Protein AF-0000000072275704 (afdb_homodimer)

Foldseek 3Di:
DPPPQDDLCPVPQLVVLLVVVVVVQVVQVVVLVVQLVVVVVVDPDDDDPVRSLVSNQRHQQDADVVVLQVLLVCCLVQVWQEEEEERCQLNNSVSSNLSSNVSSVHHAYEYEDADPVRLVNNCVSCVSSVRNVRYDYHHDDLLPPVLVDAQHQEYEYDDDLLCLQSNCVSNVVRYDAFRKYKHFLCLVCVVDPSNVVNCVQQVPCQNQKDWDWDNPGNIIIIITRRDHD/DPPPQDQLCPVPQLVVLLVVVVVQQVVQVVVLVVQLVVVVVVDPDDDDPVRVLVSNQRHQQDADVVVLQVLLVCCLVQVWQEEEEERCQLNNSVSSNLSSNVSSVHHAYEYEGADPVRLVNNCVSCVSSVRNVRYDYHHDDLLPGVLVDAQHQEYEYDDDLLCLQSNCVSNVVRYDAFRKYKHFLCLVCVVDPSNVVNCVQQVDCQNQKDWDWDNPGNIIIIITRNDHD

Nearest PDB structures (foldseek):
  6jcl-assembly1_A  TM=7.753E-01  e=9.212E-14  Mycobacterium tuberculosis H37Rv
  5zy6-assembly2_B  TM=7.036E-01  e=2.107E-12  Schizosaccharomyces pombe 972h-
  5zy5-assembly1_A  TM=6.950E-01  e=4.540E-12  Schizosaccharomyces pombe 972h-
  5zy6-assembly1_A  TM=7.105E-01  e=1.394E-11  Schizosaccharomyces pombe 972h-
  8k1f-assembly1_A  TM=7.308E-01  e=5.423E-11  Fusobacterium nucleatum subsp. nucleatum ATCC 25586

pLDDT: mean 93.41, std 9.56, range [27.0, 98.94]

Secondary structure (DSSP, 8-state):
-------GGGSHHHHHHHHHHHHHHHHHHHHHHHHHHHHHHH-SSPPPHHHHHHHTTT---PPPHHHHHHHHHHHHHH--SEEEEE--TTSHHHHHHHHHHHHHT--EEEEEE--HHHHHHHHHHHHHHT-GGGEEEEES-HHHHGGG--SEEEEEE-S-GGGHHHHHHHHGGGEEEEEEEEEETHHHHTTSHHHHHHHHHHH-GGGTEEEEEE-STT-EEEEEE----/-------GGGSHHHHHHHHHHHHHHHHHHHHHHHHHHHHHHH-SSPPPHHHHHHHTTT---PPPHHHHHHHHHHHHHH--SEEEEE--TTSHHHHHHHHHHHHHT--EEEEEES-HHHHHHHHHHHHHHT-GGGEEEEES-HHHHGGG--SEEEEEE-S-GGGHHHHHHHHGGGEEEEEEEEEETHHHHTTSHHHHHHHHHHH-GGGTEEEEEE-STT-EEEEEE----

Structure (mmCIF, N/CA/C/O backbone):
data_AF-0000000072275704-model_v1
#
loop_
_entity.id
_entity.type
_entity.pdbx_description
1 polymer 'O-methyltransferase, family 3'
#
loop_
_atom_site.group_PDB
_atom_site.id
_atom_site.type_symbol
_atom_site.label_atom_id
_atom_site.label_alt_id
_atom_site.label_comp_id
_atom_site.label_asym_id
_atom_site.label_entity_id
_atom_site.label_seq_id
_atom_site.pdbx_PDB_ins_code
_atom_site.Cartn_x
_atom_site.Cartn_y
_atom_site.Cartn_z
_atom_site.occupancy
_atom_site.B_iso_or_equiv
_atom_site.auth_seq_id
_atom_site.auth_comp_id
_atom_site.auth_asym_id
_atom_site.auth_atom_id
_atom_site.pdbx_PDB_model_num
ATOM 1 N N . MET A 1 1 ? -19.953 10.539 -22.594 1 27 1 MET A N 1
ATOM 2 C CA . MET A 1 1 ? -20.547 9.609 -21.641 1 27 1 MET A CA 1
ATOM 3 C C . MET A 1 1 ? -19.625 9.352 -20.469 1 27 1 MET A C 1
ATOM 5 O O . MET A 1 1 ? -18.484 8.898 -20.641 1 27 1 MET A O 1
ATOM 9 N N . THR A 1 2 ? -19.453 9.992 -19.406 1 36.88 2 THR A N 1
ATOM 10 C CA . THR A 1 2 ? -18.562 9.938 -18.25 1 36.88 2 THR A CA 1
ATOM 11 C C . THR A 1 2 ? -18.438 8.516 -17.719 1 36.88 2 THR A C 1
ATOM 13 O O . THR A 1 2 ? -19.438 7.918 -17.312 1 36.88 2 THR A O 1
ATOM 16 N N . SER A 1 3 ? -17.828 7.633 -18.312 1 39 3 SER A N 1
ATOM 17 C CA . SER A 1 3 ? -17.875 6.191 -18.094 1 39 3 SER A CA 1
ATOM 18 C C . SER A 1 3 ? -17.984 5.867 -16.609 1 39 3 SER A C 1
ATOM 20 O O . SER A 1 3 ? -17.203 6.375 -15.797 1 39 3 SER A O 1
ATOM 22 N N . ALA A 1 4 ? -19.078 5.574 -16.062 1 50.78 4 ALA A N 1
ATOM 23 C CA . ALA A 1 4 ? -19.469 5.254 -14.695 1 50.78 4 ALA A CA 1
ATOM 24 C C . ALA A 1 4 ? -18.359 4.465 -13.984 1 50.78 4 ALA A C 1
ATOM 26 O O . ALA A 1 4 ? -17.797 3.523 -14.555 1 50.78 4 ALA A O 1
ATOM 27 N N . VAL A 1 5 ? -17.672 5.062 -12.945 1 65.31 5 VAL A N 1
ATOM 28 C CA . VAL A 1 5 ? -16.656 4.434 -12.109 1 65.31 5 VAL A CA 1
ATOM 29 C C . VAL A 1 5 ? -17.078 3.014 -11.75 1 65.31 5 VAL A C 1
ATOM 31 O O . VAL A 1 5 ? -18.219 2.789 -11.328 1 65.31 5 VAL A O 1
ATOM 34 N N . ARG A 1 6 ? -16.438 1.991 -12.391 1 77.19 6 ARG A N 1
ATOM 35 C CA . ARG A 1 6 ? -16.703 0.568 -12.219 1 77.19 6 ARG A CA 1
ATOM 36 C C . ARG A 1 6 ? -15.867 -0.025 -11.094 1 77.19 6 ARG A C 1
ATOM 38 O O . ARG A 1 6 ? -14.688 0.313 -10.953 1 77.19 6 ARG A O 1
ATOM 45 N N . ASN A 1 7 ? -16.609 -0.559 -10.141 1 91 7 ASN A N 1
ATOM 46 C CA . ASN A 1 7 ? -15.969 -1.464 -9.195 1 91 7 ASN A CA 1
ATOM 47 C C . ASN A 1 7 ? -16.266 -2.924 -9.523 1 91 7 ASN A C 1
ATOM 49 O O . ASN A 1 7 ? -17.281 -3.471 -9.07 1 91 7 ASN A O 1
ATOM 53 N N . SER A 1 8 ? -15.328 -3.523 -10.242 1 94 8 SER A N 1
ATOM 54 C CA . SER A 1 8 ? -15.531 -4.875 -10.75 1 94 8 SER A CA 1
ATOM 55 C C . SER A 1 8 ? -15.656 -5.883 -9.617 1 94 8 SER A C 1
ATOM 57 O O . SER A 1 8 ? -16.172 -6.984 -9.805 1 94 8 SER A O 1
ATOM 59 N N . LEU A 1 9 ? -15.141 -5.543 -8.445 1 94.12 9 LEU A N 1
ATOM 60 C CA . LEU A 1 9 ? -15.305 -6.449 -7.316 1 94.12 9 LEU A CA 1
ATOM 61 C C . LEU A 1 9 ? -16.766 -6.59 -6.938 1 94.12 9 LEU A C 1
ATOM 63 O O . LEU A 1 9 ? -17.156 -7.559 -6.277 1 94.12 9 LEU A O 1
ATOM 67 N N . LEU A 1 10 ? -17.547 -5.605 -7.336 1 92.44 10 LEU A N 1
ATOM 68 C CA . LEU A 1 10 ? -18.969 -5.633 -7.008 1 92.44 10 LEU A CA 1
ATOM 69 C C . LEU A 1 10 ? -19.781 -6.176 -8.172 1 92.44 10 LEU A C 1
ATOM 71 O O . LEU A 1 10 ? -21 -6.344 -8.062 1 92.44 10 LEU A O 1
ATOM 75 N N . ASP A 1 11 ? -19.141 -6.398 -9.328 1 94.31 11 ASP A N 1
ATOM 76 C CA . ASP A 1 11 ? -19.781 -7.102 -10.438 1 94.31 11 ASP A CA 1
ATOM 77 C C . ASP A 1 11 ? -20.172 -8.516 -10.031 1 94.31 11 ASP A C 1
ATOM 79 O O . ASP A 1 11 ? -19.328 -9.305 -9.594 1 94.31 11 ASP A O 1
ATOM 83 N N . PRO A 1 12 ? -21.422 -8.867 -10.164 1 96 12 PRO A N 1
ATOM 84 C CA . PRO A 1 12 ? -21.891 -10.172 -9.68 1 96 12 PRO A CA 1
ATOM 85 C C . PRO A 1 12 ? -21.125 -11.336 -10.312 1 96 12 PRO A C 1
ATOM 87 O O . PRO A 1 12 ? -20.906 -12.359 -9.656 1 96 12 PRO A O 1
ATOM 90 N N . LYS A 1 13 ? -20.781 -11.211 -11.555 1 97 13 LYS A N 1
ATOM 91 C CA . LYS A 1 13 ? -20.016 -12.266 -12.211 1 97 13 LYS A CA 1
ATOM 92 C C . LYS A 1 13 ? -18.641 -12.422 -11.578 1 97 13 LYS A C 1
ATOM 94 O O . LYS A 1 13 ? -18.188 -13.547 -11.336 1 97 13 LYS A O 1
ATOM 99 N N . VAL A 1 14 ? -18 -11.359 -11.312 1 98.19 14 VAL A N 1
ATOM 100 C CA . VAL A 1 14 ? -16.672 -11.359 -10.734 1 98.19 14 VAL A CA 1
ATOM 101 C C . VAL A 1 14 ? -16.734 -11.805 -9.273 1 98.19 14 VAL A C 1
ATOM 103 O O . VAL A 1 14 ? -16.016 -12.711 -8.859 1 98.19 14 VAL A O 1
ATOM 106 N N . SER A 1 15 ? -17.656 -11.195 -8.516 1 97.69 15 SER A N 1
ATOM 107 C CA . SER A 1 15 ? -17.75 -11.484 -7.086 1 97.69 15 SER A CA 1
ATOM 108 C C . SER A 1 15 ? -18.125 -12.945 -6.84 1 97.69 15 SER A C 1
ATOM 110 O O . SER A 1 15 ? -17.641 -13.562 -5.895 1 97.69 15 SER A O 1
ATOM 112 N N . ALA A 1 16 ? -18.938 -13.516 -7.684 1 98.56 16 ALA A N 1
ATOM 113 C CA . ALA A 1 16 ? -19.344 -14.906 -7.535 1 98.56 16 ALA A CA 1
ATOM 114 C C . ALA A 1 16 ? -18.141 -15.844 -7.711 1 98.56 16 ALA A C 1
ATOM 116 O O . ALA A 1 16 ? -18 -16.812 -6.969 1 98.56 16 ALA A O 1
ATOM 117 N N . VAL A 1 17 ? -17.359 -15.555 -8.695 1 98.81 17 VAL A N 1
ATOM 118 C CA . VAL A 1 17 ? -16.188 -16.391 -8.945 1 98.81 17 VAL A CA 1
ATOM 119 C C . VAL A 1 17 ? -15.188 -16.25 -7.809 1 98.81 17 VAL A C 1
ATO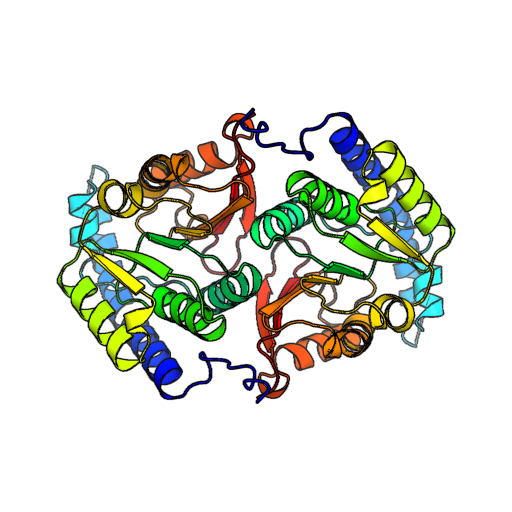M 121 O O . VAL A 1 17 ? -14.633 -17.25 -7.332 1 98.81 17 VAL A O 1
ATOM 124 N N . ILE A 1 18 ? -14.938 -15.008 -7.324 1 98.62 18 ILE A N 1
ATOM 125 C CA . ILE A 1 18 ? -14.023 -14.781 -6.211 1 98.62 18 ILE A CA 1
ATOM 126 C C . ILE A 1 18 ? -14.5 -15.555 -4.984 1 98.62 18 ILE A C 1
ATOM 128 O O . ILE A 1 18 ? -13.703 -16.234 -4.328 1 98.62 18 ILE A O 1
ATOM 132 N N . GLU A 1 19 ? -15.758 -15.492 -4.73 1 98.25 19 GLU A N 1
ATOM 133 C CA . GLU A 1 19 ? -16.328 -16.188 -3.58 1 98.25 19 GLU A CA 1
ATOM 134 C C . GLU A 1 19 ? -16.172 -17.703 -3.721 1 98.25 19 GLU A C 1
ATOM 136 O O . GLU A 1 19 ? -15.875 -18.391 -2.744 1 98.25 19 GLU A O 1
ATOM 141 N N . ARG A 1 20 ? -16.422 -18.188 -4.863 1 98.19 20 ARG A N 1
ATOM 142 C CA . ARG A 1 20 ? -16.312 -19.609 -5.109 1 98.19 20 ARG A CA 1
ATOM 143 C C . ARG A 1 20 ? -14.867 -20.094 -4.941 1 98.19 20 ARG A C 1
ATOM 145 O O . ARG A 1 20 ? -14.617 -21.125 -4.328 1 98.19 20 ARG A O 1
ATOM 152 N N . VAL A 1 21 ? -13.93 -19.344 -5.527 1 98.12 21 VAL A N 1
ATOM 153 C CA . VAL A 1 21 ? -12.523 -19.703 -5.41 1 98.12 21 VAL A CA 1
ATOM 154 C C . VAL A 1 21 ? -12.102 -19.672 -3.943 1 98.12 21 VAL A C 1
ATOM 156 O O . VAL A 1 21 ? -11.375 -20.547 -3.479 1 98.12 21 VAL A O 1
ATOM 159 N N . TRP A 1 22 ? -12.586 -18.672 -3.223 1 97.38 22 TRP A N 1
ATOM 160 C CA . TRP A 1 22 ? -12.297 -18.578 -1.796 1 97.38 22 TRP A CA 1
ATOM 161 C C . TRP A 1 22 ? -12.859 -19.781 -1.042 1 97.38 22 TRP A C 1
ATOM 163 O O . TRP A 1 22 ? -12.18 -20.359 -0.187 1 97.38 22 TRP A O 1
ATOM 173 N N . ALA A 1 23 ? -14.086 -20.156 -1.321 1 96.88 23 ALA A N 1
ATOM 174 C CA . ALA A 1 23 ? -14.727 -21.312 -0.684 1 96.88 23 ALA A CA 1
ATOM 175 C C . ALA A 1 23 ? -13.961 -22.594 -0.979 1 96.88 23 ALA A C 1
ATOM 177 O O . ALA A 1 23 ? -13.812 -23.453 -0.104 1 96.88 23 ALA A O 1
ATOM 178 N N . LEU A 1 24 ? -13.531 -22.719 -2.209 1 95.5 24 LEU A N 1
ATOM 179 C CA . LEU A 1 24 ? -12.727 -23.891 -2.59 1 95.5 24 LEU A CA 1
ATOM 180 C C . LEU A 1 24 ? -11.469 -23.984 -1.736 1 95.5 24 LEU A C 1
ATOM 182 O O . LEU A 1 24 ? -11.125 -25.062 -1.249 1 95.5 24 LEU A O 1
ATOM 186 N N . GLN A 1 25 ? -10.789 -22.875 -1.6 1 93.31 25 GLN A N 1
ATOM 187 C CA . GLN A 1 25 ? -9.57 -22.844 -0.797 1 93.31 25 GLN A CA 1
ATOM 188 C C . GLN A 1 25 ? -9.844 -23.297 0.633 1 93.31 25 GLN A C 1
ATOM 190 O O . GLN A 1 25 ? -9.062 -24.062 1.206 1 93.31 25 GLN A O 1
ATOM 195 N N . ALA A 1 26 ? -10.883 -22.797 1.194 1 92.75 26 ALA A N 1
ATOM 196 C CA . ALA A 1 26 ? -11.25 -23.156 2.562 1 92.75 26 ALA A CA 1
ATOM 197 C C . ALA A 1 26 ? -11.484 -24.656 2.695 1 92.75 26 ALA A C 1
ATOM 199 O O . ALA A 1 26 ? -11.203 -25.234 3.742 1 92.75 26 ALA A O 1
ATOM 200 N N . GLU A 1 27 ? -11.945 -25.203 1.637 1 94.31 27 GLU A N 1
ATOM 201 C CA . GLU A 1 27 ? -12.258 -26.625 1.626 1 94.31 27 GLU A CA 1
ATOM 202 C C . GLU A 1 27 ? -10.992 -27.469 1.479 1 94.31 27 GLU A C 1
ATOM 204 O O . GLU A 1 27 ? -10.797 -28.438 2.213 1 94.31 27 GLU A O 1
ATOM 209 N N . ILE A 1 28 ? -10.117 -27.094 0.656 1 94.25 28 ILE A N 1
ATOM 210 C CA . ILE A 1 28 ? -9.078 -28.031 0.229 1 94.25 28 ILE A CA 1
ATOM 211 C C . ILE A 1 28 ? -7.781 -27.734 0.981 1 94.25 28 ILE A C 1
ATOM 213 O O . ILE A 1 28 ? -6.895 -28.594 1.067 1 94.25 28 ILE A O 1
ATOM 217 N N . ASN A 1 29 ? -7.586 -26.516 1.508 1 93.62 29 ASN A N 1
ATOM 218 C CA . ASN A 1 29 ? -6.32 -26.141 2.121 1 93.62 29 ASN A CA 1
ATOM 219 C C . ASN A 1 29 ? -6.027 -26.969 3.365 1 93.62 29 ASN A C 1
ATOM 221 O O . ASN A 1 29 ? -4.883 -27.375 3.592 1 93.62 29 ASN A O 1
ATOM 225 N N . PRO A 1 30 ? -7.062 -27.25 4.215 1 91.56 30 PRO A N 1
ATOM 226 C CA . PRO A 1 30 ? -6.746 -28.078 5.379 1 91.56 30 PRO A CA 1
ATOM 227 C C . PRO A 1 30 ? -6.145 -29.438 4.996 1 91.56 30 PRO A C 1
ATOM 229 O O . PRO A 1 30 ? -5.164 -29.875 5.602 1 91.56 30 PRO A O 1
ATOM 232 N N . VAL A 1 31 ? -6.66 -30 4.023 1 89.12 31 VAL A N 1
ATOM 233 C CA . VAL A 1 31 ? -6.141 -31.281 3.549 1 89.12 31 VAL A CA 1
ATOM 234 C C . VAL A 1 31 ? -4.754 -31.078 2.945 1 89.12 31 VAL A C 1
ATOM 236 O O . VAL A 1 31 ? -3.824 -31.828 3.254 1 89.12 31 VAL A O 1
ATOM 239 N N . GLY A 1 32 ? -4.621 -30.141 2.08 1 90.06 32 GLY A N 1
ATOM 240 C CA . GLY A 1 32 ? -3.338 -29.844 1.461 1 90.06 32 GLY A CA 1
ATOM 241 C C . GLY A 1 32 ? -2.242 -29.547 2.469 1 90.06 32 GLY A C 1
ATOM 242 O O . GLY A 1 32 ? -1.127 -30.062 2.346 1 90.06 32 GLY A O 1
ATOM 243 N N . GLU A 1 33 ? -2.561 -28.75 3.43 1 89.06 33 GLU A N 1
ATOM 244 C CA . GLU A 1 33 ? -1.594 -28.406 4.465 1 89.06 33 GLU A CA 1
ATOM 245 C C . GLU A 1 33 ? -1.188 -29.625 5.281 1 89.06 33 GLU A C 1
ATOM 247 O O . GLU A 1 33 ? -0.024 -29.766 5.664 1 89.06 33 GLU A O 1
ATOM 252 N N . ALA A 1 34 ? -2.195 -30.469 5.566 1 89.5 34 ALA A N 1
ATOM 253 C CA . ALA A 1 34 ? -1.901 -31.688 6.316 1 89.5 34 ALA A CA 1
ATOM 254 C C . ALA A 1 34 ? -0.917 -32.562 5.555 1 89.5 34 ALA A C 1
ATOM 256 O O . ALA A 1 34 ? -0.005 -33.156 6.152 1 89.5 34 ALA A O 1
ATOM 257 N N . VAL A 1 35 ? -1.096 -32.625 4.297 1 87.12 35 VAL A N 1
ATOM 258 C CA . VAL A 1 35 ? -0.225 -33.438 3.451 1 87.12 35 VAL A CA 1
ATOM 259 C C . VAL A 1 35 ? 1.192 -32.875 3.473 1 87.12 35 VAL A C 1
ATOM 261 O O . VAL A 1 35 ? 2.16 -33.625 3.674 1 87.12 35 VAL A O 1
ATOM 264 N N . VAL A 1 36 ? 1.309 -31.609 3.287 1 87.25 36 VAL A N 1
ATOM 265 C CA . VAL A 1 36 ? 2.609 -30.953 3.25 1 87.25 36 VAL A CA 1
ATOM 266 C C . VAL A 1 36 ? 3.303 -31.109 4.602 1 87.25 36 VAL A C 1
ATOM 268 O O . VAL A 1 36 ? 4.492 -31.422 4.664 1 87.25 36 VAL A O 1
ATOM 271 N N . ARG A 1 37 ? 2.574 -30.938 5.621 1 86.44 37 ARG A N 1
ATOM 272 C CA . ARG A 1 37 ? 3.129 -31.031 6.969 1 86.44 37 ARG A CA 1
ATOM 273 C C . ARG A 1 37 ? 3.607 -32.438 7.262 1 86.44 37 ARG A C 1
ATOM 275 O O . ARG A 1 37 ? 4.656 -32.656 7.879 1 86.44 37 ARG A O 1
ATOM 282 N N . ALA A 1 38 ? 2.822 -33.375 6.898 1 87.81 38 ALA A N 1
ATOM 283 C CA . ALA A 1 38 ? 3.199 -34.75 7.098 1 87.81 38 ALA A CA 1
ATOM 284 C C . ALA A 1 38 ? 4.48 -35.094 6.336 1 87.81 38 ALA A C 1
ATOM 286 O O . ALA A 1 38 ? 5.344 -35.812 6.852 1 87.81 38 ALA A O 1
ATOM 287 N N . ASP A 1 39 ? 4.539 -34.625 5.133 1 87.06 39 ASP A N 1
ATOM 288 C CA . ASP A 1 39 ? 5.734 -34.844 4.324 1 87.06 39 ASP A CA 1
ATOM 289 C C . ASP A 1 39 ? 6.957 -34.188 4.949 1 87.06 39 ASP A C 1
ATOM 291 O O . ASP A 1 39 ? 8.039 -34.75 4.988 1 87.06 39 ASP A O 1
ATOM 295 N N . MET A 1 40 ? 6.742 -32.938 5.395 1 83.5 40 MET A N 1
ATOM 296 C CA . MET A 1 40 ? 7.824 -32.188 6.023 1 83.5 40 MET A CA 1
ATOM 297 C C . MET A 1 40 ? 8.328 -32.906 7.273 1 83.5 40 MET A C 1
ATOM 299 O O . MET A 1 40 ? 9.531 -32.938 7.535 1 83.5 40 MET A O 1
ATOM 303 N N . ALA A 1 41 ? 7.441 -33.5 8 1 86.5 41 ALA A N 1
ATOM 304 C CA . ALA A 1 41 ? 7.785 -34.188 9.242 1 86.5 41 ALA A CA 1
ATOM 305 C C . ALA A 1 41 ? 8.625 -35.438 8.977 1 86.5 41 ALA A C 1
ATOM 307 O O . ALA A 1 41 ? 9.461 -35.812 9.797 1 86.5 41 ALA A O 1
ATOM 308 N N . ARG A 1 42 ? 8.461 -35.938 7.922 1 88.94 42 ARG A N 1
ATOM 309 C CA . ARG A 1 42 ? 9.125 -37.188 7.598 1 88.94 42 ARG A CA 1
ATOM 310 C C . ARG A 1 42 ? 10.477 -36.938 6.93 1 88.94 42 ARG A C 1
ATOM 312 O O . ARG A 1 42 ? 11.297 -37.844 6.816 1 88.94 42 ARG A O 1
ATOM 319 N N . ARG A 1 43 ? 10.609 -35.688 6.555 1 85.25 43 ARG A N 1
ATOM 320 C CA . ARG A 1 43 ? 11.789 -35.375 5.742 1 85.25 43 ARG A CA 1
ATOM 321 C C . ARG A 1 43 ? 12.969 -35 6.613 1 85.25 43 ARG A C 1
ATOM 323 O O . ARG A 1 43 ? 12.797 -34.406 7.68 1 85.25 43 ARG A O 1
ATOM 330 N N . THR A 1 44 ? 14.172 -35.375 6.148 1 85.88 44 THR A N 1
ATOM 331 C CA . THR A 1 44 ? 15.398 -35 6.824 1 85.88 44 THR A CA 1
ATOM 332 C C . THR A 1 44 ? 16.109 -33.875 6.066 1 85.88 44 THR A C 1
ATOM 334 O O . THR A 1 44 ? 17.078 -33.281 6.566 1 85.88 44 THR A O 1
ATOM 337 N N . THR A 1 45 ? 15.672 -33.719 4.859 1 83.5 45 THR A N 1
ATOM 338 C CA . THR A 1 45 ? 16.234 -32.656 4.027 1 83.5 45 THR A CA 1
ATOM 339 C C . THR A 1 45 ? 15.148 -31.719 3.541 1 83.5 45 THR A C 1
ATOM 341 O O . THR A 1 45 ? 13.984 -32.094 3.453 1 83.5 45 THR A O 1
ATOM 344 N N . PRO A 1 46 ? 15.492 -30.438 3.252 1 80.31 46 PRO A N 1
ATOM 345 C CA . PRO A 1 46 ? 14.492 -29.516 2.721 1 80.31 46 PRO A CA 1
ATOM 346 C C . PRO A 1 46 ? 13.922 -29.953 1.376 1 80.31 46 PRO A C 1
ATOM 348 O O . PRO A 1 46 ? 14.562 -30.734 0.658 1 80.31 46 PRO A O 1
ATOM 351 N N . PHE A 1 47 ? 12.734 -29.531 1.095 1 85.31 47 PHE A N 1
ATOM 352 C CA . PHE A 1 47 ? 12.133 -29.812 -0.202 1 85.31 47 PHE A CA 1
ATOM 353 C C . PHE A 1 47 ? 12.945 -29.188 -1.327 1 85.31 47 PHE A C 1
ATOM 355 O O . PHE A 1 47 ? 13.43 -28.062 -1.2 1 85.31 47 PHE A O 1
ATOM 362 N N . THR A 1 48 ? 13.117 -30.047 -2.35 1 83.81 48 THR A N 1
ATOM 363 C CA . THR A 1 48 ? 13.484 -29.406 -3.604 1 83.81 48 THR A CA 1
ATOM 364 C C . THR A 1 48 ? 12.305 -28.625 -4.176 1 83.81 48 THR A C 1
ATOM 366 O O . THR A 1 48 ? 11.172 -28.781 -3.715 1 83.81 48 THR A O 1
ATOM 369 N N . HIS A 1 49 ? 12.609 -27.781 -5.102 1 83.56 49 HIS A N 1
ATOM 370 C CA . HIS A 1 49 ? 11.555 -27 -5.75 1 83.56 49 HIS A CA 1
ATOM 371 C C . HIS A 1 49 ? 10.477 -27.906 -6.324 1 83.56 49 HIS A C 1
ATOM 373 O O . HIS A 1 49 ? 9.289 -27.719 -6.059 1 83.56 49 HIS A O 1
ATOM 379 N N . ARG A 1 50 ? 10.867 -28.922 -7.004 1 84.5 50 ARG A N 1
ATOM 380 C CA . ARG A 1 50 ? 9.922 -29.828 -7.633 1 84.5 50 ARG A CA 1
ATOM 381 C C . ARG A 1 50 ? 9.109 -30.594 -6.586 1 84.5 50 ARG A C 1
ATOM 383 O 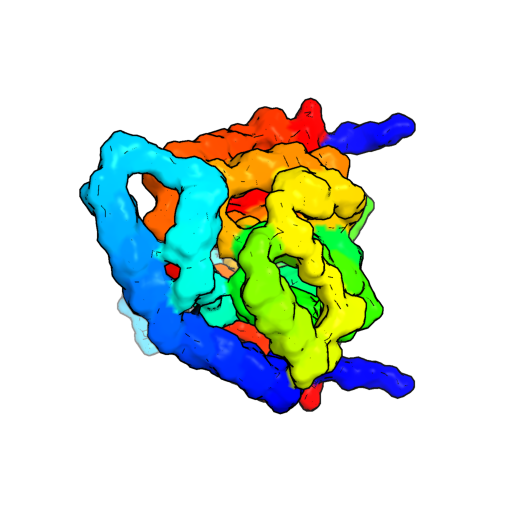O . ARG A 1 50 ? 7.91 -30.812 -6.766 1 84.5 50 ARG A O 1
ATOM 390 N N . GLU A 1 51 ? 9.703 -30.984 -5.547 1 87.31 51 GLU A N 1
ATOM 391 C CA . GLU A 1 51 ? 9.039 -31.75 -4.5 1 87.31 51 GLU A CA 1
ATOM 392 C C . GLU A 1 51 ? 7.977 -30.922 -3.789 1 87.31 51 GLU A C 1
ATOM 394 O O . GLU A 1 51 ? 6.879 -31.406 -3.523 1 87.31 51 GLU A O 1
ATOM 399 N N . ILE A 1 52 ? 8.336 -29.766 -3.486 1 87.25 52 ILE A N 1
ATOM 400 C CA . ILE A 1 52 ? 7.387 -28.938 -2.752 1 87.25 52 ILE A CA 1
ATOM 401 C C . ILE A 1 52 ? 6.211 -28.578 -3.656 1 87.25 52 ILE A C 1
ATOM 403 O O . ILE A 1 52 ? 5.074 -28.453 -3.188 1 87.25 52 ILE A O 1
ATOM 407 N N . VAL A 1 53 ? 6.508 -28.312 -4.902 1 87.81 53 VAL A N 1
ATOM 408 C CA . VAL A 1 53 ? 5.438 -28.062 -5.859 1 87.81 53 VAL A CA 1
ATOM 409 C C . VAL A 1 53 ? 4.473 -29.234 -5.883 1 87.81 53 VAL A C 1
ATOM 411 O O . VAL A 1 53 ? 3.258 -29.062 -5.809 1 87.81 53 VAL A O 1
ATOM 414 N N . ALA A 1 54 ? 5.008 -30.406 -5.934 1 88.75 54 ALA A N 1
ATOM 415 C CA . ALA A 1 54 ? 4.18 -31.609 -5.953 1 88.75 54 ALA A CA 1
ATOM 416 C C . ALA A 1 54 ? 3.383 -31.75 -4.66 1 88.75 54 ALA A C 1
ATOM 418 O O . ALA A 1 54 ? 2.207 -32.125 -4.684 1 88.75 54 ALA A O 1
ATOM 419 N N . ALA A 1 55 ? 4.012 -31.484 -3.594 1 88.5 55 ALA A N 1
ATOM 420 C CA . ALA A 1 55 ? 3.379 -31.625 -2.285 1 88.5 55 ALA A CA 1
ATOM 421 C C . ALA A 1 55 ? 2.215 -30.641 -2.131 1 88.5 55 ALA A C 1
ATOM 423 O O . ALA A 1 55 ? 1.243 -30.938 -1.431 1 88.5 55 ALA A O 1
ATOM 424 N N . CYS A 1 56 ? 2.258 -29.516 -2.842 1 90.81 56 CYS A N 1
ATOM 425 C CA . CYS A 1 56 ? 1.255 -28.469 -2.686 1 90.81 56 CYS A CA 1
ATOM 426 C C . CYS A 1 56 ? 0.153 -28.594 -3.729 1 90.81 56 CYS A C 1
ATOM 428 O O . CYS A 1 56 ? -0.748 -27.766 -3.803 1 90.81 56 CYS A O 1
ATOM 430 N N . ALA A 1 57 ? 0.182 -29.672 -4.449 1 88.88 57 ALA A N 1
ATOM 431 C CA . ALA A 1 57 ? -0.731 -29.844 -5.574 1 88.88 57 ALA A CA 1
ATOM 432 C C . ALA A 1 57 ? -2.184 -29.844 -5.105 1 88.88 57 ALA A C 1
ATOM 434 O O . ALA A 1 57 ? -3.062 -29.328 -5.797 1 88.88 57 ALA A O 1
ATOM 435 N N . ALA A 1 58 ? -2.406 -30.297 -3.92 1 88.5 58 ALA A N 1
ATOM 436 C CA . ALA A 1 58 ? -3.777 -30.516 -3.467 1 88.5 58 ALA A CA 1
ATOM 437 C C . ALA A 1 58 ? -4.352 -29.25 -2.83 1 88.5 58 ALA A C 1
ATOM 439 O O . ALA A 1 58 ? -5.555 -29.156 -2.58 1 88.5 58 ALA A O 1
ATOM 440 N N . GLY A 1 59 ? -3.492 -28.266 -2.588 1 91.06 59 GLY A N 1
ATOM 441 C CA . GLY A 1 59 ? -3.965 -27.031 -1.964 1 91.06 59 GLY A CA 1
ATOM 442 C C . GLY A 1 59 ? -3.984 -25.859 -2.912 1 91.06 59 GLY A C 1
ATOM 443 O O . GLY A 1 59 ? -3.424 -25.922 -4.008 1 91.06 59 GLY A O 1
ATOM 444 N N . SER A 1 60 ? -4.68 -24.797 -2.555 1 89.75 60 SER A N 1
ATOM 445 C CA . SER A 1 60 ? -4.707 -23.562 -3.316 1 89.75 60 SER A CA 1
ATOM 446 C C . SER A 1 60 ? -3.826 -22.5 -2.668 1 89.75 60 SER A C 1
ATOM 448 O O . SER A 1 60 ? -3.127 -21.75 -3.361 1 89.75 60 SER A O 1
ATOM 450 N N . PHE A 1 61 ? -3.883 -22.375 -1.301 1 89.31 61 PHE A N 1
ATOM 451 C CA . PHE A 1 61 ? -3.051 -21.547 -0.438 1 89.31 61 PHE A CA 1
ATOM 452 C C . PHE A 1 61 ? -3.129 -20.078 -0.854 1 89.31 61 PHE A C 1
ATOM 454 O O . PHE A 1 61 ? -2.102 -19.422 -1.012 1 89.31 61 PHE A O 1
ATOM 461 N N . ALA A 1 62 ? -4.254 -19.562 -1.122 1 90.88 62 ALA A N 1
ATOM 462 C CA . ALA A 1 62 ? -4.465 -18.172 -1.544 1 90.88 62 ALA A CA 1
ATOM 463 C C . ALA A 1 62 ? -4.258 -17.219 -0.381 1 90.88 62 ALA A C 1
ATOM 465 O O . ALA A 1 62 ? -4.348 -17.609 0.785 1 90.88 62 ALA A O 1
ATOM 466 N N . CYS A 1 63 ? -3.967 -15.984 -0.712 1 95.81 63 CYS A N 1
ATOM 467 C CA . CYS A 1 63 ? -3.902 -14.922 0.284 1 95.81 63 CYS A CA 1
ATOM 468 C C . CYS A 1 63 ? -5.273 -14.664 0.896 1 95.81 63 CYS A C 1
ATOM 470 O O . CYS A 1 63 ? -6.293 -15.062 0.334 1 95.81 63 CYS A O 1
ATOM 472 N N . PRO A 1 64 ? -5.344 -14.062 2.092 1 95.81 64 PRO A N 1
ATOM 473 C CA . PRO A 1 64 ? -6.637 -13.672 2.666 1 95.81 64 PRO A CA 1
ATOM 474 C C . PRO A 1 64 ? -7.363 -12.633 1.824 1 95.81 64 PRO A C 1
ATOM 476 O O . PRO A 1 64 ? -6.734 -11.898 1.058 1 95.81 64 PRO A O 1
ATOM 479 N N . PRO A 1 65 ? -8.688 -12.586 1.965 1 96.88 65 PRO A N 1
ATOM 480 C CA . PRO A 1 65 ? -9.492 -11.641 1.179 1 96.88 65 PRO A CA 1
ATOM 481 C C . PRO A 1 65 ? -9.031 -10.195 1.348 1 96.88 65 PRO A C 1
ATOM 483 O O . PRO A 1 65 ? -9.117 -9.406 0.404 1 96.88 65 PRO A O 1
ATOM 486 N N . GLU A 1 66 ? -8.555 -9.828 2.529 1 97.38 66 GLU A N 1
ATOM 487 C CA . GLU A 1 66 ? -8.07 -8.477 2.795 1 97.38 66 GLU A CA 1
ATOM 488 C C . GLU A 1 66 ? -6.887 -8.133 1.896 1 97.38 66 GLU A C 1
ATOM 490 O O . GLU A 1 66 ? -6.785 -7.008 1.402 1 97.38 66 GLU A O 1
ATOM 495 N N . ILE A 1 67 ? -6.059 -9.117 1.696 1 97.94 67 ILE A N 1
ATOM 496 C CA . ILE A 1 67 ? -4.906 -8.891 0.833 1 97.94 67 ILE A CA 1
ATOM 497 C C . ILE A 1 67 ? -5.367 -8.766 -0.619 1 97.94 67 ILE A C 1
ATOM 499 O O . ILE A 1 67 ? -4.84 -7.945 -1.375 1 97.94 67 ILE A O 1
ATOM 503 N N . GLY A 1 68 ? -6.336 -9.562 -1.044 1 98.19 68 GLY A N 1
ATOM 504 C CA . GLY A 1 68 ? -6.934 -9.367 -2.355 1 98.19 68 GLY A CA 1
ATOM 505 C C . GLY A 1 68 ? -7.434 -7.949 -2.58 1 98.19 68 GLY A C 1
ATOM 506 O O . GLY A 1 68 ? -7.148 -7.344 -3.615 1 98.19 68 GLY A O 1
ATOM 507 N N . ARG A 1 69 ? -8.109 -7.422 -1.581 1 97.25 69 ARG A N 1
ATOM 508 C CA . ARG A 1 69 ? -8.633 -6.062 -1.675 1 97.25 69 ARG A CA 1
ATOM 509 C C . ARG A 1 69 ? -7.504 -5.039 -1.687 1 97.25 69 ARG A C 1
ATOM 511 O O . ARG A 1 69 ? -7.605 -4 -2.342 1 97.25 69 ARG A O 1
ATOM 518 N N . THR A 1 70 ? -6.496 -5.332 -0.94 1 98.25 70 THR A N 1
ATOM 519 C CA . THR A 1 70 ? -5.324 -4.461 -0.943 1 98.25 70 THR A CA 1
ATOM 520 C C . THR A 1 70 ? -4.672 -4.434 -2.324 1 98.25 70 THR A C 1
ATOM 522 O O . THR A 1 70 ? -4.309 -3.367 -2.824 1 98.25 70 THR A O 1
ATOM 525 N N . LEU A 1 71 ? -4.551 -5.566 -2.936 1 98.69 71 LEU A N 1
ATOM 526 C CA . LEU A 1 71 ? -3.979 -5.641 -4.273 1 98.69 71 LEU A CA 1
ATOM 527 C C . LEU A 1 71 ? -4.848 -4.891 -5.277 1 98.69 71 LEU A C 1
ATOM 529 O O . LEU A 1 71 ? -4.332 -4.176 -6.141 1 98.69 71 LEU A O 1
ATOM 533 N N . TYR A 1 72 ? -6.145 -5.055 -5.191 1 98.38 72 TYR A N 1
ATOM 534 C CA . TYR A 1 72 ? -7.062 -4.289 -6.027 1 98.38 72 TYR A CA 1
ATOM 535 C C . TYR A 1 72 ? -6.809 -2.791 -5.883 1 98.38 72 TYR A C 1
ATOM 537 O O . TYR A 1 72 ? -6.652 -2.082 -6.879 1 98.38 72 TYR A O 1
ATOM 545 N N . ALA A 1 73 ? -6.711 -2.354 -4.656 1 98.19 73 ALA A N 1
ATOM 546 C CA . ALA A 1 73 ? -6.523 -0.932 -4.371 1 98.19 73 ALA A CA 1
ATOM 547 C C . ALA A 1 73 ? -5.199 -0.429 -4.941 1 98.19 73 ALA A C 1
ATOM 549 O O . ALA A 1 73 ? -5.145 0.642 -5.551 1 98.19 73 ALA A O 1
ATOM 550 N N . LEU A 1 74 ? -4.152 -1.153 -4.73 1 98.69 74 LEU A N 1
ATOM 551 C CA . LEU A 1 74 ? -2.832 -0.759 -5.207 1 98.69 74 LEU A CA 1
ATOM 552 C C . LEU A 1 74 ? -2.807 -0.671 -6.73 1 98.69 74 LEU A C 1
ATOM 554 O O . LEU A 1 74 ? -2.271 0.286 -7.293 1 98.69 74 LEU A O 1
ATOM 558 N N . VAL A 1 75 ? -3.414 -1.639 -7.375 1 98.75 75 VAL A N 1
ATOM 559 C CA . VAL A 1 75 ? -3.434 -1.645 -8.836 1 98.75 75 VAL A CA 1
ATOM 560 C C . VAL A 1 75 ? -4.254 -0.462 -9.344 1 98.75 75 VAL A C 1
ATOM 562 O O . VAL A 1 75 ? -3.863 0.202 -10.305 1 98.75 75 VAL A O 1
ATOM 565 N N . ARG A 1 76 ? -5.383 -0.181 -8.727 1 97.94 76 ARG A N 1
ATOM 566 C CA . ARG A 1 76 ? -6.184 0.977 -9.109 1 97.94 76 ARG A CA 1
ATOM 567 C C . ARG A 1 76 ? -5.367 2.264 -9.008 1 97.94 76 ARG A C 1
ATOM 569 O O . ARG A 1 76 ? -5.445 3.121 -9.891 1 97.94 76 ARG A O 1
ATOM 576 N N . ALA A 1 77 ? -4.613 2.332 -7.969 1 98.19 77 ALA A N 1
ATOM 577 C CA . ALA A 1 77 ? -3.877 3.562 -7.695 1 98.19 77 ALA A CA 1
ATOM 578 C C . ALA A 1 77 ? -2.646 3.678 -8.594 1 98.19 77 ALA A C 1
ATOM 580 O O . ALA A 1 77 ? -2.363 4.746 -9.133 1 98.19 77 ALA A O 1
ATOM 581 N N . ILE A 1 78 ? -1.922 2.605 -8.75 1 98.62 78 ILE A N 1
ATOM 582 C CA . ILE A 1 78 ? -0.648 2.59 -9.461 1 98.62 78 ILE A CA 1
ATOM 583 C C . ILE A 1 78 ? -0.896 2.688 -10.969 1 98.62 78 ILE A C 1
ATOM 585 O O . ILE A 1 78 ? -0.09 3.268 -11.695 1 98.62 78 ILE A O 1
ATOM 589 N N . ARG A 1 79 ? -2.018 2.088 -11.398 1 98.25 79 ARG A N 1
ATOM 590 C CA . ARG A 1 79 ? -2.318 1.955 -12.82 1 98.25 79 ARG A CA 1
ATOM 591 C C . ARG A 1 79 ? -1.138 1.352 -13.57 1 98.25 79 ARG A C 1
ATOM 593 O O . ARG A 1 79 ? -0.686 1.907 -14.578 1 98.25 79 ARG A O 1
ATOM 600 N N . PRO A 1 80 ? -0.728 0.18 -13.102 1 98.75 80 PRO A N 1
ATOM 601 C CA . PRO A 1 80 ? 0.445 -0.444 -13.719 1 98.75 80 PRO A CA 1
ATOM 602 C C . PRO A 1 80 ? 0.186 -0.899 -15.156 1 98.75 80 PRO A C 1
ATOM 604 O O . PRO A 1 80 ? -0.911 -1.369 -15.469 1 98.75 80 PRO A O 1
ATOM 607 N N . LYS A 1 81 ? 1.183 -0.74 -16.016 1 98.75 81 LYS A N 1
ATOM 608 C CA . LYS A 1 81 ? 1.123 -1.333 -17.344 1 98.75 81 LYS A CA 1
ATOM 609 C C . LYS A 1 81 ? 1.408 -2.83 -17.297 1 98.75 81 LYS A C 1
ATOM 611 O O . LYS A 1 81 ? 0.802 -3.609 -18.031 1 98.75 81 LYS A O 1
ATOM 616 N N . VAL A 1 82 ? 2.289 -3.246 -16.422 1 98.94 82 VAL A N 1
ATOM 617 C CA . VAL A 1 82 ? 2.686 -4.645 -16.312 1 98.94 82 VAL A CA 1
ATOM 618 C C . VAL A 1 82 ? 2.707 -5.066 -14.844 1 98.94 82 VAL A C 1
ATOM 620 O O . VAL A 1 82 ? 3.402 -4.453 -14.023 1 98.94 82 VAL A O 1
ATOM 623 N N . VAL A 1 83 ? 1.959 -6.105 -14.523 1 98.94 83 VAL A N 1
ATOM 624 C CA . VAL A 1 83 ? 1.953 -6.75 -13.211 1 98.94 83 VAL A CA 1
ATOM 625 C C . VAL A 1 83 ? 2.443 -8.188 -13.344 1 98.94 83 VAL A C 1
ATOM 627 O O . VAL A 1 83 ? 2.062 -8.898 -14.281 1 98.94 83 VAL A O 1
ATOM 630 N N . LEU A 1 84 ? 3.324 -8.586 -12.422 1 98.94 84 LEU A N 1
ATOM 631 C CA . LEU A 1 84 ? 3.736 -9.984 -12.328 1 98.94 84 LEU A CA 1
ATOM 632 C C . LEU A 1 84 ? 3.221 -10.617 -11.047 1 98.94 84 LEU A C 1
ATOM 634 O O . LEU A 1 84 ? 3.215 -9.977 -9.992 1 98.94 84 LEU A O 1
ATOM 638 N N . GLU A 1 85 ? 2.809 -11.844 -11.141 1 98.88 85 GLU A N 1
ATOM 639 C CA . GLU A 1 85 ? 2.391 -12.633 -9.984 1 98.88 85 GLU A CA 1
ATOM 640 C C . GLU A 1 85 ? 3.1 -13.984 -9.953 1 98.88 85 GLU A C 1
ATOM 642 O O . GLU A 1 85 ? 2.99 -14.766 -10.898 1 98.88 85 GLU A O 1
ATOM 647 N N . PHE A 1 86 ? 3.869 -14.188 -8.906 1 98.12 86 PHE A N 1
ATOM 648 C CA . PHE A 1 86 ? 4.402 -15.5 -8.578 1 98.12 86 PHE A CA 1
ATOM 649 C C . PHE A 1 86 ? 3.469 -16.25 -7.629 1 98.12 86 PHE A C 1
ATOM 651 O O . PHE A 1 86 ? 3.275 -15.82 -6.488 1 98.12 86 PHE A O 1
ATOM 658 N N . GLY A 1 87 ? 2.941 -17.359 -8.133 1 95.88 87 GLY A N 1
ATOM 659 C CA . GLY A 1 87 ? 2.006 -18.125 -7.32 1 95.88 87 GLY A CA 1
ATOM 660 C C . GLY A 1 87 ? 0.554 -17.828 -7.652 1 95.88 87 GLY A C 1
ATOM 661 O O . GLY A 1 87 ? -0.225 -17.453 -6.773 1 95.88 87 GLY A O 1
ATOM 662 N N . THR A 1 88 ? 0.142 -18.203 -8.867 1 97.62 88 THR A N 1
ATOM 663 C CA . THR A 1 88 ? -1.216 -17.938 -9.328 1 97.62 88 THR A CA 1
ATOM 664 C C . THR A 1 88 ? -2.207 -18.891 -8.672 1 97.62 88 THR A C 1
ATOM 666 O O . THR A 1 88 ? -3.324 -18.5 -8.328 1 97.62 88 THR A O 1
ATOM 669 N N . ALA A 1 89 ? -1.79 -20.203 -8.523 1 96.81 89 ALA A N 1
ATOM 670 C CA . ALA A 1 89 ? -2.676 -21.234 -8.016 1 96.81 89 ALA A CA 1
ATOM 671 C C . ALA A 1 89 ? -4.02 -21.219 -8.734 1 96.81 89 ALA A C 1
ATOM 673 O O . ALA A 1 89 ? -4.07 -21.281 -9.969 1 96.81 89 ALA A O 1
ATOM 674 N N . HIS A 1 90 ? -5.113 -21.109 -8.031 1 97.94 90 HIS A N 1
ATOM 675 C CA . HIS A 1 90 ? -6.426 -21.156 -8.672 1 97.94 90 HIS A CA 1
ATOM 676 C C . HIS A 1 90 ? -6.883 -19.75 -9.078 1 97.94 90 HIS A C 1
ATOM 678 O O . HIS A 1 90 ? -8 -19.578 -9.57 1 97.94 90 HIS A O 1
ATOM 684 N N . GLY A 1 91 ? -6.09 -18.719 -8.82 1 98.5 91 GLY A N 1
ATOM 685 C CA . GLY A 1 91 ? -6.289 -17.391 -9.383 1 98.5 91 GLY A CA 1
ATOM 686 C C . GLY A 1 91 ? -7.023 -16.453 -8.453 1 98.5 91 GLY A C 1
ATOM 687 O O . GLY A 1 91 ? -7.68 -15.508 -8.898 1 98.5 91 GLY A O 1
ATOM 688 N N . PHE A 1 92 ? -6.988 -16.656 -7.105 1 98.56 92 PHE A N 1
ATOM 689 C CA . PHE A 1 92 ? -7.746 -15.828 -6.176 1 98.56 92 PHE A CA 1
ATOM 690 C C . PHE A 1 92 ? -7.254 -14.383 -6.215 1 98.56 92 PHE A C 1
ATOM 692 O O . PHE A 1 92 ? -8.031 -13.469 -6.504 1 98.56 92 PHE A O 1
ATOM 699 N N . SER A 1 93 ? -5.941 -14.172 -5.926 1 98.62 93 SER A N 1
ATOM 700 C CA . SER A 1 93 ? -5.383 -12.828 -6.008 1 98.62 93 SER A CA 1
ATOM 701 C C . SER A 1 93 ? -5.41 -12.297 -7.438 1 98.62 93 SER A C 1
ATOM 703 O O . SER A 1 93 ? -5.645 -11.109 -7.664 1 98.62 93 SER A O 1
ATOM 705 N N . THR A 1 94 ? -5.23 -13.211 -8.344 1 98.88 94 THR A N 1
ATOM 706 C CA . THR A 1 94 ? -5.238 -12.891 -9.766 1 98.88 94 THR A CA 1
ATOM 707 C C . THR A 1 94 ? -6.543 -12.203 -10.156 1 98.88 94 THR A C 1
ATOM 709 O O . THR A 1 94 ? -6.531 -11.227 -10.906 1 98.88 94 THR A O 1
ATOM 712 N N . LEU A 1 95 ? -7.629 -12.695 -9.664 1 98.94 95 LEU A N 1
ATOM 713 C CA . LEU A 1 95 ? -8.945 -12.148 -9.961 1 98.94 95 LEU A CA 1
ATOM 714 C C . LEU A 1 95 ? -9.062 -10.711 -9.461 1 98.94 95 LEU A C 1
ATOM 716 O O . LEU A 1 95 ? -9.625 -9.852 -10.148 1 98.94 95 LEU A O 1
ATOM 720 N N . HIS A 1 96 ? -8.508 -10.414 -8.305 1 98.75 96 HIS A N 1
ATOM 721 C CA . HIS A 1 96 ? -8.547 -9.07 -7.754 1 98.75 96 HIS A CA 1
ATOM 722 C C . HIS A 1 96 ? -7.707 -8.102 -8.586 1 98.75 96 HIS A C 1
ATOM 724 O O . HIS A 1 96 ? -8.148 -6.996 -8.891 1 98.75 96 HIS A O 1
ATOM 730 N N . ILE A 1 97 ? -6.516 -8.539 -8.945 1 98.88 97 ILE A N 1
ATOM 731 C CA . ILE A 1 97 ? -5.625 -7.707 -9.75 1 98.88 97 ILE A CA 1
ATOM 732 C C . ILE A 1 97 ? -6.238 -7.461 -11.125 1 98.88 97 ILE A C 1
ATOM 734 O O . ILE A 1 97 ? -6.273 -6.328 -11.602 1 98.88 97 ILE A O 1
ATOM 738 N N . ALA A 1 98 ? -6.758 -8.523 -11.719 1 98.94 98 ALA A N 1
ATOM 739 C CA . ALA A 1 98 ? -7.379 -8.422 -13.031 1 98.94 98 ALA A CA 1
ATOM 740 C C . ALA A 1 98 ? -8.586 -7.484 -13 1 98.94 98 ALA A C 1
ATOM 742 O O . ALA A 1 98 ? -8.789 -6.695 -13.93 1 98.94 98 ALA A O 1
ATOM 743 N N . ALA A 1 99 ? -9.391 -7.598 -11.984 1 98.44 99 ALA A N 1
ATOM 744 C CA . ALA A 1 99 ? -10.539 -6.711 -11.828 1 98.44 99 ALA A CA 1
ATOM 745 C C . ALA A 1 99 ? -10.109 -5.25 -11.805 1 98.44 99 ALA A C 1
ATOM 747 O O . ALA A 1 99 ? -10.742 -4.398 -12.43 1 98.44 99 ALA A O 1
ATOM 748 N N . ALA A 1 100 ? -9.07 -4.973 -11.094 1 98.19 100 ALA A N 1
ATOM 749 C CA . ALA A 1 100 ? -8.562 -3.605 -11 1 98.19 100 ALA A CA 1
ATOM 750 C C . ALA A 1 100 ? -8.039 -3.119 -12.352 1 98.19 100 ALA A C 1
ATOM 752 O O . ALA A 1 100 ? -8.258 -1.965 -12.727 1 98.19 100 ALA A O 1
ATOM 753 N N . LEU A 1 101 ? -7.344 -3.988 -13.062 1 98.56 101 LEU A N 1
ATOM 754 C CA . LEU A 1 101 ? -6.848 -3.637 -14.391 1 98.56 101 LEU A CA 1
ATOM 755 C C . LEU A 1 101 ? -8 -3.312 -15.328 1 98.56 101 LEU A C 1
ATOM 757 O O . LEU A 1 101 ? -7.941 -2.332 -16.078 1 98.56 101 LEU A O 1
ATOM 761 N N . ARG A 1 102 ? -8.984 -4.137 -15.281 1 98.06 102 ARG A N 1
ATOM 762 C CA . ARG A 1 102 ? -10.18 -3.873 -16.094 1 98.06 102 ARG A CA 1
ATOM 763 C C . ARG A 1 102 ? -10.766 -2.502 -15.758 1 98.06 102 ARG A C 1
ATOM 765 O O . ARG A 1 102 ? -11.086 -1.728 -16.656 1 98.06 102 ARG A O 1
ATOM 772 N N . ASP A 1 103 ? -10.914 -2.246 -14.492 1 96.56 103 ASP A N 1
ATOM 773 C CA . ASP A 1 103 ? -11.516 -0.986 -14.062 1 96.56 103 ASP A CA 1
ATOM 774 C C . ASP A 1 103 ? -10.664 0.205 -14.5 1 96.56 103 ASP A C 1
ATOM 776 O O . ASP A 1 103 ? -11.195 1.28 -14.789 1 96.56 103 ASP A O 1
ATOM 780 N N . ASN A 1 104 ? -9.375 0.03 -14.555 1 96.38 104 ASN A N 1
ATOM 781 C CA . ASN A 1 104 ? -8.477 1.074 -15.031 1 96.38 104 ASN A CA 1
ATOM 782 C C . ASN A 1 104 ? -8.539 1.211 -16.547 1 96.38 104 ASN A C 1
ATOM 784 O O . ASN A 1 104 ? -8.195 2.262 -17.094 1 96.38 104 ASN A O 1
ATOM 788 N N . GLY A 1 105 ? -8.883 0.141 -17.25 1 97 105 GLY A N 1
ATOM 789 C CA . GLY A 1 105 ? -8.945 0.129 -18.703 1 97 105 GLY A CA 1
ATOM 790 C C . GLY A 1 105 ? -7.586 -0.019 -19.359 1 97 105 GLY A C 1
ATOM 791 O O . GLY A 1 105 ? -7.438 0.244 -20.562 1 97 105 GLY A O 1
ATOM 792 N N . GLU A 1 106 ? -6.609 -0.379 -18.578 1 97.69 106 GLU A N 1
ATOM 793 C CA . GLU A 1 106 ? -5.25 -0.521 -19.094 1 97.69 106 GLU A CA 1
ATOM 794 C C . GLU A 1 106 ? -4.43 -1.474 -18.234 1 97.69 106 GLU A C 1
ATOM 796 O O . GLU A 1 106 ? -4.824 -1.801 -17.109 1 97.69 106 GLU A O 1
ATOM 801 N N . GLY A 1 107 ? -3.336 -2.016 -18.828 1 98.62 107 GLY A N 1
ATOM 802 C CA . GLY A 1 107 ? -2.402 -2.883 -18.125 1 98.62 107 GLY A CA 1
ATOM 803 C C . GLY A 1 107 ? -2.656 -4.355 -18.375 1 98.62 107 GLY A C 1
ATOM 804 O O . GLY A 1 107 ? -3.623 -4.723 -19.047 1 98.62 107 GLY A O 1
ATOM 805 N N . HIS A 1 108 ? -1.75 -5.145 -17.844 1 98.88 108 HIS A N 1
ATOM 806 C CA . HIS A 1 108 ? -1.814 -6.59 -18.031 1 98.88 108 HIS A CA 1
ATOM 807 C C . HIS A 1 108 ? -1.086 -7.328 -16.906 1 98.88 108 HIS A C 1
ATOM 809 O O . HIS A 1 108 ? -0.039 -6.875 -16.438 1 98.88 108 HIS A O 1
ATOM 815 N N . LEU A 1 109 ? -1.667 -8.453 -16.531 1 98.94 109 LEU A N 1
ATOM 816 C CA . LEU A 1 109 ? -1.08 -9.305 -15.5 1 98.94 109 LEU A CA 1
ATOM 817 C C . LEU A 1 109 ? -0.489 -10.57 -16.109 1 98.94 109 LEU A C 1
ATOM 819 O O . LEU A 1 109 ? -1.144 -11.242 -16.922 1 98.94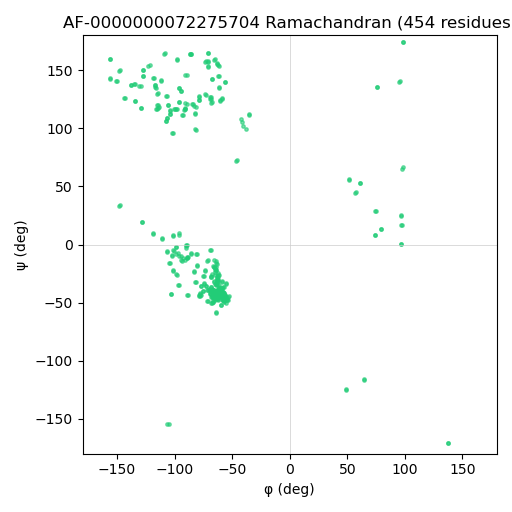 109 LEU A O 1
ATOM 823 N N . TYR A 1 110 ? 0.747 -10.844 -15.805 1 98.94 110 TYR A N 1
ATOM 824 C CA . TYR A 1 110 ? 1.372 -12.125 -16.078 1 98.94 110 TYR A CA 1
ATOM 825 C C . TYR A 1 110 ? 1.555 -12.938 -14.805 1 98.94 110 TYR A C 1
ATOM 827 O O . TYR A 1 110 ? 2.344 -12.562 -13.938 1 98.94 110 TYR A O 1
ATOM 835 N N . GLY A 1 111 ? 0.779 -13.977 -14.664 1 98.69 111 GLY A N 1
ATOM 836 C CA . GLY A 1 111 ? 0.937 -14.906 -13.562 1 98.69 111 GLY A CA 1
ATOM 837 C C . GLY A 1 111 ? 1.729 -16.156 -13.938 1 98.69 111 GLY A C 1
ATOM 838 O O . GLY A 1 111 ? 1.845 -16.484 -15.117 1 98.69 111 GLY A O 1
ATOM 839 N N . SER A 1 112 ? 2.273 -16.812 -12.906 1 98.12 112 SER A N 1
ATOM 840 C CA . SER A 1 112 ? 3.006 -18.047 -13.125 1 98.12 112 SER A CA 1
ATOM 841 C C . SER A 1 112 ? 2.52 -19.156 -12.195 1 98.12 112 SER A C 1
ATOM 843 O O . SER A 1 112 ? 2.252 -18.906 -11.023 1 98.12 112 SER A O 1
ATOM 845 N N . GLU A 1 113 ? 2.354 -20.312 -12.695 1 97 113 GLU A N 1
ATOM 846 C CA . GLU A 1 113 ? 1.938 -21.516 -11.984 1 97 113 GLU A CA 1
ATOM 847 C C . GLU A 1 113 ? 2.52 -22.766 -12.633 1 97 113 GLU A C 1
ATOM 849 O O . GLU A 1 113 ? 2.588 -22.859 -13.859 1 97 113 GLU A O 1
ATOM 854 N N . MET A 1 114 ? 2.92 -23.688 -11.789 1 95.81 114 MET A N 1
ATOM 855 C CA . MET A 1 114 ? 3.635 -24.859 -12.297 1 95.81 114 MET A CA 1
ATOM 856 C C . MET A 1 114 ? 2.689 -26.047 -12.469 1 95.81 114 MET A C 1
ATOM 858 O O . MET A 1 114 ? 2.947 -26.938 -13.281 1 95.81 114 MET A O 1
ATOM 862 N N . HIS A 1 115 ? 1.606 -26.078 -11.711 1 95.31 115 HIS A N 1
ATOM 863 C CA . HIS A 1 115 ? 0.67 -27.203 -11.797 1 95.31 115 HIS A CA 1
ATOM 864 C C . HIS A 1 115 ? -0.299 -27.016 -12.961 1 95.31 115 HIS A C 1
ATOM 866 O O . HIS A 1 115 ? -1.13 -26.109 -12.945 1 95.31 115 HIS A O 1
ATOM 872 N N . PRO A 1 116 ? -0.26 -27.953 -13.891 1 96.38 116 PRO A N 1
ATOM 873 C CA . PRO A 1 116 ? -1.139 -27.797 -15.055 1 96.38 116 PRO A CA 1
ATOM 874 C C . PRO A 1 116 ? -2.615 -27.719 -14.672 1 96.38 116 PRO A C 1
ATOM 876 O O . PRO A 1 116 ? -3.375 -26.953 -15.281 1 96.38 116 PRO A O 1
ATOM 879 N N . ALA A 1 117 ? -2.984 -28.469 -13.711 1 96.12 117 ALA A N 1
ATOM 880 C CA . ALA A 1 117 ? -4.387 -28.469 -13.305 1 96.12 117 ALA A CA 1
ATOM 881 C C . ALA A 1 117 ? -4.789 -27.125 -12.711 1 96.12 117 ALA A C 1
ATOM 883 O O . ALA A 1 117 ? -5.898 -26.641 -12.953 1 96.12 117 ALA A O 1
ATOM 884 N N . LYS A 1 118 ? -3.926 -26.5 -11.93 1 96.81 118 LYS A N 1
ATOM 885 C CA . LYS A 1 118 ? -4.207 -25.188 -11.359 1 96.81 118 LYS A CA 1
ATOM 886 C C . LYS A 1 118 ? -4.215 -24.109 -12.438 1 96.81 118 LYS A C 1
ATOM 888 O O . LYS A 1 118 ? -5.027 -23.188 -12.391 1 96.81 118 LYS A O 1
ATOM 893 N N . VAL A 1 119 ? -3.299 -24.25 -13.391 1 98.12 119 VAL A N 1
ATOM 894 C CA . VAL A 1 119 ? -3.273 -23.328 -14.523 1 98.12 119 VAL A CA 1
ATOM 895 C C . VAL A 1 119 ? -4.629 -23.344 -15.234 1 98.12 119 VAL A C 1
ATOM 897 O O . VAL A 1 119 ? -5.219 -22.281 -15.469 1 98.12 119 VAL A O 1
ATOM 900 N N . GLN A 1 120 ? -5.082 -24.531 -15.508 1 98.25 120 GLN A N 1
ATOM 901 C CA . GLN A 1 120 ? -6.359 -24.672 -16.203 1 98.25 120 GLN A CA 1
ATOM 902 C C . GLN A 1 120 ? -7.504 -24.109 -15.359 1 98.25 120 GLN A C 1
ATOM 904 O O . GLN A 1 120 ? -8.391 -23.438 -15.883 1 98.25 120 GLN A O 1
ATOM 909 N N . ALA A 1 121 ? -7.465 -24.375 -14.07 1 98.12 121 ALA A N 1
ATOM 910 C CA . ALA A 1 121 ? -8.5 -23.875 -13.172 1 98.12 121 ALA A CA 1
ATOM 911 C C . ALA A 1 121 ? -8.492 -22.344 -13.133 1 98.12 121 ALA A C 1
ATOM 913 O O . ALA A 1 121 ? -9.547 -21.719 -13.18 1 98.12 121 ALA A O 1
ATOM 914 N N . ALA A 1 122 ? -7.32 -21.766 -13.055 1 98.62 122 ALA A N 1
ATOM 915 C CA . ALA A 1 122 ? -7.195 -20.312 -13.031 1 98.62 122 ALA A CA 1
ATOM 916 C C . ALA A 1 122 ? -7.746 -19.688 -14.312 1 98.62 122 ALA A C 1
ATOM 918 O O . ALA A 1 122 ? -8.5 -18.703 -14.266 1 98.62 122 ALA A O 1
ATOM 919 N N . ARG A 1 123 ? -7.398 -20.297 -15.453 1 98.81 123 ARG A N 1
ATOM 920 C CA . ARG A 1 123 ? -7.887 -19.797 -16.734 1 98.81 123 ARG A CA 1
ATOM 921 C C . ARG A 1 123 ? -9.406 -19.891 -16.828 1 98.81 123 ARG A C 1
ATOM 923 O O . ARG A 1 123 ? -10.062 -18.969 -17.312 1 98.81 123 ARG A O 1
ATOM 930 N N . THR A 1 124 ? -9.93 -20.984 -16.359 1 98.75 124 THR A N 1
ATOM 931 C CA . THR A 1 124 ? -11.375 -21.172 -16.344 1 98.75 124 THR A CA 1
ATOM 932 C C . THR A 1 124 ? -12.055 -20.125 -15.461 1 98.75 124 THR A C 1
ATOM 934 O O . THR A 1 124 ? -13.047 -19.516 -15.859 1 98.75 124 THR A O 1
ATOM 937 N N . ASN A 1 125 ? -11.516 -19.922 -14.227 1 98.81 125 ASN A N 1
ATOM 938 C CA . ASN A 1 125 ? -12.062 -18.938 -13.305 1 98.81 125 ASN A CA 1
ATOM 939 C C . ASN A 1 125 ? -12.023 -17.531 -13.906 1 98.81 125 ASN A C 1
ATOM 941 O O . ASN A 1 125 ? -13 -16.781 -13.805 1 98.81 125 ASN A O 1
ATOM 945 N N . LEU A 1 126 ? -10.93 -17.188 -14.555 1 98.88 126 LEU A N 1
ATOM 946 C CA . LEU A 1 126 ? -10.781 -15.875 -15.18 1 98.88 126 LEU A CA 1
ATOM 947 C C . LEU A 1 126 ? -11.781 -15.695 -16.312 1 98.88 126 LEU A C 1
ATOM 949 O O . LEU A 1 126 ? -12.391 -14.625 -16.438 1 98.88 126 LEU A O 1
ATOM 953 N N . ALA A 1 127 ? -11.922 -16.75 -17.094 1 98.81 127 ALA A N 1
ATOM 954 C CA . ALA A 1 127 ? -12.883 -16.688 -18.203 1 98.81 127 ALA A CA 1
ATOM 955 C C . ALA A 1 127 ? -14.305 -16.516 -17.688 1 98.81 127 ALA A C 1
ATOM 957 O O . ALA A 1 127 ? -15.062 -15.703 -18.203 1 98.81 127 ALA A O 1
ATOM 958 N N . GLU A 1 128 ? -14.648 -17.25 -16.703 1 98.69 128 GLU A N 1
ATOM 959 C CA . GLU A 1 128 ? -15.984 -17.188 -16.109 1 98.69 128 GLU A CA 1
ATOM 960 C C . GLU A 1 128 ? -16.266 -15.789 -15.539 1 98.69 128 GLU A C 1
ATOM 962 O O . GLU A 1 128 ? -17.375 -15.297 -15.625 1 98.69 128 GLU A O 1
ATOM 967 N N . ALA A 1 129 ? -15.25 -15.164 -14.984 1 98.75 129 ALA A N 1
ATOM 968 C CA . ALA A 1 129 ? -15.383 -13.836 -14.391 1 98.75 129 ALA A CA 1
ATOM 969 C C . ALA A 1 129 ? -15.344 -12.742 -15.453 1 98.75 129 ALA A C 1
ATOM 971 O O . ALA A 1 129 ? -15.578 -11.57 -15.156 1 98.75 129 ALA A O 1
ATOM 972 N N . GLY A 1 130 ? -15.023 -13.125 -16.703 1 98.56 130 GLY A N 1
ATOM 973 C CA . GLY A 1 130 ? -14.906 -12.141 -17.781 1 98.56 130 GLY A CA 1
ATOM 974 C C . GLY A 1 130 ? -13.633 -11.32 -17.688 1 98.56 130 GLY A C 1
ATOM 975 O O . GLY A 1 130 ? -13.617 -10.156 -18.078 1 98.56 130 GLY A O 1
ATOM 976 N N . LEU A 1 131 ? -12.578 -11.898 -17.125 1 98.81 131 LEU A N 1
ATOM 977 C CA . LEU A 1 131 ? -11.359 -11.141 -16.875 1 98.81 131 LEU A CA 1
ATOM 978 C C . LEU A 1 131 ? -10.18 -11.727 -17.641 1 98.81 131 LEU A C 1
ATOM 980 O O . LEU A 1 131 ? -9.039 -11.289 -17.469 1 98.81 131 LEU A O 1
ATOM 984 N N . ALA A 1 132 ? -10.438 -12.672 -18.547 1 98.75 132 ALA A N 1
ATOM 985 C CA . ALA A 1 132 ? -9.383 -13.43 -19.219 1 98.75 132 ALA A CA 1
ATOM 986 C C . ALA A 1 132 ? -8.508 -12.516 -20.062 1 98.75 132 ALA A C 1
ATOM 988 O O . ALA A 1 132 ? -7.309 -12.758 -20.219 1 98.75 132 ALA A O 1
ATOM 989 N N . ASP A 1 133 ? -9.016 -11.422 -20.594 1 98.62 133 ASP A N 1
ATOM 990 C CA . ASP A 1 133 ? -8.281 -10.531 -21.5 1 98.62 133 ASP A CA 1
ATOM 991 C C . ASP A 1 133 ? -7.211 -9.75 -20.75 1 98.62 133 ASP A C 1
ATOM 993 O O . ASP A 1 133 ? -6.324 -9.148 -21.375 1 98.62 133 ASP A O 1
ATOM 997 N N . TRP A 1 134 ? -7.25 -9.734 -19.453 1 98.75 134 TRP A N 1
ATOM 998 C CA . TRP A 1 134 ? -6.379 -8.891 -18.641 1 98.75 134 TRP A CA 1
ATOM 999 C C . TRP A 1 134 ? -5.219 -9.695 -18.078 1 98.75 134 TRP A C 1
ATOM 1001 O O . TRP A 1 134 ? -4.328 -9.141 -17.422 1 98.75 134 TRP A O 1
ATOM 1011 N N . VAL A 1 135 ? -5.203 -11.031 -18.281 1 98.88 135 VAL A N 1
ATOM 1012 C CA . VAL A 1 135 ? -4.254 -11.891 -17.594 1 98.88 135 VAL A CA 1
ATOM 1013 C C . VAL A 1 135 ? -3.693 -12.93 -18.562 1 98.88 135 VAL A C 1
ATOM 1015 O O . VAL A 1 135 ? -4.426 -13.469 -19.391 1 98.88 135 VAL A O 1
ATOM 1018 N N . GLU A 1 136 ? -2.521 -13.156 -18.516 1 98.75 136 GLU A N 1
ATOM 1019 C CA . GLU A 1 136 ? -1.881 -14.344 -19.062 1 98.75 136 GLU A CA 1
ATOM 1020 C C . GLU A 1 136 ? -1.281 -15.211 -17.969 1 98.75 136 GLU A C 1
ATOM 1022 O O . GLU A 1 136 ? -0.469 -14.742 -17.172 1 98.75 136 GLU A O 1
ATOM 1027 N N . VAL A 1 137 ? -1.731 -16.438 -17.859 1 98.62 137 VAL A N 1
ATOM 1028 C CA . VAL A 1 137 ? -1.16 -17.391 -16.906 1 98.62 137 VAL A CA 1
ATOM 1029 C C . VAL A 1 137 ? -0.075 -18.203 -17.594 1 98.62 137 VAL A C 1
ATOM 1031 O O . VAL A 1 137 ? -0.371 -19.062 -18.438 1 98.62 137 VAL A O 1
ATOM 1034 N N . LEU A 1 138 ? 1.108 -18 -17.219 1 98.5 138 LEU A N 1
ATOM 1035 C CA . LEU A 1 138 ? 2.252 -18.703 -17.797 1 98.5 138 LEU A CA 1
ATOM 1036 C C . LEU A 1 138 ? 2.566 -19.969 -17.016 1 98.5 138 LEU A C 1
ATOM 1038 O O . LEU A 1 138 ? 2.92 -19.906 -15.836 1 98.5 138 LEU A O 1
ATOM 1042 N N . GLU A 1 139 ? 2.439 -21.094 -17.688 1 97.81 139 GLU A N 1
ATOM 1043 C CA . GLU A 1 139 ? 2.732 -22.375 -17.047 1 97.81 139 GLU A CA 1
ATOM 1044 C C . GLU A 1 139 ? 4.238 -22.641 -16.984 1 97.81 139 GLU A C 1
ATOM 1046 O O . GLU A 1 139 ? 4.93 -22.547 -18 1 97.81 139 GLU A O 1
ATOM 1051 N N . GLY A 1 140 ? 4.738 -22.875 -15.797 1 95.94 140 GLY A N 1
ATOM 1052 C CA . GLY A 1 140 ? 6.152 -23.172 -15.664 1 95.94 140 GLY A CA 1
ATOM 1053 C C . GLY A 1 140 ? 6.805 -22.469 -14.492 1 95.94 140 GLY A C 1
ATOM 1054 O O . GLY A 1 140 ? 6.117 -21.938 -13.625 1 95.94 140 GLY A O 1
ATOM 1055 N N . ASP A 1 141 ? 8.117 -22.562 -14.438 1 95.31 141 ASP A N 1
ATOM 1056 C CA . ASP A 1 141 ? 8.922 -21.969 -13.383 1 95.31 141 ASP A CA 1
ATOM 1057 C C . ASP A 1 141 ? 8.906 -20.438 -13.484 1 95.31 141 ASP A C 1
ATOM 1059 O O . ASP A 1 141 ? 9.195 -19.875 -14.547 1 95.31 141 ASP A O 1
ATOM 1063 N N . ALA A 1 142 ? 8.578 -19.781 -12.445 1 96.56 142 ALA A N 1
ATOM 1064 C CA . ALA A 1 142 ? 8.375 -18.328 -12.438 1 96.56 142 ALA A CA 1
ATOM 1065 C C . ALA A 1 142 ? 9.648 -17.594 -12.836 1 96.56 142 ALA A C 1
ATOM 1067 O O . ALA A 1 142 ? 9.594 -16.578 -13.516 1 96.56 142 ALA A O 1
ATOM 1068 N N . SER A 1 143 ? 10.836 -18.109 -12.359 1 96.06 143 SER A N 1
ATOM 1069 C CA . SER A 1 143 ? 12.094 -17.438 -12.695 1 96.06 143 SER A CA 1
ATOM 1070 C C . SER A 1 143 ? 12.336 -17.453 -14.195 1 96.06 143 SER A C 1
ATOM 1072 O O . SER A 1 143 ? 12.953 -16.531 -14.734 1 96.06 143 SER A O 1
ATOM 1074 N N . GLU A 1 144 ? 11.797 -18.453 -14.852 1 96.25 144 GLU A N 1
ATOM 1075 C CA . GLU A 1 144 ? 11.953 -18.578 -16.297 1 96.25 144 GLU A CA 1
ATOM 1076 C C . GLU A 1 144 ? 10.844 -17.828 -17.047 1 96.25 144 GLU A C 1
ATOM 1078 O O . GLU A 1 144 ? 11.109 -17.125 -18.016 1 96.25 144 GLU A O 1
ATOM 1083 N N . THR A 1 145 ? 9.625 -17.953 -16.609 1 97.5 145 THR A N 1
ATOM 1084 C CA . THR A 1 145 ? 8.484 -17.422 -17.344 1 97.5 145 THR A CA 1
ATOM 1085 C C . THR A 1 145 ? 8.352 -15.922 -17.125 1 97.5 145 THR A C 1
ATOM 1087 O O . THR A 1 145 ? 8.148 -15.172 -18.094 1 97.5 145 THR A O 1
ATOM 1090 N N . LEU A 1 146 ? 8.5 -15.406 -15.883 1 98.25 146 LEU A N 1
ATOM 1091 C CA . LEU A 1 146 ? 8.273 -14 -15.57 1 98.25 146 LEU A CA 1
ATOM 1092 C C . LEU A 1 146 ? 9.508 -13.172 -15.891 1 98.25 146 LEU A C 1
ATOM 1094 O O . LEU A 1 146 ? 9.406 -11.961 -16.125 1 98.25 146 LEU A O 1
ATOM 1098 N N . GLY A 1 147 ? 10.68 -13.812 -15.93 1 97.06 147 GLY A N 1
ATOM 1099 C CA . GLY A 1 147 ? 11.93 -13.102 -16.156 1 97.06 147 GLY A CA 1
ATOM 1100 C C . GLY A 1 147 ? 12.008 -12.438 -17.516 1 97.06 147 GLY A C 1
ATOM 1101 O O . GLY A 1 147 ? 12.797 -11.516 -17.703 1 97.06 147 GLY A O 1
ATOM 1102 N N . THR A 1 148 ? 11.148 -12.812 -18.422 1 94.12 148 THR A N 1
ATOM 1103 C CA . THR A 1 148 ? 11.234 -12.32 -19.797 1 94.12 148 THR A CA 1
ATOM 1104 C C . THR A 1 148 ? 10.312 -11.125 -20 1 94.12 148 THR A C 1
ATOM 1106 O O . THR A 1 148 ? 10.383 -10.445 -21.016 1 94.12 148 THR A O 1
ATOM 1109 N N . VAL A 1 149 ? 9.477 -10.812 -19.094 1 97.62 149 VAL A N 1
ATOM 1110 C CA . VAL A 1 149 ? 8.484 -9.758 -19.234 1 97.62 149 VAL A CA 1
ATOM 1111 C C . VAL A 1 149 ? 9.102 -8.406 -18.875 1 97.62 149 VAL A C 1
ATOM 1113 O O . VAL A 1 149 ? 9.594 -8.227 -17.75 1 97.62 149 VAL A O 1
ATOM 1116 N N . PRO A 1 150 ? 9.133 -7.426 -19.75 1 96.94 150 PRO A N 1
ATOM 1117 C CA . PRO A 1 150 ? 9.797 -6.148 -19.5 1 96.94 150 PRO A CA 1
ATOM 1118 C C . PRO A 1 150 ? 8.898 -5.148 -18.766 1 96.94 150 PRO A C 1
ATOM 1120 O O . PRO A 1 150 ? 7.691 -5.371 -18.656 1 96.94 150 PRO A O 1
ATOM 1123 N N . ASP A 1 151 ? 9.469 -4.164 -18.25 1 97.19 151 ASP A N 1
ATOM 1124 C CA . ASP A 1 151 ? 8.836 -2.928 -17.781 1 97.19 151 ASP A CA 1
ATOM 1125 C C . ASP A 1 151 ? 7.828 -3.209 -16.672 1 97.19 151 ASP A C 1
ATOM 1127 O O . ASP A 1 151 ? 6.676 -2.775 -16.75 1 97.19 151 ASP A O 1
ATOM 1131 N N . VAL A 1 152 ? 8.297 -3.916 -15.656 1 98.44 152 VAL A N 1
ATOM 1132 C CA . VAL A 1 152 ? 7.438 -4.371 -14.57 1 98.44 152 VAL A CA 1
ATOM 1133 C C . VAL A 1 152 ? 7.18 -3.223 -13.602 1 98.44 152 VAL A C 1
ATOM 1135 O O . VAL A 1 152 ? 8.117 -2.596 -13.109 1 98.44 152 VAL A O 1
ATOM 1138 N N . ASP A 1 153 ? 5.895 -2.971 -13.344 1 98.69 153 ASP A N 1
ATOM 1139 C CA . ASP A 1 153 ? 5.484 -1.914 -12.422 1 98.69 153 ASP A CA 1
ATOM 1140 C C . ASP A 1 153 ? 5.215 -2.473 -11.023 1 98.69 153 ASP A C 1
ATOM 1142 O O . ASP A 1 153 ? 5.379 -1.77 -10.031 1 98.69 153 ASP A O 1
ATOM 1146 N N . LEU A 1 154 ? 4.691 -3.67 -10.984 1 98.88 154 LEU A N 1
ATOM 1147 C CA . LEU A 1 154 ? 4.262 -4.301 -9.742 1 98.88 154 LEU A CA 1
ATOM 1148 C C . LEU A 1 154 ? 4.547 -5.797 -9.766 1 98.88 154 LEU A C 1
ATOM 1150 O O . LEU A 1 154 ? 4.219 -6.484 -10.734 1 98.88 154 LEU A O 1
ATOM 1154 N N . LEU A 1 155 ? 5.242 -6.277 -8.758 1 98.94 155 LEU A N 1
ATOM 1155 C CA . LEU A 1 155 ? 5.52 -7.695 -8.562 1 98.94 155 LEU A CA 1
ATOM 1156 C C . LEU A 1 155 ? 4.867 -8.203 -7.285 1 98.94 155 LEU A C 1
ATOM 1158 O O . LEU A 1 155 ? 5.121 -7.676 -6.199 1 98.94 155 LEU A O 1
ATOM 1162 N N . TYR A 1 156 ? 3.943 -9.133 -7.477 1 98.88 156 TYR A N 1
ATOM 1163 C CA . TYR A 1 156 ? 3.314 -9.789 -6.332 1 98.88 156 TYR A CA 1
ATOM 1164 C C . TYR A 1 156 ? 3.861 -11.195 -6.141 1 98.88 156 TYR A C 1
ATOM 1166 O O . TYR A 1 156 ? 3.727 -12.047 -7.02 1 98.88 156 TYR A O 1
ATOM 1174 N N . LEU A 1 157 ? 4.555 -11.398 -4.996 1 98.38 157 LEU A N 1
ATOM 1175 C CA . LEU A 1 157 ? 5.113 -12.695 -4.648 1 98.38 157 LEU A CA 1
ATOM 1176 C C . LEU A 1 157 ? 4.219 -13.43 -3.658 1 98.38 157 LEU A C 1
ATOM 1178 O O . LEU A 1 157 ? 4.051 -12.984 -2.521 1 98.38 157 LEU A O 1
ATOM 1182 N N . ASP A 1 158 ? 3.666 -14.555 -4.035 1 97.06 158 ASP A N 1
ATOM 1183 C CA . ASP A 1 158 ? 2.756 -15.312 -3.184 1 97.06 158 ASP A CA 1
ATOM 1184 C C . ASP A 1 158 ? 2.877 -16.812 -3.449 1 97.06 158 ASP A C 1
ATOM 1186 O O . ASP A 1 158 ? 1.875 -17.531 -3.453 1 97.06 158 ASP A O 1
ATOM 1190 N N . GLY A 1 159 ? 4.062 -17.281 -3.785 1 93.56 159 GLY A N 1
ATOM 1191 C CA . GLY A 1 159 ? 4.391 -18.688 -3.928 1 93.56 159 GLY A CA 1
ATOM 1192 C C . GLY A 1 159 ? 5.215 -19.234 -2.773 1 93.56 159 GLY A C 1
ATOM 1193 O O . GLY A 1 159 ? 5.062 -18.781 -1.634 1 93.56 159 GLY A O 1
ATOM 1194 N N . TRP A 1 160 ? 5.977 -20.297 -3.113 1 90.19 160 TRP A N 1
ATOM 1195 C CA . TRP A 1 160 ? 6.859 -20.875 -2.102 1 90.19 160 TRP A CA 1
ATOM 1196 C C . TRP A 1 160 ? 7.988 -19.922 -1.751 1 90.19 160 TRP A C 1
ATOM 1198 O O . TRP A 1 160 ? 8.773 -19.531 -2.619 1 90.19 160 TRP A O 1
ATOM 1208 N N . THR A 1 161 ? 8.078 -19.562 -0.498 1 91.56 161 THR A N 1
ATOM 1209 C CA . THR A 1 161 ? 8.93 -18.469 -0.054 1 91.56 161 THR A CA 1
ATOM 1210 C C . THR A 1 161 ? 10.398 -18.766 -0.344 1 91.56 161 THR A C 1
ATOM 1212 O O . THR A 1 161 ? 11.195 -17.844 -0.544 1 91.56 161 THR A O 1
ATOM 1215 N N . ASP A 1 162 ? 10.758 -20.016 -0.456 1 90.12 162 ASP A N 1
ATOM 1216 C CA . ASP A 1 162 ? 12.141 -20.391 -0.729 1 90.12 162 ASP A CA 1
ATOM 1217 C C . ASP A 1 162 ? 12.578 -19.891 -2.107 1 90.12 162 ASP A C 1
ATOM 1219 O O . ASP A 1 162 ? 13.773 -19.844 -2.4 1 90.12 162 ASP A O 1
ATOM 1223 N N . HIS A 1 163 ? 11.625 -19.5 -2.912 1 93.19 163 HIS A N 1
ATOM 1224 C CA . HIS A 1 163 ? 11.953 -19.109 -4.277 1 93.19 163 HIS A CA 1
ATOM 1225 C C . HIS A 1 163 ? 11.758 -17.609 -4.48 1 93.19 163 HIS A C 1
ATOM 1227 O O . HIS A 1 163 ? 11.906 -17.094 -5.598 1 93.19 163 HIS A O 1
ATOM 1233 N N . TYR A 1 164 ? 11.461 -16.844 -3.471 1 96.75 164 TYR A N 1
ATOM 1234 C CA . TYR A 1 164 ? 11.18 -15.422 -3.596 1 96.75 164 TYR A CA 1
ATOM 1235 C C . TYR A 1 164 ? 12.391 -14.68 -4.152 1 96.75 164 TYR A C 1
ATOM 1237 O O . TYR A 1 164 ? 12.258 -13.859 -5.066 1 96.75 164 TYR A O 1
ATOM 1245 N N . LEU A 1 165 ? 13.555 -15.031 -3.639 1 97.56 165 LEU A N 1
ATOM 1246 C CA . LEU A 1 165 ? 14.758 -14.305 -4.055 1 97.56 165 LEU A CA 1
ATOM 1247 C C . LEU A 1 165 ? 15.102 -14.617 -5.504 1 97.56 165 LEU A C 1
ATOM 1249 O O . LEU A 1 165 ? 15.406 -13.711 -6.285 1 97.56 165 LEU A O 1
ATOM 1253 N N . ASP A 1 166 ? 15 -15.93 -5.902 1 96.62 166 ASP A N 1
ATOM 1254 C CA . ASP A 1 166 ? 15.305 -16.312 -7.277 1 96.62 166 ASP A CA 1
ATOM 1255 C C . ASP A 1 166 ? 14.367 -15.633 -8.266 1 96.62 166 ASP A C 1
ATOM 1257 O O . ASP A 1 166 ? 14.797 -15.156 -9.312 1 96.62 166 ASP A O 1
ATOM 1261 N N . VAL A 1 167 ? 13.094 -15.586 -7.922 1 97.75 167 VAL A N 1
ATOM 1262 C CA . VAL A 1 167 ? 12.109 -14.969 -8.797 1 97.75 167 VAL A CA 1
ATOM 1263 C C . VAL A 1 167 ? 12.367 -13.469 -8.891 1 97.75 167 VAL A C 1
ATOM 1265 O O . VAL A 1 167 ? 12.375 -12.898 -9.984 1 97.75 167 VAL A O 1
ATOM 1268 N N . LEU A 1 168 ? 12.609 -12.812 -7.77 1 98.5 168 LEU A N 1
ATOM 1269 C CA . LEU A 1 168 ? 12.906 -11.383 -7.777 1 98.5 168 LEU A CA 1
ATOM 1270 C C . LEU A 1 168 ? 14.125 -11.086 -8.641 1 98.5 168 LEU A C 1
ATOM 1272 O O . LEU A 1 168 ? 14.094 -10.188 -9.484 1 98.5 168 LEU A O 1
ATOM 1276 N N . GLN A 1 169 ? 15.172 -11.852 -8.445 1 97.81 169 GLN A N 1
ATOM 1277 C CA . GLN A 1 169 ? 16.406 -11.609 -9.172 1 97.81 169 GLN A CA 1
ATOM 1278 C C . GLN A 1 169 ? 16.234 -11.852 -10.664 1 97.81 169 GLN A C 1
ATOM 1280 O O . GLN A 1 169 ? 16.828 -11.164 -11.492 1 97.81 169 GLN A O 1
ATOM 1285 N N . ALA A 1 170 ? 15.367 -12.781 -11.016 1 98.12 170 ALA A N 1
ATOM 1286 C CA . ALA A 1 170 ? 15.094 -13.07 -12.422 1 98.12 170 ALA A CA 1
ATOM 1287 C C . ALA A 1 170 ? 14.375 -11.906 -13.094 1 98.12 170 ALA A C 1
ATOM 1289 O O . ALA A 1 170 ? 14.539 -11.672 -14.289 1 98.12 170 ALA A O 1
ATOM 1290 N N . VAL A 1 171 ? 13.609 -11.133 -12.289 1 97.81 171 VAL A N 1
ATOM 1291 C CA . VAL A 1 171 ? 12.781 -10.102 -12.891 1 97.81 171 VAL A CA 1
ATOM 1292 C C . VAL A 1 171 ? 13.383 -8.727 -12.625 1 97.81 171 VAL A C 1
ATOM 1294 O O . VAL A 1 171 ? 12.938 -7.723 -13.188 1 97.81 171 VAL A O 1
ATOM 1297 N N . GLU A 1 172 ? 14.375 -8.648 -11.875 1 96.5 172 GLU A N 1
ATOM 1298 C CA . GLU A 1 172 ? 14.883 -7.406 -11.297 1 96.5 172 GLU A CA 1
ATOM 1299 C C . GLU A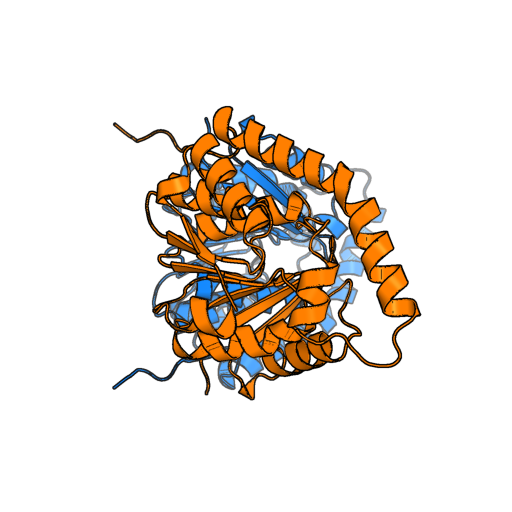 1 172 ? 15.297 -6.422 -12.391 1 96.5 172 GLU A C 1
ATOM 1301 O O . GLU A 1 172 ? 15.047 -5.219 -12.273 1 96.5 172 GLU A O 1
ATOM 1306 N N . ARG A 1 173 ? 15.945 -6.879 -13.469 1 94.5 173 ARG A N 1
ATOM 1307 C CA . ARG A 1 173 ? 16.406 -6.023 -14.547 1 94.5 173 ARG A CA 1
ATOM 1308 C C . ARG A 1 173 ? 15.242 -5.395 -15.297 1 94.5 173 ARG A C 1
ATOM 1310 O O . ARG A 1 173 ? 15.414 -4.414 -16.031 1 94.5 173 ARG A O 1
ATOM 1317 N N . ASN A 1 174 ? 14.094 -5.988 -15.141 1 96.62 174 ASN A N 1
ATOM 1318 C CA . ASN A 1 174 ? 12.914 -5.531 -15.867 1 96.62 174 ASN A CA 1
ATOM 1319 C C . ASN A 1 174 ? 12.031 -4.633 -15 1 96.62 174 ASN A C 1
ATOM 1321 O O . ASN A 1 174 ? 11.016 -4.117 -15.469 1 96.62 174 ASN A O 1
ATOM 1325 N N . LEU A 1 175 ? 12.406 -4.426 -13.734 1 96.69 175 LEU A N 1
ATOM 1326 C CA . LEU A 1 175 ? 11.648 -3.533 -12.867 1 96.69 175 LEU A CA 1
ATOM 1327 C C . LEU A 1 175 ? 11.875 -2.076 -13.258 1 96.69 175 LEU A C 1
ATOM 1329 O O . LEU A 1 175 ? 13.016 -1.639 -13.398 1 96.69 175 LEU A O 1
ATOM 1333 N N . ARG A 1 176 ? 10.836 -1.339 -13.445 1 94.62 176 ARG A N 1
ATOM 1334 C CA . ARG A 1 176 ? 11.023 0.102 -13.594 1 94.62 176 ARG A CA 1
ATOM 1335 C C . ARG A 1 176 ? 11.422 0.741 -12.266 1 94.62 176 ARG A C 1
ATOM 1337 O O . ARG A 1 176 ? 11.133 0.203 -11.195 1 94.62 176 ARG A O 1
ATOM 1344 N N . PRO A 1 177 ? 12.047 1.883 -12.312 1 93.75 177 PRO A N 1
ATOM 1345 C CA . PRO A 1 177 ? 12.258 2.605 -11.055 1 93.75 177 PRO A CA 1
ATOM 1346 C C . PRO A 1 177 ? 10.953 2.928 -10.328 1 93.75 177 PRO A C 1
ATOM 1348 O O . PRO A 1 177 ? 10.023 3.457 -10.938 1 93.75 177 PRO A O 1
ATOM 1351 N N . GLY A 1 178 ? 10.898 2.521 -9.094 1 96.12 178 GLY A N 1
ATOM 1352 C CA . GLY A 1 178 ? 9.711 2.779 -8.297 1 96.12 178 GLY A CA 1
ATOM 1353 C C . GLY A 1 178 ? 8.75 1.609 -8.266 1 96.12 178 GLY A C 1
ATOM 1354 O O . GLY A 1 178 ? 7.707 1.671 -7.605 1 96.12 178 GLY A O 1
ATOM 1355 N N . ALA A 1 179 ? 9.156 0.542 -8.969 1 98 179 ALA A N 1
ATOM 1356 C CA . ALA A 1 179 ? 8.289 -0.63 -8.961 1 98 179 ALA A CA 1
ATOM 1357 C C . ALA A 1 179 ? 8.016 -1.097 -7.531 1 98 179 ALA A C 1
ATOM 1359 O O . ALA A 1 179 ? 8.914 -1.091 -6.688 1 98 179 ALA A O 1
ATOM 1360 N N . LEU A 1 180 ? 6.762 -1.484 -7.297 1 98.75 180 LEU A N 1
ATOM 1361 C CA . LEU A 1 180 ? 6.367 -2.002 -5.992 1 98.75 180 LEU A CA 1
ATOM 1362 C C . LEU A 1 180 ? 6.445 -3.525 -5.969 1 98.75 180 LEU A C 1
ATOM 1364 O O . LEU A 1 180 ? 6.016 -4.188 -6.914 1 98.75 180 LEU A O 1
ATOM 1368 N N . ILE A 1 181 ? 7.07 -4.074 -4.934 1 98.75 181 ILE A N 1
ATOM 1369 C CA . ILE A 1 181 ? 7.105 -5.512 -4.684 1 98.75 181 ILE A CA 1
ATOM 1370 C C . ILE A 1 181 ? 6.34 -5.832 -3.4 1 98.75 181 ILE A C 1
ATOM 1372 O O . ILE A 1 181 ? 6.656 -5.301 -2.334 1 98.75 181 ILE A O 1
ATOM 1376 N N . GLN A 1 182 ? 5.305 -6.594 -3.508 1 98.5 182 GLN A N 1
ATOM 1377 C CA . GLN A 1 182 ? 4.551 -7.109 -2.371 1 98.5 182 GLN A CA 1
ATOM 1378 C C . GLN A 1 182 ? 4.801 -8.602 -2.178 1 98.5 182 GLN A C 1
ATOM 1380 O O . GLN A 1 182 ? 4.316 -9.43 -2.957 1 98.5 182 GLN A O 1
ATOM 1385 N N . ALA A 1 183 ? 5.57 -8.945 -1.142 1 98.25 183 ALA A N 1
ATOM 1386 C CA . ALA A 1 183 ? 5.91 -10.336 -0.861 1 98.25 183 ALA A CA 1
ATOM 1387 C C . ALA A 1 183 ? 5.105 -10.867 0.32 1 98.25 183 ALA A C 1
ATOM 1389 O O . ALA A 1 183 ? 5.371 -10.516 1.472 1 98.25 183 ALA A O 1
ATOM 1390 N N . ASP A 1 184 ? 4.25 -11.766 0.058 1 96.81 184 ASP A N 1
ATOM 1391 C CA . ASP A 1 184 ? 3.336 -12.281 1.072 1 96.81 184 ASP A CA 1
ATOM 1392 C C . ASP A 1 184 ? 3.973 -13.43 1.854 1 96.81 184 ASP A C 1
ATOM 1394 O O . ASP A 1 184 ? 5.066 -13.883 1.514 1 96.81 184 ASP A O 1
ATOM 1398 N N . ASP A 1 185 ? 3.447 -13.82 3.004 1 94 185 ASP A N 1
ATOM 1399 C CA . ASP A 1 185 ? 3.715 -15.008 3.809 1 94 185 ASP A CA 1
ATOM 1400 C C . ASP A 1 185 ? 5.059 -14.898 4.523 1 94 185 ASP A C 1
ATOM 1402 O O . ASP A 1 185 ? 5.512 -15.852 5.16 1 94 185 ASP A O 1
ATOM 1406 N N . VAL A 1 186 ? 5.676 -13.781 4.465 1 91.44 186 VAL A N 1
ATOM 1407 C CA . VAL A 1 186 ? 6.98 -13.672 5.109 1 91.44 186 VAL A CA 1
ATOM 1408 C C . VAL A 1 186 ? 6.805 -13.617 6.625 1 91.44 186 VAL A C 1
ATOM 1410 O O . VAL A 1 186 ? 7.746 -13.883 7.375 1 91.44 186 VAL A O 1
ATOM 1413 N N . GLY A 1 187 ? 5.617 -13.227 7.09 1 84.69 187 GLY A N 1
ATOM 1414 C CA . GLY A 1 187 ? 5.32 -13.336 8.508 1 84.69 187 GLY A CA 1
ATOM 1415 C C . GLY A 1 187 ? 5.098 -14.766 8.961 1 84.69 187 GLY A C 1
ATOM 1416 O O . GLY A 1 187 ? 5.531 -15.156 10.047 1 84.69 187 GLY A O 1
ATOM 1417 N N . LYS A 1 188 ? 4.5 -15.547 8.109 1 79.25 188 LYS A N 1
ATOM 1418 C CA . LYS A 1 188 ? 4.141 -16.922 8.406 1 79.25 188 LYS A CA 1
ATOM 1419 C C . LYS A 1 188 ? 5.332 -17.859 8.211 1 79.25 188 LYS A C 1
ATOM 1421 O O . LYS A 1 188 ? 5.539 -18.781 8.992 1 79.25 188 LYS A O 1
ATOM 1426 N N . PHE A 1 189 ? 6.223 -17.547 7.254 1 76.56 189 PHE A N 1
ATOM 1427 C CA . PHE A 1 189 ? 7.289 -18.469 6.871 1 76.56 189 PHE A CA 1
ATOM 1428 C C . PHE A 1 189 ? 8.641 -17.766 6.902 1 76.56 189 PHE A C 1
ATOM 1430 O O . PHE A 1 189 ? 9.594 -18.219 6.262 1 76.56 189 PHE A O 1
ATOM 1437 N N . GLY A 1 190 ? 8.711 -16.672 7.598 1 77.44 190 GLY A N 1
ATOM 1438 C CA . GLY A 1 190 ? 9.875 -15.805 7.594 1 77.44 190 GLY A CA 1
ATOM 1439 C C . GLY A 1 190 ? 11.086 -16.422 8.266 1 77.44 190 GLY A C 1
ATOM 1440 O O . GLY A 1 190 ? 12.203 -15.938 8.109 1 77.44 190 GLY A O 1
ATOM 1441 N N . ALA A 1 191 ? 10.852 -17.562 8.812 1 79.81 191 ALA A N 1
ATOM 1442 C CA . ALA A 1 191 ? 11.953 -18.188 9.531 1 79.81 191 ALA A CA 1
ATOM 1443 C C . ALA A 1 191 ? 12.711 -19.172 8.633 1 79.81 191 ALA A C 1
ATOM 1445 O O . ALA A 1 191 ? 13.812 -19.609 8.969 1 79.81 191 ALA A O 1
ATOM 1446 N N . GLY A 1 192 ? 12.094 -19.469 7.523 1 85.06 192 GLY A N 1
ATOM 1447 C CA . GLY A 1 192 ? 12.773 -20.359 6.586 1 85.06 192 GLY A CA 1
ATOM 1448 C C . GLY A 1 192 ? 13.961 -19.703 5.906 1 85.06 192 GLY A C 1
ATOM 1449 O O . GLY A 1 192 ? 14.023 -18.484 5.777 1 85.06 192 GLY A O 1
ATOM 1450 N N . SER A 1 193 ? 14.875 -20.516 5.512 1 86.44 193 SER A N 1
ATOM 1451 C CA . SER A 1 193 ? 16.125 -20.016 4.938 1 86.44 193 SER A CA 1
ATOM 1452 C C . SER A 1 193 ? 15.859 -19.188 3.684 1 86.44 193 SER A C 1
ATOM 1454 O O . SER A 1 193 ? 16.5 -18.156 3.473 1 86.44 193 SER A O 1
ATOM 1456 N N . GLY A 1 194 ? 14.969 -19.641 2.875 1 89.56 194 GLY A N 1
ATOM 1457 C CA . GLY A 1 194 ? 14.641 -18.891 1.673 1 89.56 194 GLY A CA 1
ATOM 1458 C C . GLY A 1 194 ? 14.047 -17.531 1.963 1 89.56 194 GLY A C 1
ATOM 1459 O O . GLY A 1 194 ? 14.469 -16.531 1.385 1 89.56 194 GLY A O 1
ATOM 1460 N N . ALA A 1 195 ? 13.102 -17.5 2.869 1 92.5 195 ALA A N 1
ATOM 1461 C CA . ALA A 1 195 ? 12.484 -16.234 3.268 1 92.5 195 ALA A CA 1
ATOM 1462 C C . ALA A 1 195 ? 13.516 -15.289 3.877 1 92.5 195 ALA A C 1
ATOM 1464 O O . ALA A 1 195 ? 13.508 -14.094 3.598 1 92.5 195 ALA A O 1
ATOM 1465 N N . LYS A 1 196 ? 14.406 -15.828 4.684 1 95.56 196 LYS A N 1
ATOM 1466 C CA . LYS A 1 196 ? 15.445 -15.016 5.312 1 95.56 196 LYS A CA 1
ATOM 1467 C C . LYS A 1 196 ? 16.375 -14.406 4.266 1 95.56 196 LYS A C 1
ATOM 1469 O O . LYS A 1 196 ? 16.766 -13.242 4.375 1 95.56 196 LYS A O 1
ATOM 1474 N N . ALA A 1 197 ? 16.734 -15.219 3.307 1 96.56 197 ALA A N 1
ATOM 1475 C CA . ALA A 1 197 ? 17.609 -14.727 2.244 1 96.56 197 ALA A CA 1
ATOM 1476 C C . ALA A 1 197 ? 16.938 -13.617 1.447 1 96.56 197 ALA A C 1
ATOM 1478 O O . ALA A 1 197 ? 17.562 -12.609 1.123 1 96.56 197 ALA A O 1
ATOM 1479 N N . TYR A 1 198 ? 15.719 -13.82 1.156 1 97.88 198 TYR A N 1
ATOM 1480 C CA . TYR A 1 198 ? 14.938 -12.812 0.447 1 97.88 198 TYR A CA 1
ATOM 1481 C C . TYR A 1 198 ? 14.883 -11.516 1.242 1 97.88 198 TYR A C 1
ATOM 1483 O O . TYR A 1 198 ? 15.164 -10.438 0.709 1 97.88 198 TYR A O 1
ATOM 1491 N N . LEU A 1 199 ? 14.492 -11.617 2.49 1 98 199 LEU A N 1
ATOM 1492 C CA . LEU A 1 199 ? 14.344 -10.445 3.352 1 98 199 LEU A CA 1
ATOM 1493 C C . LEU A 1 199 ? 15.672 -9.719 3.514 1 98 199 LEU A C 1
ATOM 1495 O O . LEU A 1 199 ? 15.719 -8.484 3.465 1 98 199 LEU A O 1
ATOM 1499 N N . ALA A 1 200 ? 16.766 -10.469 3.688 1 97.81 200 ALA A N 1
ATOM 1500 C CA . ALA A 1 200 ? 18.094 -9.852 3.789 1 97.81 200 ALA A CA 1
ATOM 1501 C C . ALA A 1 200 ? 18.406 -9.047 2.535 1 97.81 200 ALA A C 1
ATOM 1503 O O . ALA A 1 200 ? 18.984 -7.957 2.621 1 97.81 200 ALA A O 1
ATOM 1504 N N . TYR A 1 201 ? 18.047 -9.57 1.41 1 97.62 201 TYR A N 1
ATOM 1505 C CA . TYR A 1 201 ? 18.344 -8.938 0.134 1 97.62 201 TYR A CA 1
ATOM 1506 C C . TYR A 1 201 ? 17.578 -7.621 -0.013 1 97.62 201 TYR A C 1
ATOM 1508 O O . TYR A 1 201 ? 18.188 -6.578 -0.289 1 97.62 201 TYR A O 1
ATOM 1516 N N . VAL A 1 202 ? 16.297 -7.59 0.224 1 97.12 202 VAL A N 1
ATOM 1517 C CA . VAL A 1 202 ? 15.477 -6.41 -0.055 1 97.12 202 VAL A CA 1
ATOM 1518 C C . VAL A 1 202 ? 15.641 -5.391 1.072 1 97.12 202 VAL A C 1
ATOM 1520 O O . VAL A 1 202 ? 15.281 -4.223 0.917 1 97.12 202 VAL A O 1
ATOM 1523 N N . ARG A 1 203 ? 16.125 -5.809 2.211 1 96.38 203 ARG A N 1
ATOM 1524 C CA . ARG A 1 203 ? 16.312 -4.898 3.336 1 96.38 203 ARG A CA 1
ATOM 1525 C C . ARG A 1 203 ? 17.688 -4.246 3.295 1 96.38 203 ARG A C 1
ATOM 1527 O O . ARG A 1 203 ? 17.953 -3.291 4.031 1 96.38 203 ARG A O 1
ATOM 1534 N N . ASP A 1 204 ? 18.578 -4.746 2.441 1 94.81 204 ASP A N 1
ATOM 1535 C CA . ASP A 1 204 ? 19.859 -4.105 2.201 1 94.81 204 ASP A CA 1
ATOM 1536 C C . ASP A 1 204 ? 19.719 -2.969 1.189 1 94.81 204 ASP A C 1
ATOM 1538 O O . ASP A 1 204 ? 19.562 -3.213 -0.009 1 94.81 204 ASP A O 1
ATOM 1542 N N . GLN A 1 205 ? 19.906 -1.791 1.603 1 89.56 205 GLN A N 1
ATOM 1543 C CA . GLN A 1 205 ? 19.719 -0.609 0.768 1 89.56 205 GLN A CA 1
ATOM 1544 C C . GLN A 1 205 ? 20.688 -0.616 -0.413 1 89.56 205 GLN A C 1
ATOM 1546 O O . GLN A 1 205 ? 20.406 -0.018 -1.454 1 89.56 205 GLN A O 1
ATOM 1551 N N . ALA A 1 206 ? 21.766 -1.252 -0.256 1 91.88 206 ALA A N 1
ATOM 1552 C CA . ALA A 1 206 ? 22.766 -1.317 -1.32 1 91.88 206 ALA A CA 1
ATOM 1553 C C . ALA A 1 206 ? 22.219 -2.055 -2.539 1 91.88 206 ALA A C 1
ATOM 1555 O O . ALA A 1 206 ? 22.719 -1.894 -3.65 1 91.88 206 ALA A O 1
ATOM 1556 N N . ASN A 1 207 ? 21.156 -2.842 -2.318 1 94.69 207 ASN A N 1
ATOM 1557 C CA . ASN A 1 207 ? 20.562 -3.588 -3.422 1 94.69 207 ASN A CA 1
ATOM 1558 C C . ASN A 1 207 ? 19.469 -2.785 -4.113 1 94.69 207 ASN A C 1
ATOM 1560 O O . ASN A 1 207 ? 18.844 -3.262 -5.066 1 94.69 207 ASN A O 1
ATOM 1564 N N . GLY A 1 208 ? 19.156 -1.568 -3.615 1 93.62 208 GLY A N 1
ATOM 1565 C CA . GLY A 1 208 ? 18.297 -0.648 -4.34 1 93.62 208 GLY A CA 1
ATOM 1566 C C . GLY A 1 208 ? 16.859 -0.688 -3.871 1 93.62 208 GLY A C 1
ATOM 1567 O O . GLY A 1 208 ? 15.961 -0.204 -4.562 1 93.62 208 GLY A O 1
ATOM 1568 N N . TYR A 1 209 ? 16.672 -1.268 -2.66 1 95.75 209 TYR A N 1
ATOM 1569 C CA . TYR A 1 209 ? 15.297 -1.414 -2.193 1 95.75 209 TYR A CA 1
ATOM 1570 C C . TYR A 1 209 ? 15.07 -0.629 -0.906 1 95.75 209 TYR A C 1
ATOM 1572 O O . TYR A 1 209 ? 15.992 -0.452 -0.11 1 95.75 209 TYR A O 1
ATOM 1580 N N . SER A 1 210 ? 13.93 -0.047 -0.745 1 94.62 210 SER A N 1
ATOM 1581 C CA . SER A 1 210 ? 13.359 0.379 0.529 1 94.62 210 SER A CA 1
ATOM 1582 C C . SER A 1 210 ? 12.227 -0.54 0.961 1 94.62 210 SER A C 1
ATOM 1584 O O . SER A 1 210 ? 11.234 -0.693 0.241 1 94.62 210 SER A O 1
ATOM 1586 N N . SER A 1 211 ? 12.398 -1.157 2.127 1 96.69 211 SER A N 1
ATOM 1587 C CA . SER A 1 211 ? 11.477 -2.227 2.502 1 96.69 211 SER A CA 1
ATOM 1588 C C . SER A 1 211 ? 10.883 -1.987 3.885 1 96.69 211 SER A C 1
ATOM 1590 O O . SER A 1 211 ? 11.531 -1.396 4.75 1 96.69 211 SER A O 1
ATOM 1592 N N . VAL A 1 212 ? 9.625 -2.375 4.043 1 97.62 212 VAL A N 1
ATOM 1593 C CA . VAL A 1 212 ? 8.914 -2.324 5.316 1 97.62 212 VAL A CA 1
ATOM 1594 C C . VAL A 1 212 ? 8.156 -3.629 5.535 1 97.62 212 VAL A C 1
ATOM 1596 O O . VAL A 1 212 ? 7.531 -4.152 4.609 1 97.62 212 VAL A O 1
ATOM 1599 N N . THR A 1 213 ? 8.211 -4.117 6.75 1 96.5 213 THR A N 1
ATOM 1600 C CA . THR A 1 213 ? 7.496 -5.34 7.102 1 96.5 213 THR A CA 1
ATOM 1601 C C . THR A 1 213 ? 6.145 -5.02 7.73 1 96.5 213 THR A C 1
ATOM 1603 O O . THR A 1 213 ? 6.047 -4.141 8.586 1 96.5 213 THR A O 1
ATOM 1606 N N . PHE A 1 214 ? 5.129 -5.715 7.297 1 97.12 214 PHE A N 1
ATOM 1607 C CA . PHE A 1 214 ? 3.811 -5.703 7.922 1 97.12 214 PHE A CA 1
ATOM 1608 C C . PHE A 1 214 ? 3.447 -7.09 8.445 1 97.12 214 PHE A C 1
ATOM 1610 O O . PHE A 1 214 ? 3.672 -8.094 7.762 1 97.12 214 PHE A O 1
ATOM 1617 N N . THR A 1 215 ? 2.875 -7.172 9.656 1 96.25 215 THR A N 1
ATOM 1618 C CA . THR A 1 215 ? 2.631 -8.453 10.297 1 96.25 215 THR A CA 1
ATOM 1619 C C . THR A 1 215 ? 1.163 -8.852 10.18 1 96.25 215 THR A C 1
ATOM 1621 O O . THR A 1 215 ? 0.789 -9.977 10.516 1 96.25 215 THR A O 1
ATOM 1624 N N . ASP A 1 216 ? 0.299 -7.977 9.734 1 95.5 216 ASP A N 1
ATOM 1625 C CA . ASP A 1 216 ? -1.122 -8.273 9.578 1 95.5 216 ASP A CA 1
ATOM 1626 C C . ASP A 1 216 ? -1.341 -9.406 8.578 1 95.5 216 ASP A C 1
ATOM 1628 O O . ASP A 1 216 ? -0.52 -9.625 7.688 1 95.5 216 ASP A O 1
ATOM 1632 N N . TYR A 1 217 ? -2.457 -10.234 8.961 1 93.88 217 TYR A N 1
ATOM 1633 C CA . TYR A 1 217 ? -2.863 -11.328 8.094 1 93.88 217 TYR A CA 1
ATOM 1634 C C . TYR A 1 217 ? -1.77 -12.383 8 1 93.88 217 TYR A C 1
ATOM 1636 O O . TYR A 1 217 ? -1.349 -12.945 9.016 1 93.88 217 TYR A O 1
ATOM 1644 N N . GLN A 1 218 ? -1.131 -12.711 6.918 1 92.31 218 GLN A N 1
ATOM 1645 C CA . GLN A 1 218 ? -0.082 -13.727 6.828 1 92.31 218 GLN A CA 1
ATOM 1646 C C . GLN A 1 218 ? 1.301 -13.078 6.789 1 92.31 218 GLN A C 1
ATOM 1648 O O . GLN A 1 218 ? 2.311 -13.773 6.66 1 92.31 218 GLN A O 1
ATOM 1653 N N . GLY A 1 219 ? 1.326 -11.711 7.004 1 95.5 219 GLY A N 1
ATOM 1654 C CA . GLY A 1 219 ? 2.572 -10.961 6.996 1 95.5 219 GLY A CA 1
ATOM 1655 C C . GLY A 1 219 ? 3.117 -10.727 5.598 1 95.5 219 GLY A C 1
ATOM 1656 O O . GLY A 1 219 ? 3.1 -11.633 4.762 1 95.5 219 GLY A O 1
ATOM 1657 N N . PHE A 1 220 ? 3.547 -9.523 5.336 1 96.62 220 PHE A N 1
ATOM 1658 C CA . PHE A 1 220 ? 4.156 -9.266 4.035 1 96.62 220 PHE A CA 1
ATOM 1659 C C . PHE A 1 220 ? 5.242 -8.203 4.152 1 96.62 220 PHE A C 1
ATOM 1661 O O . PHE A 1 220 ? 5.285 -7.457 5.133 1 96.62 220 PHE A O 1
ATOM 1668 N N . GLU A 1 221 ? 6.227 -8.336 3.266 1 98 221 GLU A N 1
ATOM 1669 C CA . GLU A 1 221 ? 7.25 -7.312 3.061 1 98 221 GLU A CA 1
ATOM 1670 C C . GLU A 1 221 ? 6.922 -6.438 1.854 1 98 221 GLU A C 1
ATOM 1672 O O . GLU A 1 221 ? 6.738 -6.941 0.745 1 98 221 GLU A O 1
ATOM 1677 N N . GLN A 1 222 ? 6.703 -5.188 2.092 1 98.5 222 GLN A N 1
ATOM 1678 C CA . GLN A 1 222 ? 6.496 -4.23 1.012 1 98.5 222 GLN A CA 1
ATOM 1679 C C . GLN A 1 222 ? 7.793 -3.508 0.662 1 98.5 222 GLN A C 1
ATOM 1681 O O . GLN A 1 222 ? 8.43 -2.902 1.528 1 98.5 222 GLN A O 1
ATOM 1686 N N . SER A 1 223 ? 8.188 -3.615 -0.612 1 98 223 SER A N 1
ATOM 1687 C CA . SER A 1 223 ? 9.43 -2.992 -1.052 1 98 223 SER A CA 1
ATOM 1688 C C . SER A 1 223 ? 9.211 -2.109 -2.273 1 98 223 SER A C 1
ATOM 1690 O O . SER A 1 223 ? 8.242 -2.301 -3.016 1 98 223 SER A O 1
ATOM 1692 N N . CYS A 1 224 ? 9.977 -1.139 -2.385 1 96.94 224 CYS A N 1
ATOM 1693 C CA . CYS A 1 224 ? 10.086 -0.317 -3.584 1 96.94 224 CYS A CA 1
ATOM 1694 C C . CYS A 1 224 ? 11.469 -0.445 -4.207 1 96.94 224 CYS A C 1
ATOM 1696 O O . CYS A 1 224 ? 12.477 -0.314 -3.518 1 96.94 224 CYS A O 1
ATOM 1698 N N . PHE A 1 225 ? 11.461 -0.706 -5.488 1 96.25 225 PHE A N 1
ATOM 1699 C CA . PHE A 1 225 ? 12.727 -0.701 -6.203 1 96.25 225 PHE A CA 1
ATOM 1700 C C . PHE A 1 225 ? 13.133 0.719 -6.578 1 96.25 225 PHE A C 1
ATOM 1702 O O . PHE A 1 225 ? 12.688 1.249 -7.598 1 96.25 225 PHE A O 1
ATOM 1709 N N . ALA A 1 226 ? 13.984 1.343 -5.871 1 89 226 ALA A N 1
ATOM 1710 C CA . ALA A 1 226 ? 14.398 2.729 -6.07 1 89 226 ALA A CA 1
ATOM 1711 C C . ALA A 1 226 ? 15.531 2.816 -7.086 1 89 226 ALA A C 1
ATOM 1713 O O . ALA A 1 226 ? 15.828 3.895 -7.605 1 89 226 ALA A O 1
ATOM 1714 N N . GLY A 1 227 ? 16.047 1.7 -7.48 1 78.88 227 GLY A N 1
ATOM 1715 C CA . GLY A 1 227 ? 17.203 1.653 -8.375 1 78.88 227 GLY A CA 1
ATOM 1716 C C . GLY A 1 227 ? 18.516 1.517 -7.641 1 78.88 227 GLY A C 1
ATOM 1717 O O . GLY A 1 227 ? 18.656 2.002 -6.516 1 78.88 227 GLY A O 1
ATOM 1718 N N . ARG A 1 228 ? 19.422 0.715 -8.172 1 71.69 228 ARG A N 1
ATOM 1719 C CA . ARG A 1 228 ? 20.719 0.52 -7.555 1 71.69 228 ARG A CA 1
ATOM 1720 C C . ARG A 1 228 ? 21.562 1.789 -7.641 1 71.69 228 ARG A C 1
ATOM 1722 O O . ARG A 1 228 ? 21.531 2.494 -8.648 1 71.69 228 ARG A O 1
ATOM 1729 N N . PRO A 1 229 ? 22.062 2.281 -6.469 1 59.78 229 PRO A N 1
ATOM 1730 C CA . PRO A 1 229 ? 22.922 3.473 -6.457 1 59.78 229 PRO A CA 1
ATOM 1731 C C . PRO A 1 229 ? 24.094 3.369 -7.426 1 59.78 229 PRO A C 1
ATOM 1733 O O . PRO A 1 229 ? 24.562 2.266 -7.715 1 59.78 229 PRO A O 1
ATOM 1736 N N . MET B 1 1 ? 21.969 9.898 -21.453 1 27.06 1 MET B N 1
ATOM 1737 C CA . MET B 1 1 ? 22.531 9.758 -20.109 1 27.06 1 MET B CA 1
ATOM 1738 C C . MET B 1 1 ? 21.547 9.07 -19.172 1 27.06 1 MET B C 1
ATOM 1740 O O . MET B 1 1 ? 20.422 9.555 -18.969 1 27.06 1 MET B O 1
ATOM 1744 N N . THR B 1 2 ? 21.312 7.832 -19.016 1 36.97 2 THR B N 1
ATOM 1745 C CA . THR B 1 2 ? 20.344 7.031 -18.266 1 36.97 2 THR B CA 1
ATOM 1746 C C . THR B 1 2 ? 20.203 7.543 -16.828 1 36.97 2 THR B C 1
ATOM 1748 O O . THR B 1 2 ? 21.172 7.555 -16.078 1 36.97 2 THR B O 1
ATOM 1751 N N . SER B 1 3 ? 19.625 8.578 -16.531 1 38.81 3 SER B N 1
ATOM 1752 C CA . SER B 1 3 ? 19.672 9.32 -15.273 1 38.81 3 SER B CA 1
ATOM 1753 C C . SER B 1 3 ? 19.656 8.375 -14.078 1 38.81 3 SER B C 1
ATOM 1755 O O . SER B 1 3 ? 18.812 7.48 -13.992 1 38.81 3 SER B O 1
ATOM 1757 N N . ALA B 1 4 ? 20.688 8.109 -13.453 1 50.28 4 ALA B N 1
ATOM 1758 C CA . ALA B 1 4 ? 20.953 7.246 -12.305 1 50.28 4 ALA B CA 1
ATOM 1759 C C . ALA B 1 4 ? 19.797 7.258 -11.32 1 50.28 4 ALA B C 1
ATOM 1761 O O . ALA B 1 4 ? 19.25 8.32 -11.008 1 50.28 4 ALA B O 1
ATOM 1762 N N . VAL B 1 5 ? 19.016 6.102 -11.164 1 63.88 5 VAL B N 1
ATOM 1763 C CA . VAL B 1 5 ? 17.922 5.926 -10.219 1 63.88 5 VAL B CA 1
ATOM 1764 C C . VAL B 1 5 ? 18.297 6.523 -8.867 1 63.88 5 VAL B C 1
ATOM 1766 O O . VAL B 1 5 ? 19.375 6.258 -8.344 1 63.88 5 VAL B O 1
ATOM 1769 N N . ARG B 1 6 ? 17.656 7.691 -8.508 1 76.56 6 ARG B N 1
ATOM 1770 C CA . ARG B 1 6 ? 17.906 8.445 -7.281 1 76.56 6 ARG B CA 1
ATOM 1771 C C . ARG B 1 6 ? 16.969 7.973 -6.164 1 76.56 6 ARG B C 1
ATOM 1773 O O . ARG B 1 6 ? 15.797 7.703 -6.398 1 76.56 6 ARG B O 1
ATOM 1780 N N . ASN B 1 7 ? 17.641 7.539 -5.082 1 91 7 ASN B N 1
ATOM 1781 C CA . ASN B 1 7 ? 16.922 7.391 -3.82 1 91 7 ASN B CA 1
ATOM 1782 C C . ASN B 1 7 ? 17.203 8.555 -2.873 1 91 7 ASN B C 1
ATOM 1784 O O . ASN B 1 7 ? 18.172 8.523 -2.111 1 91 7 ASN B O 1
ATOM 1788 N N . SER B 1 8 ? 16.297 9.508 -2.912 1 94.06 8 SER B N 1
ATOM 1789 C CA . SER B 1 8 ? 16.484 10.75 -2.168 1 94.06 8 SER B CA 1
ATOM 1790 C C . SER B 1 8 ? 16.516 10.492 -0.665 1 94.06 8 SER B C 1
ATOM 1792 O O . SER B 1 8 ? 17.016 11.32 0.101 1 94.06 8 SER B O 1
ATOM 1794 N N . LEU B 1 9 ? 15.953 9.383 -0.229 1 94.12 9 LEU B N 1
ATOM 1795 C CA . LEU B 1 9 ? 16.031 9.07 1.193 1 94.12 9 LEU B CA 1
ATOM 1796 C C . LEU B 1 9 ? 17.469 8.82 1.623 1 94.12 9 LEU B C 1
ATOM 1798 O O . LEU B 1 9 ? 17.797 8.914 2.811 1 94.12 9 LEU B O 1
ATOM 1802 N N . LEU B 1 10 ? 18.297 8.516 0.652 1 92.5 10 LEU B N 1
ATOM 1803 C CA . LEU B 1 10 ? 19.688 8.234 0.954 1 92.5 10 LEU B CA 1
ATOM 1804 C C . LEU B 1 10 ? 20.562 9.469 0.688 1 92.5 10 LEU B C 1
ATOM 1806 O O . LEU B 1 10 ? 21.766 9.453 0.954 1 92.5 10 LEU B O 1
ATOM 1810 N N . ASP B 1 11 ? 19.969 10.508 0.089 1 94.31 11 ASP B N 1
ATOM 1811 C CA . ASP B 1 11 ? 20.656 11.789 -0.029 1 94.31 11 ASP B CA 1
ATOM 1812 C C . ASP B 1 11 ? 21 12.359 1.347 1 94.31 11 ASP B C 1
ATOM 1814 O O . ASP B 1 11 ? 20.109 12.531 2.189 1 94.31 11 ASP B O 1
ATOM 1818 N N . PRO B 1 12 ? 22.234 12.656 1.599 1 95.94 12 PRO B N 1
ATOM 1819 C CA . PRO B 1 12 ? 22.641 13.086 2.939 1 95.94 12 PRO B CA 1
ATOM 1820 C C . PRO B 1 12 ? 21.891 14.328 3.414 1 95.94 12 PRO B C 1
ATOM 1822 O O . PRO B 1 12 ? 21.594 14.461 4.605 1 95.94 12 PRO B O 1
ATOM 1825 N N . LYS B 1 13 ? 21.609 15.227 2.527 1 97 13 LYS B N 1
ATOM 1826 C CA . LYS B 1 13 ? 20.859 16.422 2.902 1 97 13 LYS B CA 1
ATOM 1827 C C . LYS B 1 13 ? 19.438 16.062 3.348 1 97 13 LYS B C 1
ATOM 1829 O O . LYS B 1 13 ? 18.953 16.578 4.348 1 97 13 LYS B O 1
ATOM 1834 N N . VAL B 1 14 ? 18.828 15.203 2.646 1 98.19 14 VAL B N 1
ATOM 1835 C CA . VAL B 1 14 ? 17.453 14.789 2.941 1 98.19 14 VAL B CA 1
ATOM 1836 C C . VAL B 1 14 ? 17.438 13.93 4.203 1 98.19 14 VAL B C 1
ATOM 1838 O O . VAL B 1 14 ? 16.672 14.195 5.129 1 98.19 14 VAL B O 1
ATOM 1841 N N . SER B 1 15 ? 18.344 12.922 4.25 1 97.69 15 SER B N 1
ATOM 1842 C CA . SER B 1 15 ? 18.344 11.992 5.375 1 97.69 15 SER B CA 1
ATOM 1843 C C . SER B 1 15 ? 18.672 12.711 6.68 1 97.69 15 SER B C 1
ATOM 1845 O O . SER B 1 15 ? 18.125 12.375 7.73 1 97.69 15 SER B O 1
ATOM 1847 N N . ALA B 1 16 ? 19.516 13.711 6.645 1 98.56 16 ALA B N 1
ATOM 1848 C CA . ALA B 1 16 ? 19.875 14.469 7.844 1 98.56 16 ALA B CA 1
ATOM 1849 C C . ALA B 1 16 ? 18.672 15.219 8.398 1 98.56 16 ALA B C 1
ATOM 1851 O O . ALA B 1 16 ? 18.453 15.258 9.609 1 98.56 16 ALA B O 1
ATOM 1852 N N . VAL B 1 17 ? 17.938 15.812 7.516 1 98.81 17 VAL B N 1
ATOM 1853 C CA . VAL B 1 17 ? 16.766 16.562 7.953 1 98.81 17 VAL B CA 1
ATOM 1854 C C . VAL B 1 17 ? 15.711 15.617 8.5 1 98.81 17 VAL B C 1
ATOM 1856 O O . VAL B 1 17 ? 15.102 15.883 9.547 1 98.81 17 VAL B O 1
ATOM 1859 N N . ILE B 1 18 ? 15.469 14.469 7.828 1 98.56 18 ILE B N 1
ATOM 1860 C CA . ILE B 1 18 ? 14.5 13.477 8.297 1 98.56 18 ILE B CA 1
ATOM 1861 C C . ILE B 1 18 ? 14.891 13 9.695 1 98.56 18 ILE B C 1
ATOM 1863 O O . ILE B 1 18 ? 14.047 12.938 10.586 1 98.56 18 ILE B O 1
ATOM 1867 N N . GLU B 1 19 ? 16.141 12.734 9.867 1 98.25 19 GLU B N 1
ATOM 1868 C CA . GLU B 1 19 ? 16.625 12.266 11.164 1 98.25 19 GLU B CA 1
ATOM 1869 C C . GLU B 1 19 ? 16.438 13.328 12.242 1 98.25 19 GLU B C 1
ATOM 1871 O O . GLU B 1 19 ? 16.078 13.008 13.375 1 98.25 19 GLU B O 1
ATOM 1876 N N . ARG B 1 20 ? 16.734 14.508 11.922 1 98.19 20 ARG B N 1
ATOM 1877 C CA . ARG B 1 20 ? 16.594 15.602 12.875 1 98.19 20 ARG B CA 1
ATOM 1878 C C . ARG B 1 20 ? 15.133 15.805 13.273 1 98.19 20 ARG B C 1
ATOM 1880 O O . ARG B 1 20 ? 14.828 15.984 14.453 1 98.19 20 ARG B O 1
ATOM 1887 N N . VAL B 1 21 ? 14.258 15.805 12.266 1 98.12 21 VAL B N 1
ATOM 1888 C CA . VAL B 1 21 ? 12.836 15.984 12.555 1 98.12 21 VAL B CA 1
ATOM 1889 C C . VAL B 1 21 ? 12.336 14.828 13.414 1 98.12 21 VAL B C 1
ATOM 1891 O O . VAL B 1 21 ? 11.562 15.039 14.352 1 98.12 21 VAL B O 1
ATOM 1894 N N . TRP B 1 22 ? 12.805 13.641 13.117 1 97.31 22 TRP B N 1
ATOM 1895 C CA . TRP B 1 22 ? 12.445 12.477 13.914 1 97.31 22 TRP B CA 1
ATOM 1896 C C . TRP B 1 22 ? 12.938 12.625 15.352 1 97.31 22 TRP B C 1
ATOM 1898 O O . TRP B 1 22 ? 12.203 12.336 16.297 1 97.31 22 TRP B O 1
ATOM 1908 N N . ALA B 1 23 ? 14.164 13.055 15.547 1 96.88 23 ALA B N 1
ATOM 1909 C CA . ALA B 1 23 ? 14.742 13.258 16.875 1 96.88 23 ALA B CA 1
ATOM 1910 C C . ALA B 1 23 ? 13.961 14.312 17.656 1 96.88 23 ALA B C 1
ATOM 1912 O O . ALA B 1 23 ? 13.75 14.172 18.859 1 96.88 23 ALA B O 1
ATOM 1913 N N . LEU B 1 24 ? 13.594 15.359 16.969 1 95.31 24 LEU B N 1
ATOM 1914 C CA . LEU B 1 24 ? 12.789 16.406 17.594 1 95.31 24 LEU B CA 1
ATOM 1915 C C . LEU B 1 24 ? 11.484 15.828 18.125 1 95.31 24 LEU B C 1
ATOM 1917 O O . LEU B 1 24 ? 11.078 16.141 19.25 1 95.31 24 LEU B O 1
ATOM 1921 N N . GLN B 1 25 ? 10.82 15.055 17.312 1 93.12 25 GLN B N 1
ATOM 1922 C CA . GLN B 1 25 ? 9.562 14.445 17.734 1 93.12 25 GLN B CA 1
ATOM 1923 C C . GLN B 1 25 ? 9.742 13.617 19 1 93.12 25 GLN B C 1
ATOM 1925 O O . GLN B 1 25 ? 8.914 13.672 19.906 1 93.12 25 GLN B O 1
ATOM 1930 N N . ALA B 1 26 ? 10.773 12.828 19.016 1 92.62 26 ALA B N 1
ATOM 1931 C CA . ALA B 1 26 ? 11.062 11.977 20.156 1 92.62 26 ALA B CA 1
ATOM 1932 C C . ALA B 1 26 ? 11.25 12.812 21.422 1 92.62 26 ALA B C 1
ATOM 1934 O O . ALA B 1 26 ? 10.891 12.375 22.516 1 92.62 26 ALA B O 1
ATOM 1935 N N . GLU B 1 27 ? 11.758 13.969 21.219 1 94.25 27 GLU B N 1
ATOM 1936 C CA . GLU B 1 27 ? 12.031 14.859 22.328 1 94.25 27 GLU B CA 1
ATOM 1937 C C . GLU B 1 27 ? 10.758 15.539 22.828 1 94.25 27 GLU B C 1
ATOM 1939 O O . GLU B 1 27 ? 10.5 15.578 24.031 1 94.25 27 GLU B O 1
ATOM 1944 N N . ILE B 1 28 ? 9.93 15.961 21.984 1 94.19 28 ILE B N 1
ATOM 1945 C CA . ILE B 1 28 ? 8.891 16.906 22.375 1 94.19 28 ILE B CA 1
ATOM 1946 C C . ILE B 1 28 ? 7.566 16.172 22.547 1 94.19 28 ILE B C 1
ATOM 1948 O O . ILE B 1 28 ? 6.656 16.656 23.219 1 94.19 28 ILE B O 1
ATOM 1952 N N . ASN B 1 29 ? 7.379 15 21.938 1 93.5 29 ASN B N 1
ATOM 1953 C CA . ASN B 1 29 ? 6.09 14.32 21.953 1 93.5 29 ASN B CA 1
ATOM 1954 C C . ASN B 1 29 ? 5.703 13.883 23.359 1 93.5 29 ASN B C 1
ATOM 1956 O O . ASN B 1 29 ? 4.539 13.992 23.75 1 93.5 29 ASN B O 1
ATOM 1960 N N . PRO B 1 30 ? 6.68 13.383 24.172 1 91.44 30 PRO B N 1
ATOM 1961 C CA . PRO B 1 30 ? 6.273 13.016 25.531 1 91.44 30 PRO B CA 1
ATOM 1962 C C . PRO B 1 30 ? 5.641 14.172 26.297 1 91.44 30 PRO B C 1
ATOM 1964 O O . PRO B 1 30 ? 4.613 13.992 26.953 1 91.44 30 PRO B O 1
ATOM 1967 N N . VAL B 1 31 ? 6.18 15.266 26.156 1 88.88 31 VAL B N 1
ATOM 1968 C CA . VAL B 1 31 ? 5.637 16.453 26.812 1 88.88 31 VAL B CA 1
ATOM 1969 C C . VAL B 1 31 ? 4.289 16.812 26.203 1 88.88 31 VAL B C 1
ATOM 1971 O O . VAL B 1 31 ? 3.316 17.062 26.906 1 88.88 31 VAL B O 1
ATOM 1974 N N . GLY B 1 32 ? 4.238 16.891 24.922 1 89.94 32 GLY B N 1
ATOM 1975 C CA . GLY B 1 32 ? 3.004 17.203 24.219 1 89.94 32 GLY B CA 1
ATOM 1976 C C . GLY B 1 32 ? 1.869 16.25 24.547 1 89.94 32 GLY B C 1
ATOM 1977 O O . GLY B 1 32 ? 0.742 16.688 24.797 1 89.94 32 GLY B O 1
ATOM 1978 N N . GLU B 1 33 ? 2.172 15.008 24.547 1 89 33 GLU B N 1
ATOM 1979 C CA . GLU B 1 33 ? 1.17 13.992 24.859 1 89 33 GLU B CA 1
ATOM 1980 C C . GLU B 1 33 ? 0.671 14.133 26.297 1 89 33 GLU B C 1
ATOM 1982 O O . GLU B 1 33 ? -0.515 13.93 26.562 1 89 33 GLU B O 1
ATOM 1987 N N . ALA B 1 34 ? 1.623 14.422 27.203 1 89.38 34 ALA B N 1
ATOM 1988 C CA . ALA B 1 34 ? 1.239 14.609 28.594 1 89.38 34 ALA B CA 1
ATOM 1989 C C . ALA B 1 34 ? 0.255 15.766 28.75 1 89.38 34 ALA B C 1
ATOM 1991 O O . ALA B 1 34 ? -0.709 15.672 29.5 1 89.38 34 ALA B O 1
ATOM 1992 N N . VAL B 1 35 ? 0.491 16.781 28 1 87.31 35 VAL B N 1
ATOM 1993 C CA . VAL B 1 35 ? -0.37 17.969 28.047 1 87.31 35 VAL B CA 1
ATOM 1994 C C . VAL B 1 35 ? -1.759 17.609 27.516 1 87.31 35 VAL B C 1
ATOM 1996 O O . VAL B 1 35 ? -2.77 17.922 28.156 1 87.31 35 VAL B O 1
ATOM 1999 N N . VAL B 1 36 ? -1.801 16.969 26.422 1 87.31 36 VAL B N 1
ATOM 2000 C CA . VAL B 1 36 ? -3.066 16.594 25.781 1 87.31 36 VAL B CA 1
ATOM 2001 C C . VAL B 1 36 ? -3.838 15.648 26.703 1 87.31 36 VAL B C 1
ATOM 2003 O O . VAL B 1 36 ? -5.043 15.82 26.906 1 87.31 36 VAL B O 1
ATOM 2006 N N . ARG B 1 37 ? -3.154 14.742 27.25 1 86.31 37 ARG B N 1
ATOM 2007 C CA . ARG B 1 37 ? -3.783 13.758 28.125 1 86.31 37 ARG B CA 1
ATOM 2008 C C . ARG B 1 37 ? -4.348 14.422 29.375 1 86.31 37 ARG B C 1
ATOM 2010 O O . ARG B 1 37 ? -5.438 14.07 29.828 1 86.31 37 ARG B O 1
ATOM 2017 N N . ALA B 1 38 ? -3.592 15.258 29.922 1 87.69 38 ALA B N 1
ATOM 2018 C CA . ALA B 1 38 ? -4.043 15.984 31.109 1 87.69 38 ALA B CA 1
ATOM 2019 C C . ALA B 1 38 ? -5.297 16.797 30.812 1 87.69 38 ALA B C 1
ATOM 2021 O O . ALA B 1 38 ? -6.223 16.844 31.625 1 87.69 38 ALA B O 1
ATOM 2022 N N . ASP B 1 39 ? -5.27 17.453 29.688 1 87.06 39 ASP B N 1
ATOM 2023 C CA . ASP B 1 39 ? -6.426 18.234 29.281 1 87.06 39 ASP B CA 1
ATOM 2024 C C . ASP B 1 39 ? -7.645 17.344 29.062 1 87.06 39 ASP B C 1
ATOM 2026 O O . ASP B 1 39 ? -8.758 17.688 29.453 1 87.06 39 ASP B O 1
ATOM 2030 N N . MET B 1 40 ? -7.402 16.234 28.391 1 83.38 40 MET B N 1
ATOM 2031 C CA . MET B 1 40 ? -8.484 15.289 28.109 1 83.38 40 MET B CA 1
ATOM 2032 C C . MET B 1 40 ? -9.086 14.758 29.406 1 83.38 40 MET B C 1
ATOM 2034 O O . MET B 1 40 ? -10.305 14.586 29.5 1 83.38 40 MET B O 1
ATOM 2038 N N . ALA B 1 41 ? -8.266 14.547 30.375 1 86.25 41 ALA B N 1
ATOM 2039 C CA . ALA B 1 41 ? -8.711 14.008 31.656 1 86.25 41 ALA B CA 1
ATOM 2040 C C . ALA B 1 41 ? -9.602 15.008 32.406 1 86.25 41 ALA B C 1
ATOM 2042 O O . ALA B 1 41 ? -10.484 14.617 33.156 1 86.25 41 ALA B O 1
ATOM 2043 N N . ARG B 1 42 ? -9.414 16.141 32.125 1 88.62 42 ARG B N 1
ATOM 2044 C CA . ARG B 1 42 ? -10.133 17.172 32.844 1 88.62 42 ARG B CA 1
ATOM 2045 C C . ARG B 1 42 ? -11.422 17.562 32.125 1 88.62 42 ARG B C 1
ATOM 2047 O O . ARG B 1 42 ? -12.289 18.219 32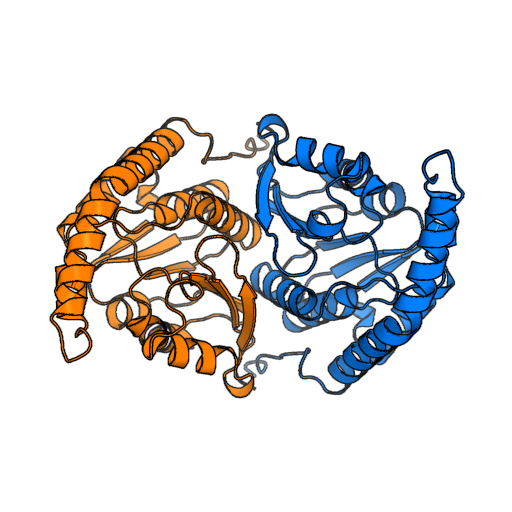.719 1 88.62 42 ARG B O 1
ATOM 2054 N N . ARG B 1 43 ? -11.469 17.078 30.922 1 84.94 43 ARG B N 1
ATOM 2055 C CA . ARG B 1 43 ? -12.578 17.531 30.078 1 84.94 43 ARG B CA 1
ATOM 2056 C C . ARG B 1 43 ? -13.781 16.609 30.203 1 84.94 43 ARG B C 1
ATOM 2058 O O . ARG B 1 43 ? -13.617 15.398 30.422 1 84.94 43 ARG B O 1
ATOM 2065 N N . THR B 1 44 ? -14.984 17.219 30.109 1 84.94 44 THR B N 1
ATOM 2066 C CA . THR B 1 44 ? -16.219 16.438 30.125 1 84.94 44 THR B CA 1
ATOM 2067 C C . THR B 1 44 ? -16.812 16.359 28.719 1 84.94 44 THR B C 1
ATOM 2069 O O . THR B 1 44 ? -17.766 15.609 28.484 1 84.94 44 THR B O 1
ATOM 2072 N N . THR B 1 45 ? -16.312 17.234 27.922 1 82.56 45 THR B N 1
ATOM 2073 C CA . THR B 1 45 ? -16.781 17.25 26.531 1 82.56 45 THR B CA 1
ATOM 2074 C C . THR B 1 45 ? -15.609 17.031 25.578 1 82.56 45 THR B C 1
ATOM 2076 O O . THR B 1 45 ? -14.461 17.328 25.906 1 82.56 45 THR B O 1
ATOM 2079 N N . PRO B 1 46 ? -15.875 16.5 24.359 1 80.19 46 PRO B N 1
ATOM 2080 C CA . PRO B 1 46 ? -14.797 16.344 23.375 1 80.19 46 PRO B CA 1
ATOM 2081 C C . PRO B 1 46 ? -14.18 17.688 22.969 1 80.19 46 PRO B C 1
ATOM 2083 O O . PRO B 1 46 ? -14.82 18.734 23.109 1 80.19 46 PRO B O 1
ATOM 2086 N N . PHE B 1 47 ? -12.953 17.625 22.547 1 85.25 47 PHE B N 1
ATOM 2087 C CA . PHE B 1 47 ? -12.289 18.828 22.031 1 85.25 47 PHE B CA 1
ATOM 2088 C C . PHE B 1 47 ? -13.008 19.359 20.812 1 85.25 47 PHE B C 1
ATOM 2090 O O . PHE B 1 47 ? -13.445 18.594 19.953 1 85.25 47 PHE B O 1
ATOM 2097 N N . THR B 1 48 ? -13.164 20.703 20.859 1 83.5 48 THR B N 1
ATOM 2098 C CA . THR B 1 48 ? -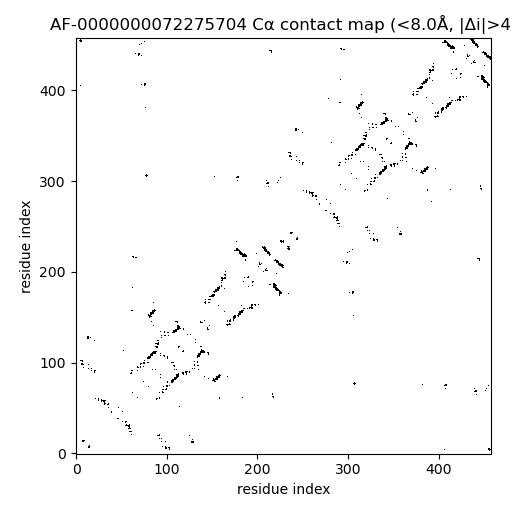13.43 21.312 19.578 1 83.5 48 THR B CA 1
ATOM 2099 C C . THR B 1 48 ? -12.18 21.281 18.688 1 83.5 48 THR B C 1
ATOM 2101 O O . THR B 1 48 ? -11.086 20.984 19.172 1 83.5 48 THR B O 1
ATOM 2104 N N . HIS B 1 49 ? -12.406 21.516 17.438 1 83.12 49 HIS B N 1
ATOM 2105 C CA . HIS B 1 49 ? -11.289 21.531 16.5 1 83.12 49 HIS B CA 1
ATOM 2106 C C . HIS B 1 49 ? -10.219 22.516 16.938 1 83.12 49 HIS B C 1
ATOM 2108 O O . HIS B 1 49 ? -9.039 22.172 17.016 1 83.12 49 HIS B O 1
ATOM 2114 N N . ARG B 1 50 ? -10.609 23.688 17.328 1 84.25 50 ARG B N 1
ATOM 2115 C CA . ARG B 1 50 ? -9.664 24.719 17.734 1 84.25 50 ARG B CA 1
ATOM 2116 C C . ARG B 1 50 ? -8.953 24.328 19.031 1 84.25 50 ARG B C 1
ATOM 2118 O O . ARG B 1 50 ? -7.754 24.578 19.188 1 84.25 50 ARG B O 1
ATOM 2125 N N . GLU B 1 51 ? -9.625 23.734 19.922 1 87.25 51 GLU B N 1
ATOM 2126 C CA . GLU B 1 51 ? -9.07 23.359 21.219 1 87.25 51 GLU B CA 1
ATOM 2127 C C . GLU B 1 51 ? -8.008 22.281 21.062 1 87.25 51 GLU B C 1
ATOM 2129 O O . GLU B 1 51 ? -6.949 22.344 21.688 1 87.25 51 GLU B O 1
ATOM 2134 N N . ILE B 1 52 ? -8.312 21.359 20.281 1 87.19 52 ILE B N 1
ATOM 2135 C CA . ILE B 1 52 ? -7.367 20.25 20.125 1 87.19 52 ILE B CA 1
ATOM 2136 C C . ILE B 1 52 ? -6.117 20.734 19.406 1 87.19 52 ILE B C 1
ATOM 2138 O O . ILE B 1 52 ? -5.012 20.266 19.672 1 87.19 52 ILE B O 1
ATOM 2142 N N . VAL B 1 53 ? -6.332 21.578 18.422 1 88.06 53 VAL B N 1
ATOM 2143 C CA . VAL B 1 53 ? -5.191 22.172 17.719 1 88.06 53 VAL B CA 1
ATOM 2144 C C . VAL B 1 53 ? -4.281 22.875 18.734 1 88.06 53 VAL B C 1
ATOM 2146 O O . VAL B 1 53 ? -3.066 22.672 18.734 1 88.06 53 VAL B O 1
ATOM 2149 N N . ALA B 1 54 ? -4.855 23.625 19.609 1 88.81 54 ALA B N 1
ATOM 2150 C CA . ALA B 1 54 ? -4.086 24.344 20.625 1 88.81 54 ALA B CA 1
ATOM 2151 C C . ALA B 1 54 ? -3.389 23.359 21.562 1 88.81 54 ALA B C 1
ATOM 2153 O O . ALA B 1 54 ? -2.229 23.578 21.938 1 88.81 54 ALA B O 1
ATOM 2154 N N . ALA B 1 55 ? -4.082 22.375 21.938 1 88.5 55 ALA B N 1
ATOM 2155 C CA . ALA B 1 55 ? -3.551 21.391 22.875 1 88.5 55 ALA B CA 1
ATOM 2156 C C . ALA B 1 55 ? -2.357 20.656 22.297 1 88.5 55 ALA B C 1
ATOM 2158 O O . ALA B 1 55 ? -1.446 20.25 23.016 1 88.5 55 ALA B O 1
ATOM 2159 N N . CYS B 1 56 ? -2.295 20.516 20.953 1 90.88 56 CYS B N 1
ATOM 2160 C CA . CYS B 1 56 ? -1.265 19.734 20.297 1 90.88 56 CYS B CA 1
ATOM 2161 C C . CYS B 1 56 ? -0.109 20.609 19.828 1 90.88 56 CYS B C 1
ATOM 2163 O O . CYS B 1 56 ? 0.814 20.141 19.172 1 90.88 56 CYS B O 1
ATOM 2165 N N . ALA B 1 57 ? -0.126 21.844 20.25 1 88.88 57 ALA B N 1
ATOM 2166 C CA . ALA B 1 57 ? 0.84 22.812 19.75 1 88.88 57 ALA B CA 1
ATOM 2167 C C . ALA B 1 57 ? 2.266 22.406 20.109 1 88.88 57 ALA B C 1
ATOM 2169 O O . ALA B 1 57 ? 3.193 22.609 19.328 1 88.88 57 ALA B O 1
ATOM 2170 N N . ALA B 1 58 ? 2.416 21.734 21.203 1 88.5 58 ALA B N 1
ATOM 2171 C CA . ALA B 1 58 ? 3.758 21.469 21.719 1 88.5 58 ALA B CA 1
ATOM 2172 C C . ALA B 1 58 ? 4.32 20.172 21.156 1 88.5 58 ALA B C 1
ATOM 2174 O O . ALA B 1 58 ? 5.512 19.891 21.312 1 88.5 58 ALA B O 1
ATOM 2175 N N . GLY B 1 59 ? 3.475 19.406 20.5 1 91.06 59 GLY B N 1
ATOM 2176 C CA . GLY B 1 59 ? 3.941 18.141 19.953 1 91.06 59 GLY B CA 1
ATOM 2177 C C . GLY B 1 59 ? 4.051 18.141 18.438 1 91.06 59 GLY B C 1
ATOM 2178 O O . GLY B 1 59 ? 3.559 19.047 17.781 1 91.06 59 GLY B O 1
ATOM 2179 N N . SER B 1 60 ? 4.75 17.172 17.891 1 89.88 60 SER B N 1
ATOM 2180 C CA . SER B 1 60 ? 4.852 16.984 16.438 1 89.88 60 SER B CA 1
ATOM 2181 C C . SER B 1 60 ? 3.961 15.844 15.977 1 89.88 60 SER B C 1
ATOM 2183 O O . SER B 1 60 ? 3.316 15.938 14.93 1 89.88 60 SER B O 1
ATOM 2185 N N . PHE B 1 61 ? 3.945 14.711 16.734 1 89.5 61 PHE B N 1
ATOM 2186 C CA . PHE B 1 61 ? 3.082 13.547 16.578 1 89.5 61 PHE B CA 1
ATOM 2187 C C . PHE B 1 61 ? 3.223 12.945 15.188 1 89.5 61 PHE B C 1
ATOM 2189 O O . PHE B 1 61 ? 2.223 12.688 14.516 1 89.5 61 PHE B O 1
ATOM 2196 N N . ALA B 1 62 ? 4.379 12.773 14.68 1 91 62 ALA B N 1
ATOM 2197 C CA . ALA B 1 62 ? 4.648 12.227 13.352 1 91 62 ALA B CA 1
ATOM 2198 C C . ALA B 1 62 ? 4.398 10.719 13.312 1 91 62 ALA B C 1
ATOM 2200 O O . ALA B 1 62 ? 4.398 10.062 14.359 1 91 62 ALA B O 1
ATOM 2201 N N . CYS B 1 63 ? 4.145 10.219 12.133 1 95.81 63 CYS B N 1
ATOM 2202 C CA . CYS B 1 63 ? 4.047 8.773 11.93 1 95.81 63 CYS B CA 1
ATOM 2203 C C . CYS B 1 63 ? 5.387 8.094 12.18 1 95.81 63 CYS B C 1
ATOM 2205 O O . CYS B 1 63 ? 6.43 8.758 12.195 1 95.81 63 CYS B O 1
ATOM 2207 N N . PRO B 1 64 ? 5.406 6.793 12.453 1 95.75 64 PRO B N 1
ATOM 2208 C CA . PRO B 1 64 ? 6.668 6.062 12.578 1 95.75 64 PRO B CA 1
ATOM 2209 C C . PRO B 1 64 ? 7.469 6.047 11.281 1 95.75 64 PRO B C 1
ATOM 2211 O O . PRO B 1 64 ? 6.898 6.199 10.195 1 95.75 64 PRO B O 1
ATOM 2214 N N . PRO B 1 65 ? 8.789 5.879 11.398 1 96.81 65 PRO B N 1
ATOM 2215 C CA . PRO B 1 65 ? 9.648 5.883 10.219 1 96.81 65 PRO B CA 1
ATOM 2216 C C . PRO B 1 65 ? 9.227 4.852 9.172 1 96.81 65 PRO B C 1
ATOM 2218 O O . PRO B 1 65 ? 9.375 5.09 7.969 1 96.81 65 PRO B O 1
ATOM 2221 N N . GLU B 1 66 ? 8.695 3.719 9.609 1 97.31 66 GLU B N 1
ATOM 2222 C CA . GLU B 1 66 ? 8.227 2.678 8.695 1 97.31 66 GLU B CA 1
ATOM 2223 C C . GLU B 1 66 ? 7.105 3.191 7.801 1 97.31 66 GLU B C 1
ATOM 2225 O O . GLU B 1 66 ? 7.059 2.873 6.613 1 97.31 66 GLU B O 1
ATOM 2230 N N . ILE B 1 67 ? 6.273 3.984 8.398 1 97.94 67 ILE B N 1
ATOM 2231 C CA . ILE B 1 67 ? 5.172 4.539 7.617 1 97.94 67 ILE B CA 1
ATOM 2232 C C . ILE B 1 67 ? 5.711 5.582 6.637 1 97.94 67 ILE B C 1
ATOM 2234 O O . ILE B 1 67 ? 5.242 5.672 5.5 1 97.94 67 ILE B O 1
ATOM 2238 N N . GLY B 1 68 ? 6.684 6.391 7.039 1 98.19 68 GLY B N 1
ATOM 2239 C CA . GLY B 1 68 ? 7.355 7.273 6.102 1 98.19 68 GLY B CA 1
ATOM 2240 C C . GLY B 1 68 ? 7.898 6.547 4.883 1 98.19 68 GLY B C 1
ATOM 2241 O O . GLY B 1 68 ? 7.688 6.98 3.75 1 98.19 68 GLY B O 1
ATOM 2242 N N . ARG B 1 69 ? 8.523 5.414 5.129 1 97.25 69 ARG B N 1
ATOM 2243 C CA . ARG B 1 69 ? 9.086 4.621 4.039 1 97.25 69 ARG B CA 1
ATOM 2244 C C . ARG B 1 69 ? 7.984 4.02 3.178 1 97.25 69 ARG B C 1
ATOM 2246 O O . ARG B 1 69 ? 8.141 3.875 1.964 1 97.25 69 ARG B O 1
ATOM 2253 N N . THR B 1 70 ? 6.938 3.641 3.828 1 98.25 70 THR B N 1
ATOM 2254 C CA . THR B 1 70 ? 5.789 3.131 3.09 1 98.25 70 THR B CA 1
ATOM 2255 C C . THR B 1 70 ? 5.215 4.203 2.168 1 98.25 70 THR B C 1
ATOM 2257 O O . THR B 1 70 ? 4.914 3.934 1.004 1 98.25 70 THR B O 1
ATOM 2260 N N . LEU B 1 71 ? 5.098 5.395 2.656 1 98.69 71 LEU B N 1
ATOM 2261 C CA . LEU B 1 71 ? 4.598 6.496 1.844 1 98.69 71 LEU B CA 1
ATOM 2262 C C . LEU B 1 71 ? 5.539 6.789 0.68 1 98.69 71 LEU B C 1
ATOM 2264 O O . LEU B 1 71 ? 5.086 7.023 -0.444 1 98.69 71 LEU B O 1
ATOM 2268 N N . TYR B 1 72 ? 6.832 6.801 0.937 1 98.44 72 TYR B N 1
ATOM 2269 C CA . TYR B 1 72 ? 7.809 6.945 -0.134 1 98.44 72 TYR B CA 1
ATOM 2270 C C . TYR B 1 72 ? 7.59 5.902 -1.224 1 98.44 72 TYR B C 1
ATOM 2272 O O . TYR B 1 72 ? 7.5 6.242 -2.406 1 98.44 72 TYR B O 1
ATOM 2280 N N . ALA B 1 73 ? 7.426 4.672 -0.806 1 98.19 73 ALA B N 1
ATOM 2281 C CA . ALA B 1 73 ? 7.258 3.564 -1.746 1 98.19 73 ALA B CA 1
ATOM 2282 C C . ALA B 1 73 ? 5.98 3.73 -2.564 1 98.19 73 ALA B C 1
ATOM 2284 O O . ALA B 1 73 ? 5.984 3.531 -3.781 1 98.19 73 ALA B O 1
ATOM 2285 N N . LEU B 1 74 ? 4.91 4.043 -1.928 1 98.69 74 LEU B N 1
ATOM 2286 C CA . LEU B 1 74 ? 3.625 4.203 -2.604 1 98.69 74 LEU B CA 1
ATOM 2287 C C . LEU B 1 74 ? 3.686 5.332 -3.625 1 98.69 74 LEU B C 1
ATOM 2289 O O . LEU B 1 74 ? 3.207 5.184 -4.75 1 98.69 74 LEU B O 1
ATOM 2293 N N . VAL B 1 75 ? 4.305 6.43 -3.242 1 98.75 75 VAL B N 1
ATOM 2294 C CA . VAL B 1 75 ? 4.402 7.566 -4.148 1 98.75 75 VAL B CA 1
ATOM 2295 C C . VAL B 1 75 ? 5.281 7.203 -5.344 1 98.75 75 VAL B C 1
ATOM 2297 O O . VAL B 1 75 ? 4.957 7.543 -6.484 1 98.75 75 VAL B O 1
ATOM 2300 N N . ARG B 1 76 ? 6.379 6.512 -5.121 1 98 76 ARG B N 1
ATOM 2301 C CA . ARG B 1 76 ? 7.23 6.066 -6.219 1 98 76 ARG B CA 1
ATOM 2302 C C . ARG B 1 76 ? 6.445 5.203 -7.199 1 98 76 ARG B C 1
ATOM 2304 O O . ARG B 1 76 ? 6.59 5.348 -8.414 1 98 76 ARG B O 1
ATOM 2311 N N . ALA B 1 77 ? 5.633 4.371 -6.645 1 98.19 77 ALA B N 1
ATOM 2312 C CA . ALA B 1 77 ? 4.914 3.404 -7.469 1 98.19 77 ALA B CA 1
ATOM 2313 C C . ALA B 1 77 ? 3.736 4.062 -8.188 1 98.19 77 ALA B C 1
ATOM 2315 O O . ALA B 1 77 ? 3.512 3.826 -9.375 1 98.19 77 ALA B O 1
ATOM 2316 N N . ILE B 1 78 ? 2.988 4.875 -7.488 1 98.62 78 ILE B N 1
ATOM 2317 C CA . ILE B 1 78 ? 1.754 5.469 -7.988 1 98.62 78 ILE B CA 1
ATOM 2318 C C . ILE B 1 78 ? 2.084 6.574 -8.992 1 98.62 78 ILE B C 1
ATOM 2320 O O . ILE B 1 78 ? 1.331 6.805 -9.938 1 98.62 78 ILE B O 1
ATOM 2324 N N . ARG B 1 79 ? 3.215 7.262 -8.734 1 98.25 79 ARG B N 1
ATOM 2325 C CA . ARG B 1 79 ? 3.586 8.445 -9.5 1 98.25 79 ARG B CA 1
ATOM 2326 C C . ARG B 1 79 ? 2.432 9.445 -9.562 1 98.25 79 ARG B C 1
ATOM 2328 O O . ARG B 1 79 ? 2.049 9.891 -10.648 1 98.25 79 ARG B O 1
ATOM 2335 N N . PRO B 1 80 ? 1.966 9.812 -8.375 1 98.75 80 PRO B N 1
ATOM 2336 C CA . PRO B 1 80 ? 0.813 10.711 -8.336 1 98.75 80 PRO B CA 1
ATOM 2337 C C . PRO B 1 80 ? 1.139 12.109 -8.859 1 98.75 80 PRO B C 1
ATOM 2339 O O . PRO B 1 80 ? 2.24 12.617 -8.633 1 98.75 80 PRO B O 1
ATOM 2342 N N . LYS B 1 81 ? 0.206 12.703 -9.57 1 98.75 81 LYS B N 1
ATOM 2343 C CA . LYS B 1 81 ? 0.325 14.109 -9.938 1 98.75 81 LYS B CA 1
ATOM 2344 C C . LYS B 1 81 ? 0 15.023 -8.758 1 98.75 81 LYS B C 1
ATOM 2346 O O . LYS B 1 81 ? 0.627 16.062 -8.578 1 98.75 81 LYS B O 1
ATOM 2351 N N . VAL B 1 82 ? -0.94 14.625 -7.938 1 98.94 82 VAL B N 1
ATOM 2352 C CA . VAL B 1 82 ? -1.378 15.43 -6.801 1 98.94 82 VAL B CA 1
ATOM 2353 C C . VAL B 1 82 ? -1.491 14.555 -5.555 1 98.94 82 VAL B C 1
ATOM 2355 O O . VAL B 1 82 ? -2.217 13.555 -5.559 1 98.94 82 VAL B O 1
ATOM 2358 N N . VAL B 1 83 ? -0.791 14.93 -4.504 1 98.94 83 VAL B N 1
ATOM 2359 C CA . VAL B 1 83 ? -0.87 14.312 -3.18 1 98.94 83 VAL B CA 1
ATOM 2360 C C . VAL B 1 83 ? -1.39 15.336 -2.168 1 98.94 83 VAL B C 1
ATOM 2362 O O . VAL B 1 83 ? -0.979 16.5 -2.182 1 98.94 83 VAL B O 1
ATOM 2365 N N . LEU B 1 84 ? -2.324 14.891 -1.338 1 98.94 84 LEU B N 1
ATOM 2366 C CA . LEU B 1 84 ? -2.777 15.703 -0.216 1 98.94 84 LEU B CA 1
ATOM 2367 C C . LEU B 1 84 ? -2.352 15.086 1.112 1 98.94 84 LEU B C 1
ATOM 2369 O O . LEU B 1 84 ? -2.389 13.859 1.272 1 98.94 84 LEU B O 1
ATOM 2373 N N . GLU B 1 85 ? -1.968 15.914 2.023 1 98.88 85 GLU B N 1
ATOM 2374 C CA . GLU B 1 85 ? -1.634 15.5 3.383 1 98.88 85 GLU B CA 1
ATOM 2375 C C . GLU B 1 85 ? -2.379 16.344 4.414 1 98.88 85 GLU B C 1
ATOM 2377 O O . GLU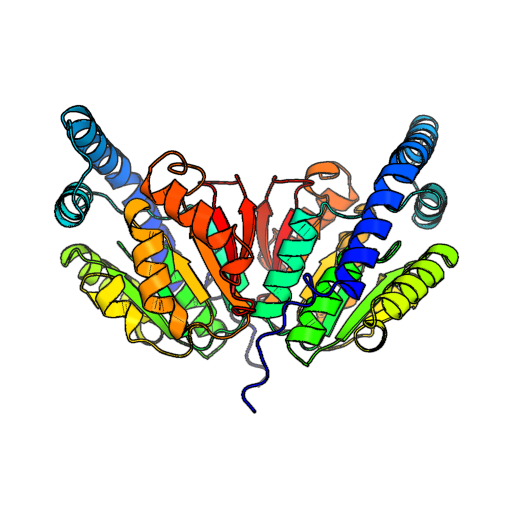 B 1 85 ? -2.238 17.562 4.445 1 98.88 85 GLU B O 1
ATOM 2382 N N . PHE B 1 86 ? -3.215 15.672 5.18 1 98.06 86 PHE B N 1
ATOM 2383 C CA . PHE B 1 86 ? -3.797 16.25 6.383 1 98.06 86 PHE B CA 1
ATOM 2384 C C . PHE B 1 86 ? -2.934 15.945 7.602 1 98.06 86 PHE B C 1
ATOM 2386 O O . PHE B 1 86 ? -2.783 14.789 7.988 1 98.06 86 PHE B O 1
ATOM 2393 N N . GLY B 1 87 ? -2.416 17.031 8.211 1 95.88 87 GLY B N 1
ATOM 2394 C CA . GLY B 1 87 ? -1.542 16.844 9.352 1 95.88 87 GLY B CA 1
ATOM 2395 C C . GLY B 1 87 ? -0.069 16.891 9 1 95.88 87 GLY B C 1
ATOM 2396 O O . GLY B 1 87 ? 0.672 15.945 9.281 1 95.88 87 GLY B O 1
ATOM 2397 N N . THR B 1 88 ? 0.401 18.062 8.547 1 97.62 88 THR B N 1
ATOM 2398 C CA . THR B 1 88 ? 1.787 18.219 8.117 1 97.62 88 THR B CA 1
ATOM 2399 C C . THR B 1 88 ? 2.721 18.281 9.32 1 97.62 88 THR B C 1
ATOM 2401 O O . THR B 1 88 ? 3.824 17.734 9.289 1 97.62 88 THR B O 1
ATOM 2404 N N . ALA B 1 89 ? 2.268 19 10.406 1 96.81 89 ALA B N 1
ATOM 2405 C CA . ALA B 1 89 ? 3.1 19.234 11.586 1 96.81 89 ALA B CA 1
ATOM 2406 C C . ALA B 1 89 ? 4.48 19.75 11.188 1 96.81 89 ALA B C 1
ATOM 2408 O O . ALA B 1 89 ? 4.594 20.75 10.469 1 96.81 89 ALA B O 1
ATOM 2409 N N . HIS B 1 90 ? 5.543 19.109 11.609 1 97.88 90 HIS B N 1
ATOM 2410 C CA . HIS B 1 90 ? 6.887 19.594 11.305 1 97.88 90 HIS B CA 1
ATOM 2411 C C . HIS B 1 90 ? 7.395 19.031 9.992 1 97.88 90 HIS B C 1
ATOM 2413 O O . HIS B 1 90 ? 8.539 19.281 9.594 1 97.88 90 HIS B O 1
ATOM 2419 N N . GLY B 1 91 ? 6.613 18.188 9.289 1 98.5 91 GLY B N 1
ATOM 2420 C CA . GLY B 1 91 ? 6.879 17.781 7.918 1 98.5 91 GLY B CA 1
ATOM 2421 C C . GLY B 1 91 ? 7.59 16.453 7.812 1 98.5 91 GLY B C 1
ATOM 2422 O O . GLY B 1 91 ? 8.297 16.188 6.836 1 98.5 91 GLY B O 1
ATOM 2423 N N . PHE B 1 92 ? 7.465 15.539 8.812 1 98.56 92 PHE B N 1
ATOM 2424 C CA . PHE B 1 92 ? 8.195 14.273 8.789 1 98.56 92 PHE B CA 1
ATOM 2425 C C . PHE B 1 92 ? 7.742 13.414 7.617 1 98.56 92 PHE B C 1
ATOM 2427 O O . PHE B 1 92 ? 8.555 13.039 6.766 1 98.56 92 PHE B O 1
ATOM 2434 N N . SER B 1 93 ? 6.43 13.086 7.566 1 98.62 93 SER B N 1
ATOM 2435 C CA . SER B 1 93 ? 5.906 12.32 6.438 1 98.62 93 SER B CA 1
ATOM 2436 C C . SER B 1 93 ? 6.027 13.102 5.137 1 98.62 93 SER B C 1
ATOM 2438 O O . SER B 1 93 ? 6.301 12.531 4.082 1 98.62 93 SER B O 1
ATOM 2440 N N . THR B 1 94 ? 5.867 14.391 5.27 1 98.88 94 THR B N 1
ATOM 2441 C CA . THR B 1 94 ? 5.961 15.297 4.129 1 98.88 94 THR B CA 1
ATOM 2442 C C . THR B 1 94 ? 7.301 15.133 3.42 1 98.88 94 THR B C 1
ATOM 2444 O O . THR B 1 94 ? 7.359 15.094 2.188 1 98.88 94 THR B O 1
ATOM 2447 N N . LEU B 1 95 ? 8.352 15.031 4.172 1 98.94 95 LEU B N 1
ATOM 2448 C CA . LEU B 1 95 ? 9.695 14.891 3.627 1 98.94 95 LEU B CA 1
ATOM 2449 C C . LEU B 1 95 ? 9.82 13.594 2.83 1 98.94 95 LEU B C 1
ATOM 2451 O O . LEU B 1 95 ? 10.445 13.57 1.767 1 98.94 95 LEU B O 1
ATOM 2455 N N . HIS B 1 96 ? 9.219 12.516 3.283 1 98.69 96 HIS B N 1
ATOM 2456 C CA . HIS B 1 96 ? 9.266 11.234 2.584 1 98.69 96 HIS B CA 1
ATOM 2457 C C . HIS B 1 96 ? 8.492 11.297 1.269 1 98.69 96 HIS B C 1
ATOM 2459 O O . HIS B 1 96 ? 8.977 10.828 0.237 1 98.69 96 HIS B O 1
ATOM 2465 N N . ILE B 1 97 ? 7.312 11.883 1.32 1 98.88 97 ILE B N 1
ATOM 2466 C CA . ILE B 1 97 ? 6.484 12.008 0.125 1 98.88 97 ILE B CA 1
ATOM 2467 C C . ILE B 1 97 ? 7.18 12.906 -0.892 1 98.88 97 ILE B C 1
ATOM 2469 O O . ILE B 1 97 ? 7.27 12.57 -2.074 1 98.88 97 ILE B O 1
ATOM 2473 N N . ALA B 1 98 ? 7.699 14.031 -0.409 1 98.94 98 ALA B N 1
ATOM 2474 C CA . ALA B 1 98 ? 8.391 14.977 -1.281 1 98.94 98 ALA B CA 1
ATOM 2475 C C . ALA B 1 98 ? 9.617 14.336 -1.925 1 98.94 98 ALA B C 1
ATOM 2477 O O . ALA B 1 98 ? 9.891 14.555 -3.107 1 98.94 98 ALA B O 1
ATOM 2478 N N . ALA B 1 99 ? 10.367 13.586 -1.16 1 98.44 99 ALA B N 1
ATOM 2479 C CA . ALA B 1 99 ? 11.539 12.883 -1.69 1 98.44 99 ALA B CA 1
ATOM 2480 C C . ALA B 1 99 ? 11.141 11.961 -2.838 1 98.44 99 ALA B C 1
ATOM 2482 O O . ALA B 1 99 ? 11.836 11.891 -3.857 1 98.44 99 ALA B O 1
ATOM 2483 N N . ALA B 1 100 ? 10.07 11.258 -2.666 1 98.19 100 ALA B N 1
ATOM 2484 C CA . ALA B 1 100 ? 9.594 10.344 -3.701 1 98.19 100 ALA B CA 1
ATOM 2485 C C . ALA B 1 100 ? 9.156 11.102 -4.949 1 98.19 100 ALA B C 1
ATOM 2487 O O . ALA B 1 100 ? 9.422 10.664 -6.074 1 98.19 100 ALA B O 1
ATOM 2488 N N . LEU B 1 101 ? 8.477 12.219 -4.75 1 98.56 101 LEU B N 1
ATOM 2489 C CA . LEU B 1 101 ? 8.062 13.047 -5.883 1 98.56 101 LEU B CA 1
ATOM 2490 C C . LEU B 1 101 ? 9.273 13.547 -6.66 1 98.56 101 LEU B C 1
ATOM 2492 O O . LEU B 1 101 ? 9.281 13.508 -7.895 1 98.56 101 LEU B O 1
ATOM 2496 N N . ARG B 1 102 ? 10.242 14 -5.941 1 98.06 102 ARG B N 1
ATOM 2497 C CA . ARG B 1 102 ? 11.477 14.43 -6.582 1 98.06 102 ARG B CA 1
ATOM 2498 C C . ARG B 1 102 ? 12.078 13.297 -7.414 1 98.06 102 ARG B C 1
ATOM 2500 O O . ARG B 1 102 ? 12.469 13.508 -8.562 1 98.06 102 ARG B O 1
ATOM 2507 N N . ASP B 1 103 ? 12.164 12.148 -6.812 1 96.69 103 ASP B N 1
ATOM 2508 C CA . ASP B 1 103 ? 12.773 11.008 -7.492 1 96.69 103 ASP B CA 1
ATOM 2509 C C . ASP B 1 103 ? 11.984 10.625 -8.742 1 96.69 103 ASP B C 1
ATOM 2511 O O . ASP B 1 103 ? 12.555 10.164 -9.727 1 96.69 103 ASP B O 1
ATOM 2515 N N . ASN B 1 104 ? 10.688 10.812 -8.703 1 96.5 104 ASN B N 1
ATOM 2516 C CA . ASN B 1 104 ? 9.844 10.555 -9.859 1 96.5 104 ASN B CA 1
ATOM 2517 C C . ASN B 1 104 ? 9.992 11.648 -10.914 1 96.5 104 ASN B C 1
ATOM 2519 O O . ASN B 1 104 ? 9.711 11.422 -12.094 1 96.5 104 ASN B O 1
ATOM 2523 N N . GLY B 1 105 ? 10.344 12.859 -10.5 1 97 105 GLY B N 1
ATOM 2524 C CA . GLY B 1 105 ? 10.492 13.992 -11.391 1 97 105 GLY B CA 1
ATOM 2525 C C . GLY B 1 105 ? 9.164 14.633 -11.766 1 97 105 GLY B C 1
ATOM 2526 O O . GLY B 1 105 ? 9.086 15.391 -12.727 1 97 105 GLY B O 1
ATOM 2527 N N . GLU B 1 106 ? 8.133 14.273 -11.039 1 97.75 106 GLU B N 1
ATOM 2528 C CA . GLU B 1 106 ? 6.801 14.797 -11.328 1 97.75 106 GLU B CA 1
ATOM 2529 C C . GLU B 1 106 ? 5.91 14.75 -10.094 1 97.75 106 GLU B C 1
ATOM 2531 O O . GLU B 1 106 ? 6.234 14.078 -9.109 1 97.75 106 GLU B O 1
ATOM 2536 N N . GLY B 1 107 ? 4.836 15.586 -10.109 1 98.62 107 GLY B N 1
ATOM 2537 C CA . GLY B 1 107 ? 3.844 15.602 -9.047 1 98.62 107 GLY B CA 1
ATOM 2538 C C . GLY B 1 107 ? 4.07 16.719 -8.031 1 98.62 107 GLY B C 1
ATOM 2539 O O . GLY B 1 107 ? 5.059 17.453 -8.125 1 98.62 107 GLY B O 1
ATOM 2540 N N . HIS B 1 108 ? 3.111 16.812 -7.129 1 98.88 108 HIS B N 1
ATOM 2541 C CA . HIS B 1 108 ? 3.15 17.875 -6.121 1 98.88 108 HIS B CA 1
ATOM 2542 C C . HIS B 1 108 ? 2.346 17.484 -4.887 1 98.88 108 HIS B C 1
ATOM 2544 O O . HIS B 1 108 ? 1.287 16.859 -5 1 98.88 108 HIS B O 1
ATOM 2550 N N . LEU B 1 109 ? 2.871 17.875 -3.738 1 98.94 109 LEU B N 1
ATOM 2551 C CA . LEU B 1 109 ? 2.209 17.625 -2.465 1 98.94 109 LEU B CA 1
ATOM 2552 C C . LEU B 1 109 ? 1.621 18.906 -1.892 1 98.94 109 LEU B C 1
ATOM 2554 O O . LEU B 1 109 ? 2.301 19.938 -1.834 1 98.94 109 LEU B O 1
ATOM 2558 N N . TYR B 1 110 ? 0.37 18.875 -1.549 1 98.94 110 TYR B N 1
ATOM 2559 C CA . TYR B 1 110 ? -0.271 19.906 -0.755 1 98.94 110 TYR B CA 1
ATOM 2560 C C . TYR B 1 110 ? -0.542 19.422 0.664 1 98.94 110 TYR B C 1
ATOM 2562 O O . TYR B 1 110 ? -1.365 18.531 0.875 1 98.94 110 TYR B O 1
ATOM 2570 N N . GLY B 1 111 ? 0.189 19.953 1.604 1 98.69 111 GLY B N 1
ATOM 2571 C CA . GLY B 1 111 ? -0.053 19.688 3.012 1 98.69 111 GLY B CA 1
ATOM 2572 C C . GLY B 1 111 ? -0.864 20.766 3.697 1 98.69 111 GLY B C 1
ATOM 2573 O O . GLY B 1 111 ? -0.943 21.891 3.207 1 98.69 111 GLY B O 1
ATOM 2574 N N . SER B 1 112 ? -1.461 20.391 4.832 1 98.06 112 SER B N 1
ATOM 2575 C CA . SER B 1 112 ? -2.221 21.359 5.613 1 98.06 112 SER B CA 1
ATOM 2576 C C . SER B 1 112 ? -1.828 21.312 7.086 1 98.06 112 SER B C 1
ATOM 2578 O O . SER B 1 112 ? -1.633 20.234 7.648 1 98.06 112 SER B O 1
ATOM 2580 N N . GLU B 1 113 ? -1.668 22.422 7.676 1 96.94 113 GLU B N 1
ATOM 2581 C CA . GLU B 1 113 ? -1.319 22.609 9.078 1 96.94 113 GLU B CA 1
ATOM 2582 C C . GLU B 1 113 ? -1.89 23.922 9.617 1 96.94 113 GLU B C 1
ATOM 2584 O O . GLU B 1 113 ? -1.89 24.938 8.922 1 96.94 113 GLU B O 1
ATOM 2589 N N . MET B 1 114 ? -2.357 23.859 10.844 1 95.81 114 MET B N 1
ATOM 2590 C CA . MET B 1 114 ? -3.068 25.016 11.391 1 95.81 114 MET B CA 1
ATOM 2591 C C . MET B 1 114 ? -2.145 25.859 12.266 1 95.81 114 MET B C 1
ATOM 2593 O O . MET B 1 114 ? -2.377 27.062 12.445 1 95.81 114 MET B O 1
ATOM 2597 N N . HIS B 1 115 ? -1.105 25.266 12.844 1 95.44 115 HIS B N 1
ATOM 2598 C CA . HIS B 1 115 ? -0.188 26 13.703 1 95.44 115 HIS B CA 1
ATOM 2599 C C . HIS B 1 115 ? 0.844 26.766 12.883 1 95.44 115 HIS B C 1
ATOM 2601 O O . HIS B 1 115 ? 1.695 26.172 12.227 1 95.44 115 HIS B O 1
ATOM 2607 N N . PRO B 1 116 ? 0.841 28.078 13.008 1 96.31 116 PRO B N 1
ATOM 2608 C CA . PRO B 1 116 ? 1.786 28.859 12.211 1 96.31 116 PRO B CA 1
ATOM 2609 C C . PRO B 1 116 ? 3.24 28.484 12.469 1 96.31 116 PRO B C 1
ATOM 2611 O O . PRO B 1 116 ? 4.047 28.438 11.539 1 96.31 116 PRO B O 1
ATOM 2614 N N . ALA B 1 117 ? 3.543 28.203 13.68 1 96.19 117 ALA B N 1
ATOM 2615 C CA . ALA B 1 117 ? 4.922 27.844 14.016 1 96.19 117 ALA B CA 1
ATOM 2616 C C . ALA B 1 117 ? 5.324 26.531 13.359 1 96.19 117 ALA B C 1
ATOM 2618 O O . ALA B 1 117 ? 6.453 26.391 12.891 1 96.19 117 ALA B O 1
ATOM 2619 N N . LYS B 1 118 ? 4.434 25.562 13.305 1 96.75 118 LYS B N 1
ATOM 2620 C CA . LYS B 1 118 ? 4.715 24.281 12.664 1 96.75 118 LYS B CA 1
ATOM 2621 C C . LYS B 1 118 ? 4.809 24.438 11.148 1 96.75 118 LYS B C 1
ATOM 2623 O O . LYS B 1 118 ? 5.641 23.797 10.5 1 96.75 118 LYS B O 1
ATOM 2628 N N . VAL B 1 119 ? 3.941 25.281 10.602 1 98.12 119 VAL B N 1
ATOM 2629 C CA . VAL B 1 119 ? 4 25.594 9.18 1 98.12 119 VAL B CA 1
ATOM 2630 C C . VAL B 1 119 ? 5.391 26.109 8.82 1 98.12 119 VAL B C 1
ATOM 2632 O O . VAL B 1 119 ? 6.02 25.625 7.875 1 98.12 119 VAL B O 1
ATOM 2635 N N . GLN B 1 120 ? 5.832 27.062 9.594 1 98.25 120 GLN B N 1
ATOM 2636 C CA . GLN B 1 120 ? 7.141 27.656 9.336 1 98.25 120 GLN B CA 1
ATOM 2637 C C . GLN B 1 120 ? 8.25 26.625 9.492 1 98.25 120 GLN B C 1
ATOM 2639 O O . GLN B 1 120 ? 9.188 26.578 8.688 1 98.25 120 GLN B O 1
ATOM 2644 N N . ALA B 1 121 ? 8.141 25.797 10.508 1 98.06 121 ALA B N 1
ATOM 2645 C CA . ALA B 1 121 ? 9.133 24.75 10.727 1 98.06 121 ALA B CA 1
ATOM 2646 C C . ALA B 1 121 ? 9.156 23.766 9.57 1 98.06 121 ALA B C 1
ATOM 2648 O O . ALA B 1 121 ? 10.234 23.375 9.102 1 98.06 121 ALA B O 1
ATOM 2649 N N . ALA B 1 122 ? 7.996 23.359 9.094 1 98.62 122 ALA B N 1
ATOM 2650 C CA . ALA B 1 122 ? 7.91 22.438 7.973 1 98.62 122 ALA B CA 1
ATOM 2651 C C . ALA B 1 122 ? 8.539 23.031 6.719 1 98.62 122 ALA B C 1
ATOM 2653 O O . ALA B 1 122 ? 9.312 22.359 6.027 1 98.62 122 ALA B O 1
ATOM 2654 N N . ARG B 1 123 ? 8.25 24.312 6.453 1 98.81 123 ARG B N 1
ATOM 2655 C CA . ARG B 1 123 ? 8.812 24.984 5.285 1 98.81 123 ARG B CA 1
ATOM 2656 C C . ARG B 1 123 ? 10.328 25.062 5.383 1 98.81 123 ARG B C 1
ATOM 2658 O O . ARG B 1 123 ? 11.031 24.844 4.395 1 98.81 123 ARG B O 1
ATOM 2665 N N . THR B 1 124 ? 10.805 25.375 6.551 1 98.75 124 THR B N 1
ATOM 2666 C CA . THR B 1 124 ? 12.242 25.453 6.781 1 98.75 124 THR B CA 1
ATOM 2667 C C . THR B 1 124 ? 12.898 24.094 6.566 1 98.75 124 THR B C 1
ATOM 2669 O O . THR B 1 124 ? 13.922 23.984 5.895 1 98.75 124 THR B O 1
ATOM 2672 N N . ASN B 1 125 ? 12.297 23.016 7.148 1 98.81 125 ASN B N 1
ATOM 2673 C CA . ASN B 1 125 ? 12.812 21.672 6.992 1 98.81 125 ASN B CA 1
ATOM 2674 C C . ASN B 1 125 ? 12.844 21.25 5.523 1 98.81 125 ASN B C 1
ATOM 2676 O O . ASN B 1 125 ? 13.836 20.672 5.059 1 98.81 125 ASN B O 1
ATOM 2680 N N . LEU B 1 126 ? 11.797 21.562 4.785 1 98.88 126 LEU B N 1
ATOM 2681 C CA . LEU B 1 126 ? 11.719 21.219 3.369 1 98.88 126 LEU B CA 1
ATOM 2682 C C . LEU B 1 126 ? 12.781 21.953 2.57 1 98.88 126 LEU B C 1
ATOM 2684 O O . LEU B 1 126 ? 13.422 21.375 1.693 1 98.88 126 LEU B O 1
ATOM 2688 N N . ALA B 1 127 ? 12.938 23.234 2.902 1 98.81 127 ALA B N 1
ATOM 2689 C CA . ALA B 1 127 ? 13.945 24.031 2.223 1 98.81 127 ALA B CA 1
ATOM 2690 C C . ALA B 1 127 ? 15.352 23.484 2.482 1 98.81 127 ALA B C 1
ATOM 2692 O O . ALA B 1 127 ? 16.156 23.359 1.559 1 98.81 127 ALA B O 1
ATOM 2693 N N . GLU B 1 128 ? 15.617 23.172 3.705 1 98.75 128 GLU B N 1
ATOM 2694 C CA . GLU B 1 128 ? 16.922 22.641 4.082 1 98.75 128 GLU B CA 1
ATOM 2695 C C . GLU B 1 128 ? 17.203 21.312 3.371 1 98.75 128 GLU B C 1
ATOM 2697 O O . GLU B 1 128 ? 18.344 21.031 2.99 1 98.75 128 GLU B O 1
ATOM 2702 N N . ALA B 1 129 ? 16.188 20.516 3.162 1 98.75 129 ALA B N 1
ATOM 2703 C CA . ALA B 1 129 ? 16.312 19.219 2.512 1 98.75 129 ALA B CA 1
ATOM 2704 C C . ALA B 1 129 ? 16.359 19.359 0.993 1 98.75 129 ALA B C 1
ATOM 2706 O O . ALA B 1 129 ? 16.609 18.391 0.276 1 98.75 129 ALA B O 1
ATOM 2707 N N . GLY B 1 130 ? 16.109 20.578 0.487 1 98.56 130 GLY B N 1
ATOM 2708 C CA . GLY B 1 130 ? 16.062 20.797 -0.951 1 98.56 130 GLY B CA 1
ATOM 2709 C C . GLY B 1 130 ? 14.812 20.25 -1.605 1 98.56 130 GLY B C 1
ATOM 2710 O O . GLY B 1 130 ? 14.844 19.828 -2.762 1 98.56 130 GLY B O 1
ATOM 2711 N N . LEU B 1 131 ? 13.711 20.203 -0.852 1 98.81 131 LEU B N 1
ATOM 2712 C CA . LEU B 1 131 ? 12.5 19.562 -1.343 1 98.81 131 LEU B CA 1
ATOM 2713 C C . LEU B 1 131 ? 11.344 20.562 -1.429 1 98.81 131 LEU B C 1
ATOM 2715 O O . LEU B 1 131 ? 10.211 20.172 -1.727 1 98.81 131 LEU B O 1
ATOM 2719 N N . ALA B 1 132 ? 11.625 21.844 -1.245 1 98.75 132 ALA B N 1
ATOM 2720 C CA . ALA B 1 132 ? 10.594 22.875 -1.13 1 98.75 132 ALA B CA 1
ATOM 2721 C C . ALA B 1 132 ? 9.789 22.984 -2.42 1 98.75 132 ALA B C 1
ATOM 2723 O O . ALA B 1 132 ? 8.594 23.297 -2.389 1 98.75 132 ALA B O 1
ATOM 2724 N N . ASP B 1 133 ? 10.359 22.703 -3.582 1 98.62 133 ASP B N 1
ATOM 2725 C CA . ASP B 1 133 ? 9.703 22.875 -4.875 1 98.62 133 ASP B CA 1
ATOM 2726 C C . ASP B 1 133 ? 8.609 21.828 -5.078 1 98.62 133 ASP B C 1
ATOM 2728 O O . ASP B 1 133 ? 7.773 21.969 -5.977 1 98.62 133 ASP B O 1
ATOM 2732 N N . TRP B 1 134 ? 8.57 20.812 -4.273 1 98.75 134 TRP B N 1
ATOM 2733 C CA . TRP B 1 134 ? 7.676 19.672 -4.473 1 98.75 134 TRP B CA 1
ATOM 2734 C C . TRP B 1 134 ? 6.469 19.766 -3.547 1 98.75 134 TRP B C 1
ATOM 2736 O O . TRP B 1 134 ? 5.555 18.938 -3.623 1 98.75 134 TRP B O 1
ATOM 2746 N N . VAL B 1 135 ? 6.434 20.766 -2.639 1 98.88 135 VAL B N 1
ATOM 2747 C CA . VAL B 1 135 ? 5.434 20.781 -1.578 1 98.88 135 VAL B CA 1
ATOM 2748 C C . VAL B 1 135 ? 4.895 22.203 -1.408 1 98.88 135 VAL B C 1
ATOM 2750 O O . VAL B 1 135 ? 5.656 23.172 -1.474 1 98.88 135 VAL B O 1
ATOM 2753 N N . GLU B 1 136 ? 3.725 22.328 -1.261 1 98.75 136 GLU B N 1
ATOM 2754 C CA . GLU B 1 136 ? 3.082 23.531 -0.722 1 98.75 136 GLU B CA 1
ATOM 2755 C C . GLU B 1 136 ? 2.396 23.234 0.609 1 98.75 136 GLU B C 1
ATOM 2757 O O . GLU B 1 136 ? 1.555 22.344 0.695 1 98.75 136 GLU B O 1
ATOM 2762 N N . VAL B 1 137 ? 2.799 23.906 1.644 1 98.62 137 VAL B N 1
ATOM 2763 C CA . VAL B 1 137 ? 2.15 23.781 2.945 1 98.62 137 VAL B CA 1
ATOM 2764 C C . VAL B 1 137 ? 1.084 24.859 3.1 1 98.62 137 VAL B C 1
ATOM 2766 O O . VAL B 1 137 ? 1.405 26.047 3.248 1 98.62 137 VAL B O 1
ATOM 2769 N N . LEU B 1 138 ? -0.111 24.469 3.113 1 98.5 138 LEU B N 1
ATOM 2770 C CA . LEU B 1 138 ? -1.239 25.375 3.232 1 98.5 138 LEU B CA 1
ATOM 2771 C C . LEU B 1 138 ? -1.628 25.578 4.695 1 98.5 138 LEU B C 1
ATOM 2773 O O . LEU B 1 138 ? -2.049 24.625 5.359 1 98.5 138 LEU B O 1
ATOM 2777 N N . GLU B 1 139 ? -1.491 26.812 5.16 1 97.75 139 GLU B N 1
ATOM 2778 C CA . GLU B 1 139 ? -1.853 27.125 6.539 1 97.75 139 GLU B CA 1
ATOM 2779 C C . GLU B 1 139 ? -3.363 27.281 6.695 1 97.75 139 GLU B C 1
ATOM 2781 O O . GLU B 1 139 ? -3.99 28.047 5.969 1 97.75 139 GLU B O 1
ATOM 2786 N N . GLY B 1 140 ? -3.938 26.516 7.59 1 95.94 140 GLY B N 1
ATOM 2787 C CA . GLY B 1 140 ? -5.367 26.625 7.832 1 95.94 140 GLY B CA 1
ATOM 2788 C C . GLY B 1 140 ? -6.062 25.297 7.984 1 95.94 140 GLY B C 1
ATOM 2789 O O . GLY B 1 140 ? -5.406 24.266 8.148 1 95.94 140 GLY B O 1
ATOM 2790 N N . ASP B 1 141 ? -7.383 25.344 8.016 1 95.25 141 ASP B N 1
ATOM 2791 C CA . ASP B 1 141 ? -8.227 24.156 8.156 1 95.25 141 ASP B CA 1
ATOM 2792 C C . ASP B 1 141 ? -8.164 23.281 6.91 1 95.25 141 ASP B C 1
ATOM 2794 O O . ASP B 1 141 ? -8.391 23.766 5.797 1 95.25 141 ASP B O 1
ATOM 2798 N N . ALA B 1 142 ? -7.875 22.047 7.066 1 96.44 142 ALA B N 1
ATOM 2799 C CA . ALA B 1 142 ? -7.633 21.125 5.957 1 96.44 142 ALA B CA 1
ATOM 2800 C C . ALA B 1 142 ? -8.867 21.016 5.066 1 96.44 142 ALA B C 1
ATOM 2802 O O . ALA B 1 142 ? -8.75 20.891 3.844 1 96.44 142 ALA B O 1
ATOM 2803 N N . SER B 1 143 ? -10.086 21 5.703 1 95.81 143 SER B N 1
ATOM 2804 C CA . SER B 1 143 ? -11.297 20.859 4.906 1 95.81 143 SER B CA 1
ATOM 2805 C C . SER B 1 143 ? -11.461 22.047 3.957 1 95.81 143 SER B C 1
ATOM 2807 O O . SER B 1 143 ? -12.023 21.906 2.869 1 95.81 143 SER B O 1
ATOM 2809 N N . GLU B 1 144 ? -10.914 23.172 4.344 1 96.06 144 GLU B N 1
ATOM 2810 C CA . GLU B 1 144 ? -10.992 24.375 3.529 1 96.06 144 GLU B CA 1
ATOM 2811 C C . GLU B 1 144 ? -9.82 24.469 2.553 1 96.06 144 GLU B C 1
ATOM 2813 O O . GLU B 1 144 ? -10.008 24.781 1.376 1 96.06 144 GLU B O 1
ATOM 2818 N N . THR B 1 145 ? -8.633 24.172 2.994 1 97.44 145 THR B N 1
ATOM 2819 C CA . THR B 1 145 ? -7.434 24.391 2.188 1 97.44 145 THR B CA 1
ATOM 2820 C C . THR B 1 145 ? -7.277 23.281 1.154 1 97.44 145 THR B C 1
ATOM 2822 O O . THR B 1 145 ? -7.016 23.547 -0.02 1 97.44 145 THR B O 1
ATOM 2825 N N . LEU B 1 146 ? -7.484 21.984 1.53 1 98.25 146 LEU B N 1
ATOM 2826 C CA . LEU B 1 146 ? -7.242 20.844 0.646 1 98.25 146 LEU B CA 1
ATOM 2827 C C . LEU B 1 146 ? -8.438 20.609 -0.268 1 98.25 146 LEU B C 1
ATOM 2829 O O . LEU B 1 146 ? -8.297 20.031 -1.346 1 98.25 146 LEU B O 1
ATOM 2833 N N . GLY B 1 147 ? -9.609 21.062 0.147 1 97 147 GLY B N 1
ATOM 2834 C CA . GLY B 1 147 ? -10.828 20.828 -0.605 1 97 147 GLY B CA 1
ATOM 2835 C C . GLY B 1 147 ? -10.82 21.469 -1.979 1 97 147 GLY B C 1
ATOM 2836 O O . GLY B 1 147 ? -11.578 21.062 -2.863 1 97 147 GLY B O 1
ATOM 2837 N N . THR B 1 148 ? -9.93 22.406 -2.203 1 94.12 148 THR B N 1
ATOM 2838 C CA . THR B 1 148 ? -9.93 23.172 -3.447 1 94.12 148 THR B CA 1
ATOM 2839 C C . THR B 1 148 ? -8.969 22.547 -4.457 1 94.12 148 THR B C 1
ATOM 2841 O O . THR B 1 148 ? -8.961 22.938 -5.633 1 94.12 148 THR B O 1
ATOM 2844 N N . VAL B 1 149 ? -8.172 21.625 -4.09 1 97.69 149 VAL B N 1
ATOM 2845 C CA . VAL B 1 149 ? -7.145 21.047 -4.949 1 97.69 149 VAL B CA 1
ATOM 2846 C C . VAL B 1 149 ? -7.75 19.953 -5.809 1 97.69 149 VAL B C 1
ATOM 2848 O O . VAL B 1 149 ? -8.289 18.969 -5.281 1 97.69 149 VAL B O 1
ATOM 2851 N N . PRO B 1 150 ? -7.707 20.031 -7.121 1 97 150 PRO B N 1
ATOM 2852 C CA . PRO B 1 150 ? -8.352 19.047 -7.996 1 97 150 PRO B CA 1
ATOM 2853 C C . PRO B 1 150 ? -7.465 17.828 -8.281 1 97 150 PRO B C 1
ATOM 2855 O O . PRO B 1 150 ? -6.27 17.859 -7.98 1 97 150 PRO B O 1
ATOM 2858 N N . ASP B 1 151 ? -8.031 16.828 -8.75 1 97.19 151 ASP B N 1
ATOM 2859 C CA . ASP B 1 151 ? -7.398 15.68 -9.391 1 97.19 151 ASP B CA 1
ATOM 2860 C C . ASP B 1 151 ? -6.453 14.961 -8.422 1 97.19 151 ASP B C 1
ATOM 2862 O O . ASP B 1 151 ? -5.289 14.727 -8.75 1 97.19 151 ASP B O 1
ATOM 2866 N N . VAL B 1 152 ? -6.996 14.625 -7.27 1 98.44 152 VAL B N 1
ATOM 2867 C CA . VAL B 1 152 ? -6.207 14.039 -6.191 1 98.44 152 VAL B CA 1
ATOM 2868 C C . VAL B 1 152 ? -5.973 12.555 -6.469 1 98.44 152 VAL B C 1
ATOM 2870 O O . VAL B 1 152 ? -6.918 11.805 -6.699 1 98.44 152 VAL B O 1
ATOM 2873 N N . ASP B 1 153 ? -4.695 12.156 -6.422 1 98.69 153 ASP B N 1
ATOM 2874 C CA . ASP B 1 153 ? -4.309 10.766 -6.652 1 98.69 153 ASP B CA 1
ATOM 2875 C C . ASP B 1 153 ? -4.129 10.023 -5.332 1 98.69 153 ASP B C 1
ATOM 2877 O O . ASP B 1 153 ? -4.324 8.805 -5.266 1 98.69 153 ASP B O 1
ATOM 2881 N N . LEU B 1 154 ? -3.643 10.719 -4.344 1 98.88 154 LEU B N 1
ATOM 2882 C CA . LEU B 1 154 ? -3.297 10.133 -3.053 1 98.88 154 LEU B CA 1
ATOM 2883 C C . LEU B 1 154 ? -3.621 11.102 -1.916 1 98.88 154 LEU B C 1
ATOM 2885 O O . LEU B 1 154 ? -3.26 12.273 -1.972 1 98.88 154 LEU B O 1
ATOM 2889 N N . LEU B 1 155 ? -4.383 10.641 -0.955 1 98.94 155 LEU B N 1
ATOM 2890 C CA . LEU B 1 155 ? -4.711 11.383 0.259 1 98.94 155 LEU B CA 1
ATOM 2891 C C . LEU B 1 155 ? -4.141 10.688 1.49 1 98.94 155 LEU B C 1
ATOM 2893 O O . LEU B 1 155 ? -4.438 9.516 1.741 1 98.94 155 LEU B O 1
ATOM 2897 N N . TYR B 1 156 ? -3.238 11.398 2.133 1 98.88 156 TYR B N 1
ATOM 2898 C CA . TYR B 1 156 ? -2.689 10.898 3.391 1 98.88 156 TYR B CA 1
ATOM 2899 C C . TYR B 1 156 ? -3.283 11.648 4.578 1 98.88 156 TYR B C 1
ATOM 2901 O O . TYR B 1 156 ? -3.127 12.867 4.695 1 98.88 156 TYR B O 1
ATOM 2909 N N . LEU B 1 157 ? -4.027 10.898 5.418 1 98.38 157 LEU B N 1
ATOM 2910 C CA . LEU B 1 157 ? -4.641 11.461 6.617 1 98.38 157 LEU B CA 1
ATOM 2911 C C . LEU B 1 157 ? -3.818 11.125 7.855 1 98.38 157 LEU B C 1
ATOM 2913 O O . LEU B 1 157 ? 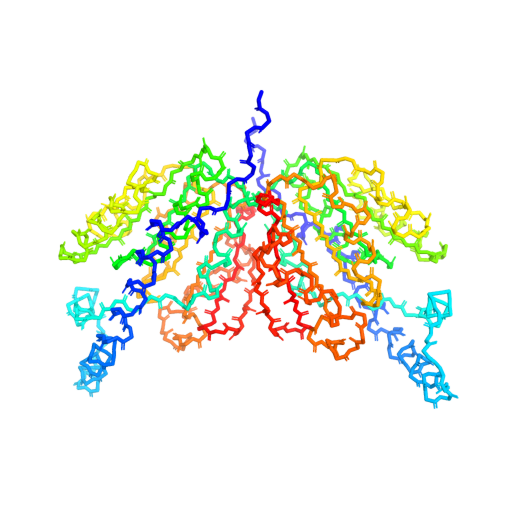-3.697 9.953 8.227 1 98.38 157 LEU B O 1
ATOM 2917 N N . ASP B 1 158 ? -3.273 12.094 8.531 1 97 158 ASP B N 1
ATOM 2918 C CA . ASP B 1 158 ? -2.426 11.891 9.695 1 97 158 ASP B CA 1
ATOM 2919 C C . ASP B 1 158 ? -2.574 13.031 10.695 1 97 158 ASP B C 1
ATOM 2921 O O . ASP B 1 158 ? -1.589 13.477 11.289 1 97 158 ASP B O 1
ATOM 2925 N N . GLY B 1 159 ? -3.754 13.602 10.812 1 93.62 159 GLY B N 1
ATOM 2926 C CA . GLY B 1 159 ? -4.117 14.594 11.805 1 93.62 159 GLY B CA 1
ATOM 2927 C C . GLY B 1 159 ? -5.02 14.055 12.898 1 93.62 159 GLY B C 1
ATOM 2928 O O . GLY B 1 159 ? -4.922 12.875 13.266 1 93.62 159 GLY B O 1
ATOM 2929 N N . TRP B 1 160 ? -5.785 14.992 13.477 1 90.31 160 TRP B N 1
ATOM 2930 C CA . TRP B 1 160 ? -6.742 14.586 14.5 1 90.31 160 TRP B CA 1
ATOM 2931 C C . TRP B 1 160 ? -7.855 13.734 13.898 1 90.31 160 TRP B C 1
ATOM 2933 O O . TRP B 1 160 ? -8.586 14.195 13.016 1 90.31 160 TRP B O 1
ATOM 2943 N N . THR B 1 161 ? -8.016 12.547 14.414 1 91.5 161 THR B N 1
ATOM 2944 C CA . THR B 1 161 ? -8.859 11.539 13.773 1 91.5 161 THR B CA 1
ATOM 2945 C C . THR B 1 161 ? -10.312 11.977 13.75 1 91.5 161 THR B C 1
ATOM 2947 O O . THR B 1 161 ? -11.07 11.594 12.859 1 91.5 161 THR B O 1
ATOM 2950 N N . ASP B 1 162 ? -10.703 12.852 14.641 1 90 162 ASP B N 1
ATOM 2951 C CA . ASP B 1 162 ? -12.078 13.328 14.688 1 90 162 ASP B CA 1
ATOM 2952 C C . ASP B 1 162 ? -12.43 14.125 13.438 1 90 162 ASP B C 1
ATOM 2954 O O . ASP B 1 162 ? -13.602 14.359 13.148 1 90 162 ASP B O 1
ATOM 2958 N N . HIS B 1 163 ? -11.43 14.492 12.68 1 92.94 163 HIS B N 1
ATOM 2959 C CA . HIS B 1 163 ? -11.664 15.328 11.508 1 92.94 163 HIS B CA 1
ATOM 2960 C C . HIS B 1 163 ? -11.43 14.555 10.219 1 92.94 163 HIS B C 1
ATOM 2962 O O . HIS B 1 163 ? -11.516 15.117 9.125 1 92.94 163 HIS B O 1
ATOM 2968 N N . TYR B 1 164 ? -11.156 13.281 10.258 1 96.62 164 TYR B N 1
ATOM 2969 C CA . TYR B 1 164 ? -10.836 12.484 9.078 1 96.62 164 TYR B CA 1
ATOM 2970 C C . TYR B 1 164 ? -11.992 12.492 8.086 1 96.62 164 TYR B C 1
ATOM 2972 O O . TYR B 1 164 ? -11.789 12.688 6.887 1 96.62 164 TYR B O 1
ATOM 2980 N N . LEU B 1 165 ? -13.188 12.328 8.625 1 97.44 165 LEU B N 1
ATOM 2981 C CA . LEU B 1 165 ? -14.344 12.227 7.734 1 97.44 165 LEU B CA 1
ATOM 2982 C C . LEU B 1 165 ? -14.625 13.562 7.055 1 97.44 165 LEU B C 1
ATOM 2984 O O . LEU B 1 165 ? -14.867 13.609 5.848 1 97.44 165 LEU B O 1
ATOM 2988 N N . ASP B 1 166 ? -14.523 14.688 7.832 1 96.44 166 ASP B N 1
ATOM 2989 C CA . ASP B 1 166 ? -14.766 16.016 7.266 1 96.44 166 ASP B CA 1
ATOM 2990 C C . ASP B 1 166 ? -13.758 16.328 6.164 1 96.44 166 ASP B C 1
ATOM 2992 O O . ASP B 1 166 ? -14.125 16.859 5.109 1 96.44 166 ASP B O 1
ATOM 2996 N N . VAL B 1 167 ? -12.516 16.016 6.402 1 97.62 167 VAL B N 1
ATOM 2997 C CA . VAL B 1 167 ? -11.469 16.281 5.426 1 97.62 167 VAL B CA 1
ATOM 2998 C C . VAL B 1 167 ? -11.68 15.422 4.184 1 97.62 167 VAL B C 1
ATOM 3000 O O . VAL B 1 167 ? -11.617 15.914 3.057 1 97.62 167 VAL B O 1
ATOM 3003 N N . LEU B 1 168 ? -11.969 14.141 4.367 1 98.44 168 LEU B N 1
ATOM 3004 C CA . LEU B 1 168 ? -12.227 13.258 3.234 1 98.44 168 LEU B CA 1
ATOM 3005 C C . LEU B 1 168 ? -13.391 13.773 2.398 1 98.44 168 LEU B C 1
ATOM 3007 O O . LEU B 1 168 ? -13.289 13.867 1.174 1 98.44 168 LEU B O 1
ATOM 3011 N N . GLN B 1 169 ? -14.461 14.125 3.062 1 97.75 169 GLN B N 1
ATOM 3012 C CA . GLN B 1 169 ? -15.656 14.57 2.346 1 97.75 169 GLN B CA 1
ATOM 3013 C C . GLN B 1 169 ? -15.398 15.883 1.609 1 97.75 169 GLN B C 1
ATOM 3015 O O . GLN B 1 169 ? -15.945 16.109 0.526 1 97.75 169 GLN B O 1
ATOM 3020 N N . ALA B 1 170 ? -14.547 16.719 2.16 1 98 170 ALA B N 1
ATOM 3021 C CA . ALA B 1 170 ? -14.203 17.984 1.521 1 98 170 ALA B CA 1
ATOM 3022 C C . ALA B 1 170 ? -13.406 17.75 0.237 1 98 170 ALA B C 1
ATOM 3024 O O . ALA B 1 170 ? -13.5 18.547 -0.707 1 98 170 ALA B O 1
ATOM 3025 N N . VAL B 1 171 ? -12.672 16.625 0.18 1 97.81 171 VAL B N 1
ATOM 3026 C CA . VAL B 1 171 ? -11.773 16.422 -0.951 1 97.81 171 VAL B CA 1
ATOM 3027 C C . VAL B 1 171 ? -12.359 15.367 -1.894 1 97.81 171 VAL B C 1
ATOM 3029 O O . VAL B 1 171 ? -11.867 15.18 -3.008 1 97.81 171 VAL B O 1
ATOM 3032 N N . GLU B 1 172 ? -13.383 14.766 -1.533 1 96.44 172 GLU B N 1
ATOM 3033 C CA . GLU B 1 172 ? -13.891 13.555 -2.174 1 96.44 172 GLU B CA 1
ATOM 3034 C C . GLU B 1 172 ? -14.219 13.805 -3.643 1 96.44 172 GLU B C 1
ATOM 3036 O O . GLU B 1 172 ? -13.945 12.961 -4.496 1 96.44 172 GLU B O 1
ATOM 3041 N N . ARG B 1 173 ? -14.82 14.953 -3.988 1 94.5 173 ARG B N 1
ATOM 3042 C CA . ARG B 1 173 ? -15.211 15.273 -5.355 1 94.5 173 ARG B CA 1
ATOM 3043 C C . ARG B 1 173 ? -13.984 15.438 -6.25 1 94.5 173 ARG B C 1
ATOM 3045 O O . ARG B 1 173 ? -14.094 15.398 -7.477 1 94.5 173 ARG B O 1
ATOM 3052 N N . ASN B 1 174 ? -12.859 15.648 -5.637 1 96.69 174 ASN B N 1
ATOM 3053 C CA . ASN B 1 174 ? -11.633 15.898 -6.383 1 96.69 174 ASN B CA 1
ATOM 3054 C C . ASN B 1 174 ? -10.773 14.641 -6.5 1 96.69 174 ASN B C 1
ATOM 3056 O O . ASN B 1 174 ? -9.727 14.656 -7.141 1 96.69 174 ASN B O 1
ATOM 3060 N N . LEU B 1 175 ? -11.219 13.539 -5.898 1 96.62 175 LEU B N 1
ATOM 3061 C CA . LEU B 1 175 ? -10.484 12.281 -6.016 1 96.62 175 LEU B CA 1
ATOM 3062 C C . LEU B 1 175 ? -10.656 11.68 -7.406 1 96.62 175 LEU B C 1
ATOM 3064 O O . LEU B 1 175 ? -11.773 11.555 -7.902 1 96.62 175 LEU B O 1
ATOM 3068 N N . ARG B 1 176 ? -9.594 11.336 -8.031 1 94.56 176 ARG B N 1
ATOM 3069 C CA . ARG B 1 176 ? -9.727 10.555 -9.258 1 94.56 176 ARG B CA 1
ATOM 3070 C C . ARG B 1 176 ? -10.188 9.133 -8.953 1 94.56 176 ARG B C 1
ATOM 3072 O O . ARG B 1 176 ? -9.969 8.633 -7.852 1 94.56 176 ARG B O 1
ATOM 3079 N N . PRO B 1 177 ? -10.766 8.469 -9.914 1 93.62 177 PRO B N 1
ATOM 3080 C CA . PRO B 1 177 ? -11.031 7.039 -9.711 1 93.62 177 PRO B CA 1
ATOM 3081 C C . PRO B 1 177 ? -9.766 6.238 -9.438 1 93.62 177 PRO B C 1
ATOM 3083 O O . PRO B 1 177 ? -8.781 6.352 -10.18 1 93.62 177 PRO B O 1
ATOM 3086 N N . GLY B 1 178 ? -9.797 5.535 -8.336 1 96 178 GLY B N 1
ATOM 3087 C CA . GLY B 1 178 ? -8.648 4.719 -7.969 1 96 178 GLY B CA 1
ATOM 3088 C C . GLY B 1 178 ? -7.711 5.402 -6.992 1 96 178 GLY B C 1
ATOM 3089 O O . GLY B 1 178 ? -6.703 4.824 -6.578 1 96 178 GLY B O 1
ATOM 3090 N N . ALA B 1 179 ? -8.109 6.633 -6.621 1 98 179 ALA B N 1
ATOM 3091 C CA . ALA B 1 179 ? -7.266 7.336 -5.652 1 98 179 ALA B CA 1
ATOM 3092 C C . ALA B 1 179 ? -7.086 6.508 -4.383 1 98 179 ALA B C 1
ATOM 3094 O O . ALA B 1 179 ? -8.023 5.867 -3.912 1 98 179 ALA B O 1
ATOM 3095 N N . LEU B 1 180 ? -5.859 6.539 -3.865 1 98.75 180 LEU B N 1
ATOM 3096 C CA . LEU B 1 180 ? -5.551 5.836 -2.625 1 98.75 180 LEU B CA 1
ATOM 3097 C C . LEU B 1 180 ? -5.668 6.77 -1.426 1 98.75 180 LEU B C 1
ATOM 3099 O O . LEU B 1 180 ? -5.207 7.914 -1.479 1 98.75 180 LEU B O 1
ATOM 3103 N N . ILE B 1 181 ? -6.363 6.32 -0.385 1 98.81 181 ILE B N 1
ATOM 3104 C CA . ILE B 1 181 ? -6.449 7.027 0.888 1 98.81 181 ILE B CA 1
ATOM 3105 C C . ILE B 1 181 ? -5.762 6.207 1.979 1 98.81 181 ILE B C 1
ATOM 3107 O O . ILE B 1 181 ? -6.125 5.055 2.219 1 98.81 181 ILE B O 1
ATOM 3111 N N . GLN B 1 182 ? -4.738 6.742 2.559 1 98.5 182 GLN B N 1
ATOM 3112 C CA . GLN B 1 182 ? -4.055 6.16 3.709 1 98.5 182 GLN B CA 1
ATOM 3113 C C . GLN B 1 182 ? -4.352 6.949 4.98 1 98.5 182 GLN B C 1
ATOM 3115 O O . GLN B 1 182 ? -3.842 8.055 5.164 1 98.5 182 GLN B O 1
ATOM 3120 N N . ALA B 1 183 ? -5.188 6.379 5.852 1 98.25 183 ALA B N 1
ATOM 3121 C CA . ALA B 1 183 ? -5.582 7.043 7.09 1 98.25 183 ALA B CA 1
ATOM 3122 C C . ALA B 1 183 ? -4.855 6.441 8.289 1 98.25 183 ALA B C 1
ATOM 3124 O O . ALA B 1 183 ? -5.176 5.328 8.719 1 98.25 183 ALA B O 1
ATOM 3125 N N . ASP B 1 184 ? -4.008 7.184 8.867 1 96.81 184 ASP B N 1
ATOM 3126 C CA . ASP B 1 184 ? -3.164 6.695 9.953 1 96.81 184 ASP B CA 1
ATOM 3127 C C . ASP B 1 184 ? -3.873 6.828 11.305 1 96.81 184 ASP B C 1
ATOM 3129 O O . ASP B 1 184 ? -4.953 7.414 11.383 1 96.81 184 ASP B O 1
ATOM 3133 N N . ASP B 1 185 ? -3.426 6.164 12.359 1 94 185 ASP B N 1
ATOM 3134 C CA . ASP B 1 185 ? -3.771 6.289 13.766 1 94 185 ASP B CA 1
ATOM 3135 C C . ASP B 1 185 ? -5.152 5.703 14.055 1 94 185 ASP B C 1
ATOM 3137 O O . ASP B 1 185 ? -5.66 5.812 15.172 1 94 185 ASP B O 1
ATOM 3141 N N . VAL B 1 186 ? -5.727 5.055 13.102 1 91.56 186 VAL B N 1
ATOM 3142 C CA . VAL B 1 186 ? -7.059 4.52 13.344 1 91.56 186 VAL B CA 1
ATOM 3143 C C . VAL B 1 186 ? -6.965 3.303 14.266 1 91.56 186 VAL B C 1
ATOM 3145 O O . VAL B 1 186 ? -7.957 2.91 14.891 1 91.56 186 VAL B O 1
ATOM 3148 N N . GLY B 1 187 ? -5.801 2.656 14.32 1 84.75 187 GLY B N 1
ATOM 3149 C CA . GLY B 1 187 ? -5.59 1.612 15.305 1 84.75 187 GLY B CA 1
ATOM 3150 C C . GLY B 1 187 ? -5.43 2.148 16.719 1 84.75 187 GLY B C 1
ATOM 3151 O O . GLY B 1 187 ? -5.941 1.561 17.672 1 84.75 187 GLY B O 1
ATOM 3152 N N . LYS B 1 188 ? -4.801 3.287 16.812 1 78.69 188 LYS B N 1
ATOM 3153 C CA . LYS B 1 188 ? -4.496 3.914 18.109 1 78.69 188 LYS B CA 1
ATOM 3154 C C . LYS B 1 188 ? -5.703 4.672 18.641 1 78.69 188 LYS B C 1
ATOM 3156 O O . LYS B 1 188 ? -5.98 4.633 19.844 1 78.69 188 LYS B O 1
ATOM 3161 N N . PHE B 1 189 ? -6.543 5.246 17.766 1 76.38 189 PHE B N 1
ATOM 3162 C CA . PHE B 1 189 ? -7.613 6.141 18.188 1 76.38 189 PHE B CA 1
ATOM 3163 C C . PHE B 1 189 ? -8.945 5.707 17.594 1 76.38 189 PHE B C 1
ATOM 3165 O O . PHE B 1 189 ? -9.883 6.504 17.5 1 76.38 189 PHE B O 1
ATOM 3172 N N . GLY B 1 190 ? -9.016 4.484 17.172 1 76.81 190 GLY B N 1
ATOM 3173 C CA . GLY B 1 190 ? -10.156 3.975 16.422 1 76.81 190 GLY B CA 1
ATOM 3174 C C . GLY B 1 190 ? -11.414 3.857 17.266 1 76.81 190 GLY B C 1
ATOM 3175 O O . GLY B 1 190 ? -12.516 3.701 16.734 1 76.81 190 GLY B O 1
ATOM 3176 N N . ALA B 1 191 ? -11.242 4.129 18.5 1 79.62 191 ALA B N 1
ATOM 3177 C CA . ALA B 1 191 ? -12.398 3.984 19.391 1 79.62 191 ALA B CA 1
ATOM 3178 C C . ALA B 1 191 ? -13.133 5.312 19.547 1 79.62 191 ALA B C 1
ATOM 3180 O O . ALA B 1 191 ? -14.258 5.344 20.047 1 79.62 191 ALA B O 1
ATOM 3181 N N . GLY B 1 192 ? -12.469 6.355 19.125 1 84.88 192 GLY B N 1
ATOM 3182 C CA . GLY B 1 192 ? -13.125 7.652 19.203 1 84.88 192 GLY B CA 1
ATOM 3183 C C . GLY B 1 192 ? -14.258 7.805 18.203 1 84.88 192 GLY B C 1
ATOM 3184 O O . GLY B 1 192 ? -14.273 7.141 17.172 1 84.88 192 GLY B O 1
ATOM 3185 N N . SER B 1 193 ? -15.188 8.617 18.531 1 86.12 193 SER B N 1
ATOM 3186 C CA . SER B 1 193 ? -16.391 8.781 17.719 1 86.12 193 SER B CA 1
ATOM 3187 C C . SER B 1 193 ? -16.047 9.242 16.312 1 86.12 193 SER B C 1
ATOM 3189 O O . SER B 1 193 ? -16.641 8.781 15.336 1 86.12 193 SER B O 1
ATOM 3191 N N . GLY B 1 194 ? -15.125 10.141 16.219 1 89.19 194 GLY B N 1
ATOM 3192 C CA . GLY B 1 194 ? -14.719 10.609 14.898 1 89.19 194 GLY B CA 1
ATOM 3193 C C . GLY B 1 194 ? -14.086 9.523 14.055 1 89.19 194 GLY B C 1
ATOM 3194 O O . GLY B 1 194 ? -14.445 9.359 12.883 1 89.19 194 GLY B O 1
ATOM 3195 N N . ALA B 1 195 ? -13.195 8.797 14.656 1 92.31 195 ALA B N 1
ATOM 3196 C CA . ALA B 1 195 ? -12.555 7.688 13.953 1 92.31 195 ALA B CA 1
ATOM 3197 C C . ALA B 1 195 ? -13.578 6.641 13.531 1 92.31 195 ALA B C 1
ATOM 3199 O O . ALA B 1 195 ? -13.516 6.105 12.422 1 92.31 195 ALA B O 1
ATOM 3200 N N . LYS B 1 196 ? -14.523 6.355 14.398 1 95.38 196 LYS B N 1
ATOM 3201 C CA . LYS B 1 196 ? -15.57 5.383 14.094 1 95.38 196 LYS B CA 1
ATOM 3202 C C . LYS B 1 196 ? -16.422 5.84 12.914 1 95.38 196 LYS B C 1
ATOM 3204 O O . LYS B 1 196 ? -16.781 5.035 12.055 1 95.38 196 LYS B O 1
ATOM 3209 N N . ALA B 1 197 ? -16.75 7.102 12.93 1 96.44 197 ALA B N 1
ATOM 3210 C CA . ALA B 1 197 ? -17.562 7.645 11.836 1 96.44 197 ALA B CA 1
ATOM 3211 C C . ALA B 1 197 ? -16.812 7.559 10.516 1 96.44 197 ALA B C 1
ATOM 3213 O O . ALA B 1 197 ? -17.391 7.195 9.484 1 96.44 197 ALA B O 1
ATOM 3214 N N . TYR B 1 198 ? -15.578 7.887 10.555 1 97.81 198 TYR B N 1
ATOM 3215 C CA . TYR B 1 198 ? -14.742 7.789 9.367 1 97.81 198 TYR B CA 1
ATOM 3216 C C . TYR B 1 198 ? -14.688 6.355 8.852 1 97.81 198 TYR B C 1
ATOM 3218 O O . TYR B 1 198 ? -14.914 6.105 7.668 1 97.81 198 TYR B O 1
ATOM 3226 N N . LEU B 1 199 ? -14.367 5.426 9.727 1 97.94 199 LEU B N 1
ATOM 3227 C CA . LEU B 1 199 ? -14.234 4.023 9.359 1 97.94 199 LEU B CA 1
ATOM 3228 C C . LEU B 1 199 ? -15.547 3.471 8.82 1 97.94 199 LEU B C 1
ATOM 3230 O O . LEU B 1 199 ? -15.555 2.742 7.824 1 97.94 199 LEU B O 1
ATOM 3234 N N . ALA B 1 200 ? -16.672 3.84 9.461 1 97.75 200 ALA B N 1
ATOM 3235 C CA . ALA B 1 200 ? -17.969 3.404 8.969 1 97.75 200 ALA B CA 1
ATOM 3236 C C . ALA B 1 200 ? -18.203 3.891 7.539 1 97.75 200 ALA B C 1
ATOM 3238 O O . ALA B 1 200 ? -18.75 3.154 6.711 1 97.75 200 ALA B O 1
ATOM 3239 N N . TYR B 1 201 ? -17.797 5.086 7.273 1 97.62 201 TYR B N 1
ATOM 3240 C CA . TYR B 1 201 ? -18.016 5.691 5.965 1 97.62 201 TYR B CA 1
ATOM 3241 C C . TYR B 1 201 ? -17.219 4.973 4.887 1 97.62 201 TYR B C 1
ATOM 3243 O O . TYR B 1 201 ? -17.766 4.551 3.869 1 97.62 201 TYR B O 1
ATOM 3251 N N . VAL B 1 202 ? -15.938 4.734 5.082 1 97.12 202 VAL B N 1
ATOM 3252 C CA . VAL B 1 202 ? -15.078 4.195 4.031 1 97.12 202 VAL B CA 1
ATOM 3253 C C . VAL B 1 202 ? -15.273 2.686 3.928 1 97.12 202 VAL B C 1
ATOM 3255 O O . VAL B 1 202 ? -14.883 2.068 2.936 1 97.12 202 VAL B O 1
ATOM 3258 N N . ARG B 1 203 ? -15.828 2.068 4.93 1 96.38 203 ARG B N 1
ATOM 3259 C CA . ARG B 1 203 ? -16.047 0.625 4.906 1 96.38 203 ARG B CA 1
ATOM 3260 C C . ARG B 1 203 ? -17.406 0.284 4.293 1 96.38 203 ARG B C 1
ATOM 3262 O O . ARG B 1 203 ? -17.672 -0.878 3.994 1 96.38 203 ARG B O 1
ATOM 3269 N N . ASP B 1 204 ? -18.25 1.284 4.117 1 94.88 204 ASP B N 1
ATOM 3270 C CA . ASP B 1 204 ? -19.5 1.103 3.396 1 94.88 204 ASP B CA 1
ATOM 3271 C C . ASP B 1 204 ? -19.297 1.18 1.887 1 94.88 204 ASP B C 1
ATOM 3273 O O . ASP B 1 204 ? -19.062 2.262 1.34 1 94.88 204 ASP B O 1
ATOM 3277 N N . GLN B 1 205 ? -19.469 0.121 1.212 1 89.62 205 GLN B N 1
ATOM 3278 C CA . GLN B 1 205 ? -19.219 0.027 -0.222 1 89.62 205 GLN B CA 1
ATOM 3279 C C . GLN B 1 205 ? -20.109 0.979 -1.004 1 89.62 205 GLN B C 1
ATOM 3281 O O . GLN B 1 205 ? -19.766 1.411 -2.104 1 89.62 205 GLN B O 1
ATOM 3286 N N . ALA B 1 206 ? -21.188 1.291 -0.462 1 91.94 206 ALA B N 1
ATOM 3287 C CA . ALA B 1 206 ? -22.141 2.189 -1.129 1 91.94 206 ALA B CA 1
ATOM 3288 C C . ALA B 1 206 ? -21.547 3.588 -1.282 1 91.94 206 ALA B C 1
ATOM 3290 O O . ALA B 1 206 ? -21.984 4.367 -2.129 1 91.94 206 ALA B O 1
ATOM 3291 N N . ASN B 1 207 ? -20.516 3.879 -0.472 1 94.75 207 ASN B N 1
ATOM 3292 C CA . ASN B 1 207 ? -19.875 5.191 -0.545 1 94.75 207 ASN B CA 1
ATOM 3293 C C . ASN B 1 207 ? -18.719 5.199 -1.541 1 94.75 207 ASN B C 1
ATOM 3295 O O . ASN B 1 207 ? -18.062 6.227 -1.729 1 94.75 207 ASN B O 1
ATOM 3299 N N . GLY B 1 208 ? -18.438 4.043 -2.168 1 93.56 208 GLY B N 1
ATOM 3300 C CA . GLY B 1 208 ? -17.5 4.012 -3.289 1 93.56 208 GLY B CA 1
ATOM 3301 C C . GLY B 1 208 ? -16.094 3.629 -2.891 1 93.56 208 GLY B C 1
ATOM 3302 O O . GLY B 1 208 ? -15.148 3.84 -3.652 1 93.56 208 GLY B O 1
ATOM 3303 N N . TYR B 1 209 ? -15.984 3.037 -1.676 1 95.75 209 TYR B N 1
ATOM 3304 C CA . TYR B 1 209 ? -14.641 2.729 -1.196 1 95.75 209 TYR B CA 1
ATOM 3305 C C . TYR B 1 209 ? -14.469 1.229 -0.992 1 95.75 209 TYR B C 1
ATOM 3307 O O . TYR B 1 209 ? -15.43 0.522 -0.677 1 95.75 209 TYR B O 1
ATOM 3315 N N . SER B 1 210 ? -13.328 0.71 -1.286 1 94.56 210 SER B N 1
ATOM 3316 C CA . SER B 1 210 ? -12.812 -0.562 -0.79 1 94.56 210 SER B CA 1
ATOM 3317 C C . SER B 1 210 ? -11.727 -0.35 0.259 1 94.56 210 SER B C 1
ATOM 3319 O O . SER B 1 210 ? -10.711 0.294 -0.014 1 94.56 210 SER B O 1
ATOM 3321 N N . SER B 1 211 ? -11.984 -0.871 1.458 1 96.69 211 SER B N 1
ATOM 3322 C CA . SER B 1 211 ? -11.109 -0.516 2.574 1 96.69 211 SER B CA 1
ATOM 3323 C C . SER B 1 211 ? -10.586 -1.76 3.285 1 96.69 211 SER B C 1
ATOM 3325 O O . SER B 1 211 ? -11.266 -2.787 3.332 1 96.69 211 SER B O 1
ATOM 3327 N N . VAL B 1 212 ? -9.344 -1.667 3.756 1 97.62 212 VAL B N 1
ATOM 3328 C CA . VAL B 1 212 ? -8.703 -2.709 4.551 1 97.62 212 VAL B CA 1
ATOM 3329 C C . VAL B 1 212 ? -7.992 -2.084 5.746 1 97.62 212 VAL B C 1
ATOM 3331 O O . VAL B 1 212 ? -7.332 -1.051 5.609 1 97.62 212 VAL B O 1
ATOM 3334 N N . THR B 1 213 ? -8.125 -2.719 6.871 1 96.5 213 THR B N 1
ATOM 3335 C CA . THR B 1 213 ? -7.469 -2.244 8.086 1 96.5 213 THR B CA 1
ATOM 3336 C C . THR B 1 213 ? -6.148 -2.973 8.312 1 96.5 213 THR B C 1
ATOM 3338 O O . THR B 1 213 ? -6.078 -4.195 8.18 1 96.5 213 THR B O 1
ATOM 3341 N N . PHE B 1 214 ? -5.125 -2.232 8.641 1 97.12 214 PHE B N 1
ATOM 3342 C CA . PHE B 1 214 ? -3.848 -2.762 9.094 1 97.12 214 PHE B CA 1
ATOM 3343 C C . PHE B 1 214 ? -3.551 -2.312 10.523 1 97.12 214 PHE B C 1
ATOM 3345 O O . PHE B 1 214 ? -3.771 -1.15 10.867 1 97.12 214 PHE B O 1
ATOM 3352 N N . THR B 1 215 ? -3.053 -3.215 11.367 1 96.25 215 THR B N 1
ATOM 3353 C CA . THR B 1 215 ? -2.869 -2.92 12.781 1 96.25 215 THR B CA 1
ATOM 3354 C C . THR B 1 215 ? -1.404 -2.619 13.086 1 96.25 215 THR B C 1
ATOM 3356 O O . THR B 1 215 ? -1.069 -2.201 14.195 1 96.25 215 THR B O 1
ATOM 3359 N N . ASP B 1 216 ? -0.507 -2.828 12.164 1 95.5 216 ASP B N 1
ATOM 3360 C CA . ASP B 1 216 ? 0.914 -2.564 12.367 1 95.5 216 ASP B CA 1
ATOM 3361 C C . ASP B 1 216 ? 1.161 -1.084 12.648 1 95.5 216 ASP B C 1
ATOM 3363 O O . ASP B 1 216 ? 0.383 -0.226 12.227 1 95.5 216 ASP B O 1
ATOM 3367 N N . TYR B 1 217 ? 2.244 -0.881 13.578 1 93.94 217 TYR B N 1
ATOM 3368 C CA . TYR B 1 217 ? 2.674 0.472 13.914 1 93.94 217 TYR B CA 1
ATOM 3369 C C . TYR B 1 217 ? 1.562 1.233 14.633 1 93.94 217 TYR B C 1
ATOM 3371 O O . TYR B 1 217 ? 1.078 0.798 15.68 1 93.94 217 TYR B O 1
ATOM 3379 N N . GLN B 1 218 ? 0.975 2.305 14.141 1 92.44 218 GLN B N 1
ATOM 3380 C CA . GLN B 1 218 ? -0.087 3.027 14.828 1 92.44 218 GLN B CA 1
ATOM 3381 C C . GLN B 1 218 ? -1.455 2.686 14.25 1 92.44 218 GLN B C 1
ATOM 3383 O O . GLN B 1 218 ? -2.473 3.244 14.664 1 92.44 218 GLN B O 1
ATOM 3388 N N . GLY B 1 219 ? -1.458 1.656 13.328 1 95.38 219 GLY B N 1
ATOM 3389 C CA . GLY B 1 219 ? -2.686 1.23 12.672 1 95.38 219 GLY B CA 1
ATOM 3390 C C . GLY B 1 219 ? -3.146 2.186 11.586 1 95.38 219 GLY B C 1
ATOM 3391 O O . GLY B 1 219 ? -3.094 3.404 11.766 1 95.38 219 GLY B O 1
ATOM 3392 N N . PHE B 1 220 ? -3.535 1.646 10.469 1 96.62 220 PHE B N 1
ATOM 3393 C CA . PHE B 1 220 ? -4.07 2.51 9.422 1 96.62 220 PHE B CA 1
ATOM 3394 C C . PHE B 1 220 ? -5.129 1.782 8.602 1 96.62 220 PHE B C 1
ATOM 3396 O O . PHE B 1 220 ? -5.207 0.552 8.633 1 96.62 220 PHE B O 1
ATOM 3403 N N . GLU B 1 221 ? -6.078 2.586 8.109 1 98 221 GLU B N 1
ATOM 3404 C CA . GLU B 1 221 ? -7.062 2.135 7.125 1 98 221 GLU B CA 1
ATOM 3405 C C . GLU B 1 221 ? -6.645 2.518 5.707 1 98 221 GLU B C 1
ATOM 3407 O O . GLU B 1 221 ? -6.418 3.695 5.422 1 98 221 GLU B O 1
ATOM 3412 N N . GLN B 1 222 ? -6.406 1.54 4.887 1 98.5 222 GLN B N 1
ATOM 3413 C CA . GLN B 1 222 ? -6.113 1.774 3.479 1 98.5 222 GLN B CA 1
ATOM 3414 C C . GLN B 1 222 ? -7.371 1.629 2.625 1 98.5 222 GLN B C 1
ATOM 3416 O O . GLN B 1 222 ? -8.031 0.589 2.656 1 98.5 222 GLN B O 1
ATOM 3421 N N . SER B 1 223 ? -7.691 2.697 1.893 1 98 223 SER B N 1
ATOM 3422 C CA . SER B 1 223 ? -8.891 2.68 1.063 1 98 223 SER B CA 1
ATOM 3423 C C . SER B 1 223 ? -8.578 3.07 -0.376 1 98 223 SER B C 1
ATOM 3425 O O . SER B 1 223 ? -7.574 3.738 -0.637 1 98 223 SER B O 1
ATOM 3427 N N . CYS B 1 224 ? -9.305 2.562 -1.244 1 96.94 224 CYS B N 1
ATOM 3428 C CA . CYS B 1 224 ? -9.336 2.986 -2.639 1 96.94 224 CYS B CA 1
ATOM 3429 C C . CYS B 1 224 ? -10.688 3.586 -3.002 1 96.94 224 CYS B C 1
ATOM 3431 O O . CYS B 1 224 ? -11.727 2.99 -2.723 1 96.94 224 CYS B O 1
ATOM 3433 N N . PHE B 1 225 ? -10.625 4.754 -3.604 1 96.31 225 PHE B N 1
ATOM 3434 C CA . PHE B 1 225 ? -11.859 5.336 -4.125 1 96.31 225 PHE B CA 1
ATOM 3435 C C . PHE B 1 225 ? -12.203 4.742 -5.484 1 96.31 225 PHE B C 1
ATOM 3437 O O . PHE B 1 225 ? -11.695 5.191 -6.516 1 96.31 225 PHE B O 1
ATOM 3444 N N . ALA B 1 226 ? -13.062 3.811 -5.562 1 89.12 226 ALA B N 1
ATOM 3445 C CA . ALA B 1 226 ? -13.43 3.098 -6.785 1 89.12 226 ALA B CA 1
ATOM 3446 C C . ALA B 1 226 ? -14.516 3.846 -7.551 1 89.12 226 ALA B C 1
ATOM 3448 O O . ALA B 1 226 ? -14.766 3.561 -8.727 1 89.12 226 ALA B O 1
ATOM 3449 N N . GLY B 1 227 ? -15.039 4.867 -6.961 1 78.81 227 GLY B N 1
ATOM 3450 C CA . GLY B 1 227 ? -16.141 5.605 -7.551 1 78.81 227 GLY B CA 1
ATOM 3451 C C . GLY B 1 227 ? -17.5 5.152 -7.047 1 78.81 227 GLY B C 1
ATOM 3452 O O . GLY B 1 227 ? -17.688 3.977 -6.727 1 78.81 227 GLY B O 1
ATOM 3453 N N . ARG B 1 228 ? -18.391 6.102 -6.824 1 71.75 228 ARG B N 1
ATOM 3454 C CA . ARG B 1 228 ? -19.734 5.773 -6.344 1 71.75 228 ARG B CA 1
ATOM 3455 C C . ARG B 1 228 ? -20.547 5.062 -7.422 1 71.75 228 ARG B C 1
ATOM 3457 O O . ARG B 1 228 ? -20.453 5.41 -8.602 1 71.75 228 ARG B O 1
ATOM 3464 N N . PRO B 1 229 ? -21.094 3.857 -7.102 1 60.03 229 PRO B N 1
ATOM 3465 C CA . PRO B 1 229 ? -21.922 3.117 -8.055 1 60.03 229 PRO B CA 1
ATOM 3466 C C . PRO B 1 229 ? -23.047 3.961 -8.641 1 60.03 229 PRO B C 1
ATOM 3468 O O . PRO B 1 229 ? -23.516 4.902 -7.992 1 60.03 229 PRO B O 1
#

Solvent-accessible surface area (backbone atoms only — not comparable to full-atom values): 22466 Å² total; per-residue (Å²): 127,82,74,73,46,52,53,43,72,71,33,66,55,32,36,51,44,52,50,48,51,51,51,49,31,69,62,32,26,62,57,18,51,50,50,37,50,54,52,56,70,71,44,92,62,80,73,50,74,69,53,46,53,60,47,44,63,65,31,46,74,64,76,57,70,61,54,29,53,48,44,20,30,48,40,32,37,32,60,40,60,21,34,39,32,38,43,33,39,56,26,60,52,51,49,29,41,29,34,22,30,59,56,67,72,46,47,37,35,41,29,16,27,69,50,67,68,33,46,52,44,19,51,50,47,29,46,68,35,70,38,43,93,31,48,44,78,41,79,37,58,43,45,67,63,52,34,72,53,66,61,26,34,33,39,36,40,48,52,67,49,68,45,48,41,57,35,48,62,37,30,49,87,24,44,37,76,15,15,33,35,43,34,49,41,41,59,72,46,36,83,39,70,31,26,41,52,31,51,55,49,43,62,33,55,81,67,11,26,53,56,41,80,43,65,55,91,51,5,29,40,43,32,14,34,33,34,56,117,129,83,74,73,43,54,52,42,72,72,34,65,55,32,35,51,45,51,50,48,50,52,52,49,30,67,64,32,27,63,58,18,50,51,50,38,49,53,51,56,69,72,45,91,64,82,74,50,74,70,53,45,52,61,45,43,62,64,32,46,72,64,75,56,70,61,54,27,53,48,45,20,31,48,39,32,36,32,60,42,60,23,34,40,33,37,46,32,38,54,24,59,52,51,50,29,42,28,34,20,28,58,55,66,72,47,45,39,34,42,28,17,28,69,50,66,70,34,45,52,44,19,53,50,48,29,47,68,36,70,37,43,91,31,48,45,79,41,79,37,58,43,45,67,62,50,33,72,52,66,60,26,36,33,39,36,39,49,53,68,50,67,45,48,43,58,35,48,63,39,29,50,88,25,43,38,75,16,16,33,34,44,33,51,41,40,58,72,46,37,83,40,69,31,27,39,52,30,51,55,49,41,62,32,55,81,68,10,26,52,58,40,80,40,65,54,89,51,7,29,40,43,32,14,33,35,34,56,118

Radius of gyration: 22.38 Å; Cα contacts (8 Å, |Δi|>4): 979; chains: 2; bounding box: 45×66×54 Å

InterPro domains:
  IPR002935 Class I-like SAM-dependent O-methyltransferase [PS51682] (22-226)
  IPR029063 S-adenosyl-L-methionine-dependent methyltransferase superfamily [G3DSA:3.40.50.150] (38-227)
  IPR029063 S-adenosyl-L-methionine-dependent methyltransferase superfamily [SSF53335] (59-203)

Sequence (458 aa):
MTSAVRNSLLDPKVSAVIERVWALQAEINPVGEAVVRADMARRTTPFTHREIVAACAAGSFACPPEIGRTLYALVRAIRPKVVLEFGTAHGFSTLHIAAALRDNGEGHLYGSEMHPAKVQAARTNLAEAGLADWVEVLEGDASETLGTVPDVDLLYLDGWTDHYLDVLQAVERNLRPGALIQADDVGKFGAGSGAKAYLAYVRDQANGYSSVTFTDYQGFEQSCFAGRPMTSAVRNSLLDPKVSAVIERVWALQAEINPVGEAVVRADMARRTTPFTHREIVAACAAGSFACPPEIGRTLYALVRAIRPKVVLEFGTAHGFSTLHIAAALRDNGEGHLYGSEMHPAKVQAARTNLAEAGLADWVEVLEGDASETLGTVPDVDLLYLDGWTDHYLDVLQAVERNLRPGALIQADDVGKFGAGSGAKAYLAYVRDQANGYSSVTFTDYQGFEQSCFAGRP

Organism: Rhodospirillum rubrum (strain ATCC 11170 / ATH 1.1.1 / DSM 467 / LMG 4362 / NCIMB 8255 / S1) (NCBI:txid269796)